Protein AF-A0A8H7VXC0-F1 (afdb_monomer_lite)

Secondary structure (DSSP, 8-state):
--SSHHHHHHHHHHHHHHHHHHHHHHHHHHHHHHHHHHHHHHHHHHHHHHHHHHHHHHHHHHHHHHHHHHHHHHHHHHHHHHHHHHHHHHHHHHHHHHHHHHHHHHHHHHHHHHHHHHHHHHHHHHHHHHHHHHHHHHHHHHHHHHHHHHHHHHHHHHHHHHHHHHHHHHHHHHHHHHHHHHHHHHHHHHHHHTTT---TT---HHHHHHHHHHHHHHHHHHHHHHHHHHHHHHHHHHHHTT------TTTHHHHHHHHHHHHHHHHHHHHHHHHHHHHHHHHHHHHHHHHHHHHHHHHHHHHHHHHHHHHHHHHHHHHHHIIIIIS-----HHHHHHHHPPPPP-S-HHHHHHHHHHHHHT--HHHHHHHHHHHHHHHHHHHHHHHHHHHHHHHHHHHHHHHHHTSBP-SS--TT-EEEEEE-SSSTT--EEE--SS---EEE---HHHHHHHHH-S-EEEEEEEEEEEE-BTTB-TT-PPTT-EEEEEEEEETTS--------------------------PPP----------------------

InterPro domains:
  IPR019460 Autophagy-related protein 11, C-terminal [PF10377] (374-493)
  IPR040040 Autophagy-related protein 11 [PTHR13222] (12-498)

Structure (mmCIF, N/CA/C/O backbone):
data_AF-A0A8H7VXC0-F1
#
_entry.id   AF-A0A8H7VXC0-F1
#
loop_
_atom_site.group_PDB
_atom_site.id
_atom_site.type_symbol
_atom_site.label_atom_id
_atom_site.label_alt_id
_atom_site.label_comp_id
_atom_site.label_asym_id
_atom_site.label_entity_id
_atom_site.label_seq_id
_atom_site.pdbx_PDB_ins_code
_atom_site.Cartn_x
_atom_site.Cartn_y
_atom_site.Cartn_z
_atom_site.occupancy
_atom_site.B_iso_or_equiv
_atom_site.auth_seq_id
_atom_site.auth_comp_id
_atom_site.auth_asym_id
_atom_site.auth_atom_id
_atom_site.pdbx_PDB_model_num
ATOM 1 N N . MET A 1 1 ? -82.827 -11.758 175.799 1.00 49.81 1 MET A N 1
ATOM 2 C CA . MET A 1 1 ? -81.881 -12.566 174.995 1.00 49.81 1 MET A CA 1
ATOM 3 C C . MET A 1 1 ? -82.597 -12.930 173.697 1.00 49.81 1 MET A C 1
ATOM 5 O O . MET A 1 1 ? -83.687 -13.461 173.861 1.00 49.81 1 MET A O 1
ATOM 9 N N . PRO A 1 2 ? -82.115 -12.700 172.457 1.00 51.91 2 PRO A N 1
ATOM 10 C CA . PRO A 1 2 ? -80.971 -11.933 171.941 1.00 51.91 2 PRO A CA 1
ATOM 11 C C . PRO A 1 2 ? -81.369 -10.960 170.784 1.00 51.91 2 PRO A C 1
ATOM 13 O O . PRO A 1 2 ? -81.887 -11.392 169.762 1.00 51.91 2 PRO A O 1
ATOM 16 N N . THR A 1 3 ? -81.083 -9.655 170.873 1.00 49.78 3 THR A N 1
ATOM 17 C CA . THR A 1 3 ? -81.326 -8.720 169.732 1.00 49.78 3 THR A CA 1
ATOM 18 C C . THR A 1 3 ? -80.211 -7.695 169.518 1.00 49.78 3 THR A C 1
ATOM 20 O O . THR A 1 3 ? -80.216 -6.964 168.534 1.00 49.78 3 THR A O 1
ATOM 23 N N . PHE A 1 4 ? -79.203 -7.677 170.395 1.00 51.16 4 PHE A N 1
ATOM 24 C CA . PHE A 1 4 ? -78.107 -6.705 170.352 1.00 51.16 4 PHE A CA 1
ATOM 25 C C . PHE A 1 4 ? -76.947 -7.116 169.422 1.00 51.16 4 PHE A C 1
ATOM 27 O O . PHE A 1 4 ? -76.091 -6.300 169.108 1.00 51.16 4 PHE A O 1
ATOM 34 N N . CYS A 1 5 ? -76.922 -8.363 168.934 1.00 52.69 5 CYS A N 1
ATOM 35 C CA . CYS A 1 5 ? -75.804 -8.893 168.139 1.00 52.69 5 CYS A CA 1
ATOM 36 C C . CYS A 1 5 ? -75.944 -8.651 166.618 1.00 52.69 5 CYS A C 1
ATOM 38 O O . CYS A 1 5 ? -74.958 -8.687 165.892 1.00 52.69 5 CYS A O 1
ATOM 40 N N . ILE A 1 6 ? -77.151 -8.356 166.119 1.00 57.25 6 ILE A N 1
ATOM 41 C CA . ILE A 1 6 ? -77.409 -8.238 164.669 1.00 57.25 6 ILE A CA 1
ATOM 42 C C . ILE A 1 6 ? -77.057 -6.838 164.135 1.00 57.25 6 ILE A C 1
ATOM 44 O O . ILE A 1 6 ? -76.549 -6.702 163.025 1.00 57.25 6 ILE A O 1
ATOM 48 N N . ILE A 1 7 ? -77.256 -5.785 164.934 1.00 59.34 7 ILE A N 1
ATOM 49 C CA . ILE A 1 7 ? -77.038 -4.396 164.487 1.00 59.34 7 ILE A CA 1
ATOM 50 C C . ILE A 1 7 ? -75.540 -4.079 164.328 1.00 59.34 7 ILE A C 1
ATOM 52 O O . ILE A 1 7 ? -75.155 -3.349 163.415 1.00 59.34 7 ILE A O 1
ATOM 56 N N . GLN A 1 8 ? -74.678 -4.674 165.156 1.00 56.53 8 GLN A N 1
ATOM 57 C CA . GLN A 1 8 ? -73.232 -4.444 165.095 1.00 56.53 8 GLN A CA 1
ATOM 58 C C . GLN A 1 8 ? -72.586 -5.137 163.880 1.00 56.53 8 GLN A C 1
ATOM 60 O O . GLN A 1 8 ? -71.694 -4.569 163.256 1.00 56.53 8 GLN A O 1
ATOM 65 N N . PHE A 1 9 ? -73.119 -6.292 163.464 1.00 58.81 9 PHE A N 1
ATOM 66 C CA . PHE A 1 9 ? -72.662 -7.019 162.276 1.00 58.81 9 PHE A CA 1
ATOM 67 C C . PHE A 1 9 ? -73.065 -6.327 160.960 1.00 58.81 9 PHE A C 1
ATOM 69 O O . PHE A 1 9 ? -72.283 -6.270 160.012 1.00 58.81 9 PHE A O 1
ATOM 76 N N . ILE A 1 10 ? -74.261 -5.724 160.908 1.00 60.84 10 ILE A N 1
ATOM 77 C CA . ILE A 1 10 ? -74.742 -5.001 159.715 1.00 60.84 10 ILE A CA 1
ATOM 78 C C . ILE A 1 10 ? -73.911 -3.736 159.443 1.00 60.84 10 ILE A C 1
ATOM 80 O O . ILE A 1 10 ? -73.645 -3.413 158.284 1.00 60.84 10 ILE A O 1
ATOM 84 N N . ASN A 1 11 ? -73.464 -3.028 160.485 1.00 59.56 11 ASN A N 1
ATOM 85 C CA . ASN A 1 11 ? -72.628 -1.836 160.306 1.00 59.56 11 ASN A CA 1
ATOM 86 C C . ASN A 1 11 ? -71.198 -2.176 159.849 1.00 59.56 11 ASN A C 1
ATOM 88 O O . ASN A 1 11 ? -70.608 -1.428 159.070 1.00 59.56 11 ASN A O 1
ATOM 92 N N . GLU A 1 12 ? -70.655 -3.319 160.274 1.00 59.22 12 GLU A N 1
ATOM 93 C CA . GLU A 1 12 ? -69.343 -3.794 159.823 1.00 59.22 12 GLU A CA 1
ATOM 94 C C . GLU A 1 12 ? -69.356 -4.251 158.357 1.00 59.22 12 GLU A C 1
ATOM 96 O O . GLU A 1 12 ? -68.429 -3.935 157.609 1.00 59.22 12 GLU A O 1
ATOM 101 N N . LEU A 1 13 ? -70.426 -4.926 157.922 1.00 59.78 13 LEU A N 1
ATOM 102 C CA . LEU A 1 13 ? -70.610 -5.312 156.520 1.00 59.78 13 LEU A CA 1
ATOM 103 C C . LEU A 1 13 ? -70.764 -4.090 155.610 1.00 59.78 13 LEU A C 1
ATOM 105 O O . LEU A 1 13 ? -70.090 -4.020 154.590 1.00 59.78 13 LEU A O 1
ATOM 109 N N . LYS A 1 14 ? -71.546 -3.078 156.012 1.00 60.19 14 LYS A N 1
ATOM 110 C CA . LYS A 1 14 ? -71.701 -1.840 155.225 1.00 60.19 14 LYS A CA 1
ATOM 111 C C . LYS A 1 14 ? -70.411 -1.032 155.084 1.00 60.19 14 LYS A C 1
ATOM 113 O O . LYS A 1 14 ? -70.221 -0.378 154.062 1.00 60.19 14 LYS A O 1
ATOM 118 N N . ASN A 1 15 ? -69.538 -1.038 156.091 1.00 59.12 15 ASN A N 1
ATOM 119 C CA . ASN A 1 15 ? -68.259 -0.333 156.000 1.00 59.12 15 ASN A CA 1
ATOM 120 C C . ASN A 1 15 ? -67.227 -1.105 155.168 1.00 59.12 15 ASN A C 1
ATOM 122 O O . ASN A 1 15 ? -66.452 -0.470 154.453 1.00 59.12 15 ASN A O 1
ATOM 126 N N . LYS A 1 16 ? -67.242 -2.446 155.214 1.00 59.59 16 LYS A N 1
ATOM 127 C CA . LYS A 1 16 ? -66.401 -3.298 154.357 1.00 59.59 16 LYS A CA 1
ATOM 128 C C . LYS A 1 16 ? -66.834 -3.258 152.888 1.00 59.59 16 LYS A C 1
ATOM 130 O O . LYS A 1 16 ? -65.959 -3.182 152.033 1.00 59.59 16 LYS A O 1
ATOM 135 N N . ASP A 1 17 ? -68.136 -3.195 152.609 1.00 59.19 17 ASP A N 1
ATOM 136 C CA . ASP A 1 17 ? -68.673 -2.989 151.252 1.00 59.19 17 ASP A CA 1
ATOM 137 C C . ASP A 1 17 ? -68.176 -1.667 150.662 1.00 59.19 17 ASP A C 1
ATOM 139 O O . ASP A 1 17 ? -67.549 -1.637 149.611 1.00 59.19 17 ASP A O 1
ATOM 143 N N . LYS A 1 18 ? -68.313 -0.565 151.412 1.00 60.75 18 LYS A N 1
ATOM 144 C CA . LYS A 1 18 ? -67.868 0.758 150.948 1.00 60.75 18 LYS A CA 1
ATOM 145 C C . LYS A 1 18 ? -66.356 0.859 150.720 1.00 60.75 18 LYS A C 1
ATOM 147 O O . LYS A 1 18 ? -65.919 1.661 149.900 1.00 60.75 18 LYS A O 1
ATOM 152 N N . THR A 1 19 ? -65.543 0.083 151.444 1.00 60.03 19 THR A N 1
ATOM 153 C CA . THR A 1 19 ? -64.084 0.045 151.223 1.00 60.03 19 THR A CA 1
ATOM 154 C C . THR A 1 19 ? -63.680 -0.895 150.091 1.00 60.03 19 THR A C 1
ATOM 156 O O . THR A 1 19 ? -62.669 -0.632 149.440 1.00 60.03 19 THR A O 1
ATOM 159 N N . ALA A 1 20 ? -64.441 -1.963 149.839 1.00 61.56 20 ALA A N 1
ATOM 160 C CA . ALA A 1 20 ? -64.262 -2.812 148.666 1.00 61.56 20 ALA A CA 1
ATOM 161 C C . ALA A 1 20 ? -64.631 -2.049 147.386 1.00 61.56 20 ALA A C 1
ATOM 163 O O . ALA A 1 20 ? -63.817 -2.004 146.469 1.00 61.56 20 ALA A O 1
ATOM 164 N N . ASP A 1 21 ? -65.762 -1.342 147.384 1.00 62.28 21 ASP A N 1
ATOM 165 C CA . ASP A 1 21 ? -66.213 -0.520 146.257 1.00 62.28 21 ASP A CA 1
ATOM 166 C C . ASP A 1 21 ? -65.224 0.606 145.928 1.00 62.28 21 ASP A C 1
ATOM 168 O O . ASP A 1 21 ? -64.929 0.844 144.762 1.00 62.28 21 ASP A O 1
ATOM 172 N N . PHE A 1 22 ? -64.630 1.258 146.936 1.00 61.81 22 PHE A N 1
ATOM 173 C CA . PHE A 1 22 ? -63.607 2.287 146.703 1.00 61.81 22 PHE A CA 1
ATOM 174 C C . PHE A 1 22 ? -62.301 1.713 146.126 1.00 61.81 22 PHE A C 1
ATOM 176 O O . PHE A 1 22 ? -61.662 2.343 145.287 1.00 61.81 22 PHE A O 1
ATOM 183 N N . ARG A 1 23 ? -61.892 0.507 146.547 1.00 65.56 23 ARG A N 1
ATOM 184 C CA . ARG A 1 23 ? -60.698 -0.167 146.001 1.00 65.56 23 ARG A CA 1
ATOM 185 C C . ARG A 1 23 ? -60.924 -0.686 144.586 1.00 65.56 23 ARG A C 1
ATOM 187 O O . ARG A 1 23 ? -59.997 -0.640 143.787 1.00 65.56 23 ARG A O 1
ATOM 194 N N . ILE A 1 24 ? -62.130 -1.166 144.293 1.00 66.31 24 ILE A N 1
ATOM 195 C CA . ILE A 1 24 ? -62.530 -1.601 142.954 1.00 66.31 24 ILE A CA 1
ATOM 196 C C . ILE A 1 24 ? -62.605 -0.386 142.030 1.00 66.31 24 ILE A C 1
ATOM 198 O O . ILE A 1 24 ? -61.963 -0.412 140.993 1.00 66.31 24 ILE A O 1
ATOM 202 N N . ALA A 1 25 ? -63.248 0.708 142.448 1.00 69.94 25 ALA A N 1
ATOM 203 C CA . ALA A 1 25 ? -63.306 1.944 141.668 1.00 69.94 25 ALA A CA 1
ATOM 204 C C . ALA A 1 25 ? -61.915 2.550 141.411 1.00 69.94 25 ALA A C 1
ATOM 206 O O . ALA A 1 25 ? -61.633 2.969 140.297 1.00 69.94 25 ALA A O 1
ATOM 207 N N . SER A 1 26 ? -61.017 2.542 142.404 1.00 69.69 26 SER A N 1
ATOM 208 C CA . SER A 1 26 ? -59.633 3.005 142.217 1.00 69.69 26 SER A CA 1
ATOM 209 C C . SER A 1 26 ? -58.838 2.104 141.268 1.00 69.69 26 SER A C 1
ATOM 211 O O . SER A 1 26 ? -58.070 2.610 140.459 1.00 69.69 26 SER A O 1
ATOM 213 N N . ALA A 1 27 ? -59.009 0.780 141.349 1.00 71.62 27 ALA A N 1
ATOM 214 C CA . ALA A 1 27 ? -58.364 -0.146 140.422 1.00 71.62 27 ALA A CA 1
ATOM 215 C C . ALA A 1 27 ? -58.942 -0.018 139.006 1.00 71.62 27 ALA A C 1
ATOM 217 O O . ALA A 1 27 ? -58.216 -0.154 138.028 1.00 71.62 27 ALA A O 1
ATOM 218 N N . GLU A 1 28 ? -60.240 0.248 138.891 1.00 75.69 28 GLU A N 1
ATOM 219 C CA . GLU A 1 28 ? -60.934 0.437 137.624 1.00 75.69 28 GLU A CA 1
ATOM 220 C C . GLU A 1 28 ? -60.525 1.754 136.958 1.00 75.69 28 GLU A C 1
ATOM 222 O O . GLU A 1 28 ? -60.218 1.736 135.771 1.00 75.69 28 GLU A O 1
ATOM 227 N N . ASP A 1 29 ? -60.368 2.844 137.713 1.00 77.44 29 ASP A N 1
ATOM 228 C CA . ASP A 1 29 ? -59.762 4.089 137.219 1.00 77.44 29 ASP A CA 1
ATOM 229 C C . ASP A 1 29 ? -58.299 3.887 136.792 1.00 77.44 29 ASP A C 1
ATOM 231 O O . ASP A 1 29 ? -57.900 4.363 135.728 1.00 77.44 29 ASP A O 1
ATOM 235 N N . ASP A 1 30 ? -57.503 3.122 137.547 1.00 78.75 30 ASP A N 1
ATOM 236 C CA . ASP A 1 30 ? -56.121 2.794 137.167 1.00 78.75 30 ASP A CA 1
ATOM 237 C C . ASP A 1 30 ? -56.065 1.949 135.881 1.00 78.75 30 ASP A C 1
ATOM 239 O O . ASP A 1 30 ? -55.212 2.173 135.015 1.00 78.75 30 ASP A O 1
ATOM 243 N N . PHE A 1 31 ? -56.979 0.986 135.711 1.00 80.88 31 PHE A N 1
ATOM 244 C CA . PHE A 1 31 ? -57.080 0.193 134.484 1.00 80.88 31 PHE A CA 1
ATOM 245 C C . PHE A 1 31 ? -57.588 1.020 133.307 1.00 80.88 31 PHE A C 1
ATOM 247 O O . PHE A 1 31 ? -57.060 0.864 132.209 1.00 80.88 31 PHE A O 1
ATOM 254 N N . GLN A 1 32 ? -58.557 1.911 133.512 1.00 81.88 32 GLN A N 1
ATOM 255 C CA . GLN A 1 32 ? -59.045 2.821 132.476 1.00 81.88 32 GLN A CA 1
ATOM 256 C C . GLN A 1 32 ? -57.958 3.809 132.049 1.00 81.88 32 GLN A C 1
ATOM 258 O O . GLN A 1 32 ? -57.757 4.010 130.853 1.00 81.88 32 GLN A O 1
ATOM 263 N N . SER A 1 33 ? -57.188 4.341 133.000 1.00 80.25 33 SER A N 1
ATOM 264 C CA . SER A 1 33 ? -56.014 5.173 132.729 1.00 80.25 33 SER A CA 1
ATOM 265 C C . SER A 1 33 ? -54.984 4.407 131.895 1.00 80.25 33 SER A C 1
ATOM 267 O O . SER A 1 33 ? -54.575 4.857 130.828 1.00 80.25 33 SER A O 1
ATOM 269 N N . LYS A 1 34 ? -54.669 3.165 132.279 1.00 83.31 34 LYS A N 1
ATOM 270 C CA . LYS A 1 34 ? -53.715 2.321 131.546 1.00 83.31 34 LYS A CA 1
ATOM 271 C C . LYS A 1 34 ? -54.218 1.885 130.167 1.00 83.31 34 LYS A C 1
ATOM 273 O O . LYS A 1 34 ? -53.421 1.743 129.244 1.00 83.31 34 LYS A O 1
ATOM 278 N N . ILE A 1 35 ? -55.524 1.666 130.009 1.00 82.88 35 ILE A N 1
ATOM 279 C CA . ILE A 1 35 ? -56.160 1.396 128.712 1.00 82.88 35 ILE A CA 1
ATOM 280 C C . ILE A 1 35 ? -56.087 2.640 127.828 1.00 82.88 35 ILE A C 1
ATOM 282 O O . ILE A 1 35 ? -55.741 2.513 126.657 1.00 82.88 35 ILE A O 1
ATOM 286 N N . SER A 1 36 ? -56.356 3.823 128.379 1.00 83.19 36 SER A N 1
ATOM 287 C CA . SER A 1 36 ? -56.225 5.097 127.672 1.00 83.19 36 SER A CA 1
ATOM 288 C C . SER A 1 36 ? -54.778 5.347 127.237 1.00 83.19 36 SER A C 1
ATOM 290 O O . SER A 1 36 ? -54.540 5.692 126.081 1.00 83.19 36 SER A O 1
ATOM 292 N N . ASP A 1 37 ? -53.802 5.086 128.108 1.00 83.88 37 ASP A N 1
ATOM 293 C CA . ASP A 1 37 ? -52.374 5.206 127.794 1.00 83.88 37 ASP A CA 1
ATOM 294 C C . ASP A 1 37 ? -51.941 4.216 126.702 1.00 83.88 37 ASP A C 1
ATOM 296 O O . ASP A 1 37 ? -51.217 4.579 125.775 1.00 83.88 37 ASP A O 1
ATOM 300 N N . LEU A 1 38 ? -52.417 2.966 126.757 1.00 84.62 38 LEU A N 1
ATOM 301 C CA . LEU A 1 38 ? -52.150 1.962 125.721 1.00 84.62 38 LEU A CA 1
ATOM 302 C C . LEU A 1 38 ? -52.834 2.297 124.391 1.00 84.62 38 LEU A C 1
ATOM 304 O O . LEU A 1 38 ? -52.253 2.067 123.332 1.00 84.62 38 LEU A O 1
ATOM 308 N N . GLN A 1 39 ? -54.050 2.843 124.424 1.00 85.88 39 GLN A N 1
ATOM 309 C CA . GLN A 1 39 ? -54.743 3.325 123.230 1.00 85.88 39 GLN A CA 1
ATOM 310 C C . GLN A 1 39 ? -54.001 4.507 122.610 1.00 85.88 39 GLN A C 1
ATOM 312 O O . GLN A 1 39 ? -53.821 4.532 121.396 1.00 85.88 39 GLN A O 1
ATOM 317 N N . TYR A 1 40 ? -53.513 5.436 123.431 1.00 88.62 40 TYR A N 1
ATOM 318 C CA . TYR A 1 40 ? -52.697 6.555 122.977 1.00 88.62 40 TYR A CA 1
ATOM 319 C C . TYR A 1 40 ? -51.384 6.075 122.341 1.00 88.62 40 TYR A C 1
ATOM 321 O O . TYR A 1 40 ? -51.079 6.467 121.216 1.00 88.62 40 TYR A O 1
ATOM 329 N N . ALA A 1 41 ? -50.662 5.155 122.990 1.00 85.31 41 ALA A N 1
ATOM 330 C CA . ALA A 1 41 ? -49.426 4.579 122.457 1.00 85.31 41 ALA A CA 1
ATOM 331 C C . ALA A 1 41 ? -49.648 3.795 121.149 1.00 85.31 41 ALA A C 1
ATOM 333 O O . ALA A 1 41 ? -48.838 3.877 120.228 1.00 85.31 41 ALA A O 1
ATOM 334 N N . LEU A 1 42 ? -50.762 3.063 121.030 1.00 88.31 42 LEU A N 1
ATOM 335 C CA . LEU A 1 42 ? -51.131 2.353 119.802 1.00 88.31 42 LEU A CA 1
ATOM 336 C C . LEU A 1 42 ? -51.476 3.322 118.660 1.00 88.31 42 LEU A C 1
ATOM 338 O O . LEU A 1 42 ? -51.122 3.083 117.505 1.00 88.31 42 LEU A O 1
ATOM 342 N N . GLU A 1 43 ? -52.185 4.408 118.960 1.00 86.62 43 GLU A N 1
ATOM 343 C CA . GLU A 1 43 ? -52.516 5.444 117.980 1.00 86.62 43 GLU A CA 1
ATOM 344 C C . GLU A 1 43 ? -51.252 6.192 117.521 1.00 86.62 43 GLU A C 1
ATOM 346 O O . GLU A 1 43 ? -51.108 6.523 116.342 1.00 86.62 43 GLU A O 1
ATOM 351 N N . GLU A 1 44 ? -50.305 6.408 118.435 1.00 87.81 44 GLU A N 1
ATOM 352 C CA . GLU A 1 44 ? -48.994 6.988 118.155 1.00 87.81 44 GLU A CA 1
ATOM 353 C C . GLU A 1 44 ? -48.131 6.064 117.281 1.00 87.81 44 GLU A C 1
ATOM 355 O O . GLU A 1 44 ? -47.583 6.518 116.276 1.00 87.81 44 GLU A O 1
ATOM 360 N N . GLU A 1 45 ? -48.096 4.758 117.558 1.00 86.31 45 GLU A N 1
ATOM 361 C CA . GLU A 1 45 ? -47.387 3.773 116.728 1.00 86.31 45 GLU A CA 1
ATOM 362 C C . GLU A 1 45 ? -47.994 3.669 115.319 1.00 86.31 45 GLU A C 1
ATOM 364 O O . GLU A 1 45 ? -47.271 3.666 114.323 1.00 86.31 45 GLU A O 1
ATOM 369 N N . LYS A 1 46 ? -49.328 3.691 115.194 1.00 88.00 46 LYS A N 1
ATOM 370 C CA . LYS A 1 46 ? -50.006 3.747 113.885 1.00 88.00 46 LYS A CA 1
ATOM 371 C C . LYS A 1 46 ? -49.672 5.018 113.113 1.00 88.00 46 LYS A C 1
ATOM 373 O O . LYS A 1 46 ? -49.507 4.960 111.893 1.00 88.00 46 LYS A O 1
ATOM 378 N N . ARG A 1 47 ? -49.578 6.164 113.794 1.00 87.12 47 ARG A N 1
ATOM 379 C CA . ARG A 1 47 ? -49.141 7.425 113.177 1.00 87.12 47 ARG A CA 1
ATOM 380 C C . ARG A 1 47 ? -47.693 7.334 112.713 1.00 87.12 47 ARG A C 1
ATOM 382 O O . ARG A 1 47 ? -47.421 7.709 111.578 1.00 87.12 47 ARG A O 1
ATOM 389 N N . MET A 1 48 ? -46.796 6.786 113.533 1.00 86.38 48 MET A N 1
ATOM 390 C CA . MET A 1 48 ? -45.402 6.556 113.144 1.00 86.38 48 MET A CA 1
ATOM 391 C C . MET A 1 48 ? -45.304 5.619 111.942 1.00 86.38 48 MET A C 1
ATOM 393 O O . MET A 1 48 ? -44.632 5.950 110.972 1.00 86.38 48 MET A O 1
ATOM 397 N N . LYS A 1 49 ? -46.034 4.500 111.945 1.00 89.44 49 LYS A N 1
ATOM 398 C CA . LYS A 1 49 ? -46.078 3.566 110.817 1.00 89.44 49 LYS A CA 1
ATOM 399 C C . LYS A 1 49 ? -46.575 4.239 109.540 1.00 89.44 49 LYS A C 1
ATOM 401 O O . LYS A 1 49 ? -45.960 4.074 108.495 1.00 89.44 49 LYS A O 1
ATOM 406 N N . LYS A 1 50 ? -47.651 5.025 109.624 1.00 89.50 50 LYS A N 1
ATOM 407 C CA . LYS A 1 50 ? -48.187 5.764 108.475 1.00 89.50 50 LYS A CA 1
ATOM 408 C C . LYS A 1 50 ? -47.190 6.802 107.952 1.00 89.50 50 LYS A C 1
ATOM 410 O O . LYS A 1 50 ? -47.057 6.944 106.743 1.00 89.50 50 LYS A O 1
ATOM 415 N N . ASN A 1 51 ? -46.485 7.504 108.838 1.00 89.56 51 ASN A N 1
ATOM 416 C CA . ASN A 1 51 ? -45.450 8.460 108.445 1.00 89.56 51 ASN A CA 1
ATOM 417 C C . ASN A 1 51 ? -44.265 7.759 107.769 1.00 89.56 51 ASN A C 1
ATOM 419 O O . ASN A 1 51 ? -43.845 8.193 106.704 1.00 89.56 51 ASN A O 1
ATOM 423 N N . LEU A 1 52 ? -43.798 6.638 108.324 1.00 89.06 52 LEU A N 1
ATOM 424 C CA . LEU A 1 52 ? -42.740 5.818 107.725 1.00 89.06 52 LEU A CA 1
ATOM 425 C C . LEU A 1 52 ? -43.153 5.245 106.364 1.00 89.06 52 LEU A C 1
ATOM 427 O O . LEU A 1 52 ? -42.337 5.161 105.456 1.00 89.06 52 LEU A O 1
ATOM 431 N N . GLU A 1 53 ? -44.418 4.864 106.196 1.00 90.31 53 GLU A N 1
ATOM 432 C CA . GLU A 1 53 ? -44.951 4.364 104.926 1.00 90.31 53 GLU A CA 1
ATOM 433 C C . GLU A 1 53 ? -45.044 5.477 103.870 1.00 90.31 53 GLU A C 1
ATOM 435 O O . GLU A 1 53 ? -44.770 5.242 102.695 1.00 90.31 53 GLU A O 1
ATOM 440 N N . ILE A 1 54 ? -45.361 6.708 104.283 1.00 90.25 54 ILE A N 1
ATOM 441 C CA . ILE A 1 54 ? -45.301 7.888 103.411 1.00 90.25 54 ILE A CA 1
ATOM 442 C C . ILE A 1 54 ? -43.850 8.183 103.014 1.00 90.25 54 ILE A C 1
ATOM 444 O O . ILE A 1 54 ? -43.591 8.330 101.824 1.00 90.25 54 ILE A O 1
ATOM 448 N N . GLU A 1 55 ? -42.915 8.210 103.969 1.00 90.50 55 GLU A N 1
ATOM 449 C CA . GLU A 1 55 ? -41.487 8.433 103.696 1.00 90.50 55 GLU A CA 1
ATOM 450 C C . GLU A 1 55 ? -40.912 7.361 102.758 1.00 90.50 55 GLU A C 1
ATOM 452 O O . GLU A 1 55 ? -40.223 7.679 101.787 1.00 90.50 55 GLU A O 1
ATOM 457 N N . LEU A 1 56 ? -41.254 6.091 102.984 1.00 90.00 56 LEU A N 1
ATOM 458 C CA . LEU A 1 56 ? -40.837 4.986 102.125 1.00 90.00 56 LEU A CA 1
ATOM 459 C C . LEU A 1 56 ? -41.388 5.131 100.700 1.00 90.00 56 LEU A C 1
ATOM 461 O O . LEU A 1 56 ? -40.661 4.910 99.734 1.00 90.00 56 LEU A O 1
ATOM 465 N N . ASN A 1 57 ? -42.653 5.531 100.557 1.00 90.00 57 ASN A N 1
ATOM 466 C CA . ASN A 1 57 ? -43.259 5.756 99.247 1.00 90.00 57 ASN A CA 1
ATOM 467 C C . ASN A 1 57 ? -42.652 6.965 98.526 1.00 90.00 57 ASN A C 1
ATOM 469 O O . ASN A 1 57 ? -42.467 6.899 97.314 1.00 90.00 57 ASN A O 1
ATOM 473 N N . THR A 1 58 ? -42.302 8.038 99.244 1.00 91.25 58 THR A N 1
ATOM 474 C CA . THR A 1 58 ? -41.599 9.182 98.644 1.00 91.25 58 THR A CA 1
ATOM 475 C C . THR A 1 58 ? -40.207 8.795 98.160 1.00 91.25 58 THR A C 1
ATOM 477 O O . THR A 1 58 ? -39.871 9.068 97.015 1.00 91.25 58 THR A O 1
ATOM 480 N N . VAL A 1 59 ? -39.442 8.053 98.968 1.00 92.00 59 VAL A N 1
ATOM 481 C CA . VAL A 1 59 ? -38.098 7.592 98.590 1.00 92.00 59 VAL A CA 1
ATOM 482 C C . VAL A 1 59 ? -38.153 6.622 97.406 1.00 92.00 59 VAL A C 1
ATOM 484 O O . VAL A 1 59 ? -37.322 6.700 96.506 1.00 92.00 59 VAL A O 1
ATOM 487 N N . ASN A 1 60 ? -39.141 5.723 97.359 1.00 90.25 60 ASN A N 1
ATOM 488 C CA . ASN A 1 60 ? -39.322 4.830 96.213 1.00 90.25 60 ASN A CA 1
ATOM 489 C C . ASN A 1 60 ? -39.686 5.590 94.932 1.00 90.25 60 ASN A C 1
ATOM 491 O O . ASN A 1 60 ? -39.168 5.248 93.873 1.00 90.25 60 ASN A O 1
ATOM 495 N N . ALA A 1 61 ? -40.535 6.618 95.022 1.00 90.81 61 ALA A N 1
ATOM 496 C CA . ALA A 1 61 ? -40.878 7.455 93.876 1.00 90.81 61 ALA A CA 1
ATOM 497 C C . ALA A 1 61 ? -39.663 8.246 93.361 1.00 90.81 61 ALA A C 1
ATOM 499 O O . ALA A 1 61 ? -39.455 8.322 92.151 1.00 90.81 61 ALA A O 1
ATOM 500 N N . ASP A 1 62 ? -38.835 8.774 94.267 1.00 91.69 62 ASP A N 1
ATOM 501 C CA . ASP A 1 62 ? -37.597 9.474 93.914 1.00 91.69 62 ASP A CA 1
ATOM 502 C C . ASP A 1 62 ? -36.592 8.524 93.239 1.00 91.69 62 ASP A C 1
ATOM 504 O O . ASP A 1 62 ? -36.04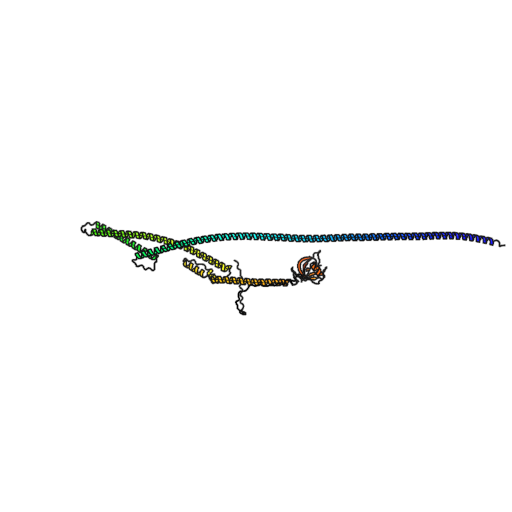2 8.849 92.186 1.00 91.69 62 ASP A O 1
ATOM 508 N N . HIS A 1 63 ? -36.411 7.308 93.771 1.00 91.06 63 HIS A N 1
ATOM 509 C CA . HIS A 1 63 ? -35.566 6.290 93.139 1.00 91.06 63 HIS A CA 1
ATOM 510 C C . HIS A 1 63 ? -36.104 5.836 91.775 1.00 91.06 63 HIS A C 1
ATOM 512 O O . HIS A 1 63 ? -35.321 5.622 90.852 1.00 91.06 63 HIS A O 1
ATOM 518 N N . GLU A 1 64 ? -37.422 5.670 91.614 1.00 92.31 64 GLU A N 1
ATOM 519 C CA . GLU A 1 64 ? -38.019 5.339 90.314 1.00 92.31 64 GLU A CA 1
ATOM 520 C C . GLU A 1 64 ? -37.787 6.453 89.288 1.00 92.31 64 GLU A C 1
ATOM 522 O O . GLU A 1 64 ? -37.448 6.157 88.140 1.00 92.31 64 GLU A O 1
ATOM 527 N N . ALA A 1 65 ? -37.897 7.719 89.698 1.00 92.31 65 ALA A N 1
ATOM 528 C CA . ALA A 1 65 ? -37.598 8.860 88.840 1.00 92.31 65 ALA A CA 1
ATOM 529 C C . ALA A 1 65 ? -36.117 8.892 88.422 1.00 92.31 65 ALA A C 1
ATOM 531 O O . ALA A 1 65 ? -35.823 9.051 87.236 1.00 92.31 65 ALA A O 1
ATOM 532 N N . GLU A 1 66 ? -35.192 8.664 89.359 1.00 93.50 66 GLU A N 1
ATOM 533 C CA . GLU A 1 66 ? -33.751 8.611 89.077 1.00 93.50 66 GLU A CA 1
ATOM 534 C C . GLU A 1 66 ? -33.394 7.434 88.148 1.00 93.50 66 GLU A C 1
ATOM 536 O O . GLU A 1 66 ? -32.596 7.575 87.219 1.00 93.50 66 GLU A O 1
ATOM 541 N N . ILE A 1 67 ? -34.036 6.274 88.327 1.00 92.00 67 ILE A N 1
ATOM 542 C CA . ILE A 1 67 ? -33.870 5.115 87.439 1.00 92.00 67 ILE A CA 1
ATOM 543 C C . ILE A 1 67 ? -34.345 5.432 86.017 1.00 92.00 67 ILE A C 1
ATOM 545 O O . ILE A 1 67 ? -33.682 5.037 85.054 1.00 92.00 67 ILE A O 1
ATOM 549 N N . GLU A 1 68 ? -35.482 6.110 85.857 1.00 92.88 68 GLU A N 1
ATOM 550 C CA . GLU A 1 68 ? -35.975 6.493 84.531 1.00 92.88 68 GLU A CA 1
ATOM 551 C C . GLU A 1 68 ? -35.092 7.555 83.867 1.00 92.88 68 GLU A C 1
ATOM 553 O O . GLU A 1 68 ? -34.798 7.439 82.675 1.00 92.88 68 GLU A O 1
ATOM 558 N N . GLU A 1 69 ? -34.570 8.521 84.625 1.00 95.06 69 GLU A N 1
ATOM 559 C CA . GLU A 1 69 ? -33.599 9.491 84.107 1.00 95.06 69 GLU A CA 1
ATOM 560 C C . GLU A 1 69 ? -32.315 8.798 83.621 1.00 95.06 69 GLU A C 1
ATOM 562 O O . GLU A 1 69 ? -31.855 9.033 82.498 1.00 95.06 69 GLU A O 1
ATOM 567 N N . LEU A 1 70 ? -31.773 7.862 84.407 1.00 93.75 70 LEU A N 1
ATOM 568 C CA . LEU A 1 70 ? -30.594 7.080 84.026 1.00 93.75 70 LEU A CA 1
ATOM 569 C C . LEU A 1 70 ? -30.845 6.192 82.799 1.00 93.75 70 LEU A C 1
ATOM 571 O O . LEU A 1 70 ? -29.962 6.049 81.947 1.00 93.75 70 LEU A O 1
ATOM 575 N N . LYS A 1 71 ? -32.037 5.599 82.671 1.00 94.12 71 LYS A N 1
ATOM 576 C CA . LYS A 1 71 ? -32.418 4.823 81.479 1.00 94.12 71 LYS A CA 1
ATOM 577 C C . LYS A 1 71 ? -32.488 5.701 80.236 1.00 94.12 71 LYS A C 1
ATOM 579 O O . LYS A 1 71 ? -32.042 5.267 79.171 1.00 94.12 71 LYS A O 1
ATOM 584 N N . GLU A 1 72 ? -33.025 6.909 80.359 1.00 94.31 72 GLU A N 1
ATOM 585 C CA . GLU A 1 72 ? -33.113 7.847 79.245 1.00 94.31 72 GLU A CA 1
ATOM 586 C C . GLU A 1 72 ? -31.720 8.332 78.821 1.00 94.31 72 GLU A C 1
ATOM 588 O O . GLU A 1 72 ? -31.400 8.308 77.632 1.00 94.31 72 GLU A O 1
ATOM 593 N N . LEU A 1 73 ? -30.835 8.645 79.772 1.00 95.31 73 LEU A N 1
ATOM 594 C CA . LEU A 1 73 ? -29.433 8.964 79.478 1.00 95.31 73 LEU A CA 1
ATOM 595 C C . LEU A 1 73 ? -28.718 7.802 78.775 1.00 95.31 73 LEU A C 1
ATOM 597 O O . LEU A 1 73 ? -28.082 8.001 77.738 1.00 95.31 73 LEU A O 1
ATOM 601 N N . LEU A 1 74 ? -28.887 6.571 79.268 1.00 93.69 74 LEU A N 1
ATOM 602 C CA . LEU A 1 74 ? -28.322 5.375 78.639 1.00 93.69 74 LEU A CA 1
ATOM 603 C C . LEU A 1 74 ? -28.839 5.187 77.205 1.00 93.69 74 LEU A C 1
ATOM 605 O O . LEU A 1 74 ? -28.088 4.793 76.308 1.00 93.69 74 LEU A O 1
ATOM 609 N N . ARG A 1 75 ? -30.127 5.458 76.972 1.00 93.31 75 ARG A N 1
ATOM 610 C CA . ARG A 1 75 ? -30.755 5.379 75.649 1.00 93.31 75 ARG A CA 1
ATOM 611 C C . ARG A 1 75 ? -30.191 6.445 74.708 1.00 93.31 75 ARG A C 1
ATOM 613 O O . ARG A 1 75 ? -29.867 6.119 73.567 1.00 93.31 75 ARG A O 1
ATOM 620 N N . GLN A 1 76 ? -30.012 7.676 75.183 1.00 94.19 76 GLN A N 1
ATOM 621 C CA . GLN A 1 76 ? -29.390 8.756 74.415 1.00 94.19 76 GLN A CA 1
ATOM 622 C C . GLN A 1 76 ? -27.933 8.444 74.066 1.00 94.19 76 GLN A C 1
ATOM 624 O O . GLN A 1 76 ? -27.505 8.684 72.939 1.00 94.19 76 GLN A O 1
ATOM 629 N N . GLU A 1 77 ? -27.170 7.871 74.991 1.00 91.38 77 GLU A N 1
ATOM 630 C CA . GLU A 1 77 ? -25.769 7.519 74.756 1.00 91.38 77 GLU A CA 1
ATOM 631 C C . GLU A 1 77 ? -25.622 6.331 73.792 1.00 91.38 77 GLU A C 1
ATOM 633 O O . GLU A 1 77 ? -24.786 6.356 72.883 1.00 91.38 77 GLU A O 1
ATOM 638 N N . LYS A 1 78 ? -26.516 5.336 73.880 1.00 92.50 78 LYS A N 1
ATOM 639 C CA . LYS A 1 78 ? -26.645 4.288 72.853 1.00 92.50 78 LYS A CA 1
ATOM 640 C C . LYS A 1 78 ? -26.979 4.857 71.477 1.00 92.50 78 LYS A C 1
ATOM 642 O O . LYS A 1 78 ? -26.410 4.411 70.487 1.00 92.50 78 LYS A O 1
ATOM 647 N N . GLN A 1 79 ? -27.876 5.836 71.406 1.00 93.75 79 GLN A N 1
ATOM 648 C CA . GLN A 1 79 ? -28.221 6.459 70.132 1.00 93.75 79 GLN A CA 1
ATOM 649 C C . GLN A 1 79 ? -27.023 7.220 69.550 1.00 93.75 79 GLN A C 1
ATOM 651 O O . GLN A 1 79 ? -26.654 6.976 68.407 1.00 93.75 79 GLN A O 1
ATOM 656 N N . LYS A 1 80 ? -26.341 8.047 70.353 1.00 94.38 80 LYS A N 1
ATOM 657 C CA . LYS A 1 80 ? -25.138 8.780 69.921 1.00 94.38 80 LYS A CA 1
ATOM 658 C C . LYS A 1 80 ? -24.028 7.851 69.428 1.00 94.38 80 LYS A C 1
ATOM 660 O O . LYS A 1 80 ? -23.392 8.136 68.419 1.00 94.38 80 LYS A O 1
ATOM 665 N N . THR A 1 81 ? -23.787 6.742 70.128 1.00 90.94 81 THR A N 1
ATOM 666 C CA . THR A 1 81 ? -22.775 5.755 69.713 1.00 90.94 81 THR A CA 1
ATOM 667 C C . THR A 1 81 ? -23.165 5.039 68.423 1.00 90.94 81 THR A C 1
ATOM 669 O O . THR A 1 81 ? -22.302 4.811 67.577 1.00 90.94 81 THR A O 1
ATOM 672 N N . GLN A 1 82 ? -24.452 4.738 68.231 1.00 91.75 82 GLN A N 1
ATOM 673 C CA . GLN A 1 82 ? -24.953 4.167 66.983 1.00 91.75 82 GLN A CA 1
ATOM 674 C C . GLN A 1 82 ? -24.845 5.154 65.813 1.00 91.75 82 GLN A C 1
ATOM 676 O O . GLN A 1 82 ? -24.426 4.762 64.726 1.00 91.75 82 GLN A O 1
ATOM 681 N N . ASP A 1 83 ? -25.171 6.427 66.034 1.00 92.94 83 ASP A N 1
ATOM 682 C CA . ASP A 1 83 ? -25.071 7.472 65.013 1.00 92.94 83 ASP A CA 1
ATOM 683 C C . ASP A 1 83 ? -23.606 7.700 64.604 1.00 92.94 83 ASP A C 1
ATOM 685 O O . ASP A 1 83 ? -23.297 7.708 63.413 1.00 92.94 83 ASP A O 1
ATOM 689 N N . ALA A 1 84 ? -22.679 7.753 65.569 1.00 92.56 84 ALA A N 1
ATOM 690 C CA . ALA A 1 84 ? -21.242 7.845 65.297 1.00 92.56 84 ALA A CA 1
ATOM 691 C C . ALA A 1 84 ? -20.697 6.614 64.544 1.00 92.56 84 ALA A C 1
ATOM 693 O O . ALA A 1 84 ? -19.806 6.729 63.698 1.00 92.56 84 ALA A O 1
ATOM 694 N N . LEU A 1 85 ? -21.227 5.417 64.828 1.00 93.44 85 LEU A N 1
ATOM 695 C CA . LEU A 1 85 ? -20.867 4.200 64.099 1.00 93.44 85 LEU A CA 1
ATOM 696 C C . LEU A 1 85 ? -21.359 4.249 62.645 1.00 93.44 85 LEU A C 1
ATOM 698 O O . LEU A 1 85 ? -20.618 3.858 61.741 1.00 93.44 85 LEU A O 1
ATOM 702 N N . ASN A 1 86 ? -22.578 4.744 62.425 1.00 92.25 86 ASN A N 1
ATOM 703 C CA . ASN A 1 86 ? -23.147 4.914 61.090 1.00 92.25 86 ASN A CA 1
ATOM 704 C C . ASN A 1 86 ? -22.353 5.950 60.280 1.00 92.25 86 ASN A C 1
ATOM 706 O O . ASN A 1 86 ? -21.986 5.668 59.142 1.00 92.25 86 ASN A O 1
ATOM 710 N N . GLU A 1 87 ? -22.006 7.095 60.875 1.00 94.25 87 GLU A N 1
ATOM 711 C CA . GLU A 1 87 ? -21.183 8.131 60.234 1.00 94.25 87 GLU A CA 1
ATOM 712 C C . GLU A 1 87 ? -19.818 7.572 59.806 1.00 94.25 87 GLU A C 1
ATOM 714 O O . GLU A 1 87 ? -19.413 7.701 58.649 1.00 94.25 87 GLU A O 1
ATOM 719 N N . LYS A 1 88 ? -19.152 6.822 60.692 1.00 94.06 88 LYS A N 1
ATOM 720 C CA . LYS A 1 88 ? -17.886 6.150 60.369 1.00 94.06 88 LYS A CA 1
ATOM 721 C C . LYS A 1 88 ? -18.032 5.124 59.240 1.00 94.06 88 LYS A C 1
ATOM 723 O O . LYS A 1 88 ? -17.119 4.955 58.425 1.00 94.06 88 LYS A O 1
ATOM 728 N N . TRP A 1 89 ? -19.157 4.412 59.183 1.00 92.38 89 TRP A N 1
ATOM 729 C CA . TRP A 1 89 ? -19.436 3.458 58.110 1.00 92.38 89 TRP A CA 1
ATOM 730 C C . TRP A 1 89 ? -19.664 4.162 56.765 1.00 92.38 89 TRP A C 1
ATOM 732 O O . TRP A 1 89 ? -19.155 3.704 55.737 1.00 92.38 89 TRP A O 1
ATOM 742 N N . GLU A 1 90 ? -20.349 5.307 56.763 1.00 92.50 90 GLU A N 1
ATOM 743 C CA . GLU A 1 90 ? -20.514 6.149 55.575 1.00 92.50 90 GLU A CA 1
ATOM 744 C C . GLU A 1 90 ? -19.179 6.718 55.083 1.00 92.50 90 GLU A C 1
ATOM 746 O O . GLU A 1 90 ? -18.892 6.662 53.885 1.00 92.50 90 GLU A O 1
ATOM 751 N N . GLU A 1 91 ? -18.331 7.215 55.987 1.00 91.38 91 GLU A N 1
ATOM 752 C CA . GLU A 1 91 ? -16.984 7.690 55.651 1.00 91.38 91 GLU A CA 1
ATOM 753 C C . GLU A 1 91 ? -16.124 6.578 55.050 1.00 91.38 91 GLU A C 1
ATOM 755 O O . GLU A 1 91 ? -15.487 6.771 54.012 1.00 91.38 91 GLU A O 1
ATOM 760 N N . THR A 1 92 ? -16.158 5.387 55.652 1.00 92.44 92 THR A N 1
ATOM 761 C CA . THR A 1 92 ? -15.431 4.216 55.144 1.00 92.44 92 THR A CA 1
ATOM 762 C C . THR A 1 92 ? -15.938 3.816 53.757 1.00 92.44 92 THR A C 1
ATOM 764 O O . THR A 1 92 ? -15.147 3.531 52.858 1.00 92.44 92 THR A O 1
ATOM 767 N N . SER A 1 93 ? -17.254 3.859 53.540 1.00 91.31 93 SER A N 1
ATOM 768 C CA . SER A 1 93 ? -17.862 3.565 52.239 1.00 91.31 93 SER A CA 1
ATOM 769 C C . SER A 1 93 ? -17.467 4.593 51.175 1.00 91.31 93 SER A C 1
ATOM 771 O O . SER A 1 93 ? -17.109 4.215 50.058 1.00 91.31 93 SER A O 1
ATOM 773 N N . ARG A 1 94 ? -17.442 5.890 51.521 1.00 94.62 94 ARG A N 1
ATOM 774 C CA . ARG A 1 94 ? -16.943 6.952 50.630 1.00 94.62 94 ARG A CA 1
ATOM 775 C C . ARG A 1 94 ? -15.462 6.765 50.298 1.00 94.62 94 ARG A C 1
ATOM 777 O O . ARG A 1 94 ? -15.086 6.918 49.138 1.00 94.62 94 ARG A O 1
ATOM 784 N N . ALA A 1 95 ? -14.630 6.409 51.278 1.00 91.56 95 ALA A N 1
ATOM 785 C CA . ALA A 1 95 ? -13.203 6.163 51.069 1.00 91.56 95 ALA A CA 1
ATOM 786 C C . ALA A 1 95 ? -12.949 4.962 50.141 1.00 91.56 95 ALA A C 1
ATOM 788 O O . ALA A 1 95 ? -12.095 5.034 49.253 1.00 91.56 95 ALA A O 1
ATOM 789 N N . ASN A 1 96 ? -13.726 3.886 50.290 1.00 92.88 96 ASN A N 1
ATOM 790 C CA . ASN A 1 96 ? -13.648 2.721 49.409 1.00 92.88 96 ASN A CA 1
ATOM 791 C C . ASN A 1 96 ? -14.040 3.078 47.969 1.00 92.88 96 ASN A C 1
ATOM 793 O O . ASN A 1 96 ? -13.291 2.766 47.045 1.00 92.88 96 ASN A O 1
ATOM 797 N N . LEU A 1 97 ? -15.138 3.820 47.783 1.00 94.44 97 LEU A N 1
ATOM 798 C CA . LEU A 1 97 ? -15.564 4.292 46.462 1.00 94.44 97 LEU A CA 1
ATOM 799 C C . LEU A 1 97 ? -14.501 5.192 45.809 1.00 94.44 97 LEU A C 1
ATOM 801 O O . LEU A 1 97 ? -14.190 5.057 44.625 1.00 94.44 97 LEU A O 1
ATOM 805 N N . LEU A 1 98 ? -13.888 6.092 46.583 1.00 94.25 98 LEU A N 1
ATOM 806 C CA . LEU A 1 98 ? -12.807 6.939 46.082 1.00 94.25 98 LEU A CA 1
ATOM 807 C C . LEU A 1 98 ? -11.587 6.098 45.668 1.00 94.25 98 LEU A C 1
ATOM 809 O O . LEU A 1 98 ? -10.977 6.351 44.634 1.00 94.25 98 LEU A O 1
ATOM 813 N N . THR A 1 99 ? -11.259 5.056 46.428 1.00 93.75 99 THR A N 1
ATOM 814 C CA . THR A 1 99 ? -10.146 4.149 46.111 1.00 93.75 99 THR A CA 1
ATOM 815 C C . THR A 1 99 ? -10.412 3.353 44.829 1.00 93.75 99 THR A C 1
ATOM 817 O O . THR A 1 99 ? -9.515 3.183 43.998 1.00 93.75 99 THR A O 1
ATOM 820 N N . GLU A 1 100 ? -11.653 2.918 44.619 1.00 93.62 100 GLU A N 1
ATOM 821 C CA . GLU A 1 100 ? -12.084 2.215 43.408 1.00 93.62 100 GLU A CA 1
ATOM 822 C C . GLU A 1 100 ? -12.047 3.126 42.167 1.00 93.62 100 GLU A C 1
ATOM 824 O O . GLU A 1 100 ? -11.513 2.760 41.118 1.00 93.62 100 GLU A O 1
ATOM 829 N N . THR A 1 101 ? -12.501 4.376 42.294 1.00 95.06 101 THR A N 1
ATOM 830 C CA . THR A 1 101 ? -12.399 5.352 41.192 1.00 95.06 101 THR A CA 1
ATOM 831 C C . THR A 1 101 ? -10.944 5.700 40.866 1.00 95.06 101 THR A C 1
ATOM 833 O O . THR A 1 101 ? -10.573 5.754 39.694 1.00 95.06 101 THR A O 1
ATOM 836 N N . VAL A 1 102 ? -10.080 5.862 41.875 1.00 94.50 102 VAL A N 1
ATOM 837 C CA . VAL A 1 102 ? -8.641 6.112 41.679 1.00 94.50 102 VAL A CA 1
ATOM 838 C C . VAL A 1 102 ? -7.949 4.926 41.004 1.00 94.50 102 VAL A C 1
ATOM 840 O O . VAL A 1 102 ? -7.111 5.126 40.124 1.00 94.50 102 VAL A O 1
ATOM 843 N N . THR A 1 103 ? -8.293 3.690 41.369 1.00 93.31 103 THR A N 1
ATOM 844 C CA . THR A 1 103 ? -7.731 2.492 40.721 1.00 93.31 103 THR A CA 1
ATOM 845 C C . THR A 1 103 ? -8.205 2.348 39.276 1.00 93.31 103 THR A C 1
ATOM 847 O O . THR A 1 103 ? -7.376 2.067 38.406 1.00 93.31 103 THR A O 1
ATOM 850 N N . SER A 1 104 ? -9.475 2.645 38.986 1.00 93.06 104 SER A N 1
ATOM 851 C CA . SER A 1 104 ? -9.992 2.713 37.612 1.00 93.06 104 SER A CA 1
ATOM 852 C C . SER A 1 104 ? -9.273 3.783 36.778 1.00 93.06 104 SER A C 1
ATOM 854 O O . SER A 1 104 ? -8.759 3.488 35.699 1.00 93.06 104 SER A O 1
ATOM 856 N N . LEU A 1 105 ? -9.120 5.002 37.308 1.00 93.94 105 LEU A N 1
ATOM 857 C CA . LEU A 1 105 ? -8.387 6.081 36.634 1.00 93.94 105 LEU A CA 1
ATOM 858 C C . LEU A 1 105 ? -6.919 5.719 36.384 1.00 93.94 105 LEU A C 1
ATOM 860 O O . LEU A 1 105 ? -6.380 6.021 35.321 1.00 93.94 105 LEU A O 1
ATOM 864 N N . LYS A 1 106 ? -6.271 5.034 37.332 1.00 95.31 106 LYS A N 1
ATOM 865 C CA . LYS A 1 106 ? -4.894 4.553 37.169 1.00 95.31 106 LYS A CA 1
ATOM 866 C C . LYS A 1 106 ? -4.783 3.505 36.059 1.00 95.31 106 LYS A C 1
ATOM 868 O O . LYS A 1 106 ? -3.809 3.534 35.309 1.00 95.31 106 LYS A O 1
ATOM 873 N N . SER A 1 107 ? -5.763 2.608 35.944 1.00 93.38 107 SER A N 1
ATOM 874 C CA . SER A 1 107 ? -5.834 1.629 34.853 1.00 93.38 107 SER A CA 1
ATOM 875 C C . SER A 1 107 ? -6.020 2.320 33.497 1.00 93.38 107 SER A C 1
ATOM 877 O O . SER A 1 107 ? -5.238 2.080 32.579 1.00 93.38 107 SER A O 1
ATOM 879 N N . ASN A 1 108 ? -6.953 3.273 33.403 1.00 93.81 108 ASN A N 1
ATOM 880 C CA . ASN A 1 108 ? -7.188 4.049 32.182 1.00 93.81 108 ASN A CA 1
ATOM 881 C C . ASN A 1 108 ? -5.946 4.839 31.749 1.00 93.81 108 ASN A C 1
ATOM 883 O O . ASN A 1 108 ? -5.568 4.804 30.581 1.00 93.81 108 ASN A O 1
ATOM 887 N N . LEU A 1 109 ? -5.257 5.486 32.694 1.00 93.56 109 LEU A N 1
ATOM 888 C CA . LEU A 1 109 ? -4.009 6.198 32.415 1.00 93.56 109 LEU A CA 1
ATOM 889 C C . LEU A 1 109 ? -2.921 5.261 31.868 1.00 93.56 109 LEU A C 1
ATOM 891 O O . LEU A 1 109 ? -2.117 5.667 31.031 1.00 93.56 109 LEU A O 1
ATOM 895 N N . GLN A 1 110 ? -2.873 4.013 32.336 1.00 92.56 110 GLN A N 1
ATOM 896 C CA . GLN A 1 110 ? -1.922 3.030 31.827 1.00 92.56 110 GLN A CA 1
ATOM 897 C C . GLN A 1 110 ? -2.245 2.631 30.382 1.00 92.56 110 GLN A C 1
ATOM 899 O O . GLN A 1 110 ? -1.329 2.553 29.568 1.00 92.56 110 GLN A O 1
ATOM 904 N N . ILE A 1 111 ? -3.526 2.444 30.056 1.00 92.81 111 ILE A N 1
ATOM 905 C CA . ILE A 1 111 ? -3.985 2.148 28.690 1.00 92.81 111 ILE A CA 1
ATOM 906 C C . ILE A 1 111 ? -3.672 3.318 27.744 1.00 92.81 111 ILE A C 1
ATOM 908 O O . ILE A 1 111 ? -3.196 3.113 26.627 1.00 92.81 111 ILE A O 1
ATOM 912 N N . GLU A 1 112 ? -3.883 4.561 28.183 1.00 90.56 112 GLU A N 1
ATOM 913 C CA . GLU A 1 112 ? -3.526 5.731 27.374 1.00 90.56 112 GLU A CA 1
ATOM 914 C C . GLU A 1 112 ? -2.016 5.832 27.131 1.00 90.56 112 GLU A C 1
ATOM 916 O O . GLU A 1 112 ? -1.599 6.181 26.025 1.00 90.56 112 GLU A O 1
ATOM 921 N N . LYS A 1 113 ? -1.182 5.490 28.123 1.00 92.44 113 LYS A N 1
ATOM 922 C CA . LYS A 1 113 ? 0.278 5.446 27.949 1.00 92.44 113 LYS A CA 1
ATOM 923 C C . LYS A 1 113 ? 0.698 4.411 26.912 1.00 92.44 113 LYS A C 1
ATOM 925 O O . LYS A 1 113 ? 1.476 4.753 26.025 1.00 92.44 113 LYS A O 1
ATOM 930 N N . THR A 1 114 ? 0.153 3.195 26.968 1.00 91.81 114 THR A N 1
ATOM 931 C CA . THR A 1 114 ? 0.472 2.156 25.975 1.00 91.81 114 THR A CA 1
ATOM 932 C C . THR A 1 114 ? 0.014 2.567 24.577 1.00 91.81 114 THR A C 1
ATOM 934 O O . THR A 1 114 ? 0.785 2.467 23.627 1.00 91.81 114 THR A O 1
ATOM 937 N N . HIS A 1 115 ? -1.185 3.144 24.445 1.00 90.62 115 HIS A N 1
ATOM 938 C CA . HIS A 1 115 ? -1.669 3.657 23.160 1.00 90.62 115 HIS A CA 1
ATOM 939 C C . HIS A 1 115 ? -0.795 4.812 22.632 1.00 90.62 115 HIS A C 1
ATOM 941 O O . HIS A 1 115 ? -0.564 4.941 21.426 1.00 90.62 115 HIS A O 1
ATOM 947 N N . HIS A 1 116 ? -0.283 5.669 23.521 1.00 90.06 116 HIS A N 1
ATOM 948 C CA . HIS A 1 116 ? 0.639 6.738 23.143 1.00 90.06 116 HIS A CA 1
ATOM 949 C C . HIS A 1 116 ? 1.979 6.190 22.634 1.00 90.06 116 HIS A C 1
ATOM 951 O O . HIS A 1 116 ? 2.471 6.663 21.610 1.00 90.06 116 HIS A O 1
ATOM 957 N N . GLU A 1 117 ? 2.543 5.183 23.302 1.00 92.62 117 GLU A N 1
ATOM 958 C CA . GLU A 1 117 ? 3.775 4.500 22.884 1.00 92.62 117 GLU A CA 1
ATOM 959 C C . GLU A 1 117 ? 3.608 3.801 21.525 1.00 92.62 117 GLU A C 1
ATOM 961 O O . GLU A 1 117 ? 4.447 3.970 20.636 1.00 92.62 117 GLU A O 1
ATOM 966 N N . GLU A 1 118 ? 2.490 3.104 21.308 1.00 92.19 118 GLU A N 1
ATOM 967 C CA . GLU A 1 118 ? 2.141 2.497 20.016 1.00 92.19 118 GLU A CA 1
ATOM 968 C C . GLU A 1 118 ? 2.039 3.555 18.909 1.00 92.19 118 GLU A C 1
ATOM 970 O O . GLU A 1 118 ? 2.674 3.433 17.859 1.00 92.19 118 GLU A O 1
ATOM 975 N N . THR A 1 119 ? 1.328 4.657 19.172 1.00 89.19 119 THR A N 1
ATOM 976 C CA . THR A 1 119 ? 1.192 5.771 18.220 1.00 89.19 119 THR A CA 1
ATOM 977 C C . THR A 1 119 ? 2.550 6.405 17.891 1.00 89.19 119 THR A C 1
ATOM 979 O O . THR A 1 119 ? 2.799 6.799 16.748 1.00 89.19 119 THR A O 1
ATOM 982 N N . GLN A 1 120 ? 3.450 6.533 18.872 1.00 90.00 120 GLN A N 1
ATOM 983 C CA . GLN A 1 120 ? 4.806 7.040 18.643 1.00 90.00 120 GLN A CA 1
ATOM 984 C C . GLN A 1 120 ? 5.639 6.080 17.785 1.00 90.00 120 GLN A C 1
ATOM 986 O O . GLN A 1 120 ? 6.331 6.535 16.870 1.00 90.00 120 GLN A O 1
ATOM 991 N N . SER A 1 121 ? 5.537 4.772 18.033 1.00 89.50 121 SER A N 1
ATOM 992 C CA . SER A 1 121 ? 6.199 3.739 17.230 1.00 89.50 121 SER A CA 1
ATOM 993 C C . SER A 1 121 ? 5.721 3.766 15.773 1.00 89.50 121 SER A C 1
ATOM 995 O O . SER A 1 121 ? 6.533 3.824 14.845 1.00 89.50 121 SER A O 1
ATOM 997 N N . GLU A 1 122 ? 4.406 3.854 15.548 1.00 90.19 122 GLU A N 1
ATOM 998 C CA . GLU A 1 122 ? 3.845 3.996 14.201 1.00 90.19 122 GLU A CA 1
ATOM 999 C C . GLU A 1 122 ? 4.344 5.265 13.502 1.00 90.19 122 GLU A C 1
ATOM 1001 O O . GLU A 1 122 ? 4.768 5.216 12.345 1.00 90.19 122 GLU A O 1
ATOM 1006 N N . ARG A 1 123 ? 4.363 6.410 14.199 1.00 90.44 123 ARG A N 1
ATOM 1007 C CA . ARG A 1 123 ? 4.904 7.666 13.651 1.00 90.44 123 ARG A CA 1
ATOM 1008 C C . ARG A 1 123 ? 6.373 7.536 13.250 1.00 90.44 123 ARG A C 1
ATOM 1010 O O . ARG A 1 123 ? 6.753 8.079 12.213 1.00 90.44 123 ARG A O 1
ATOM 1017 N N . ALA A 1 124 ? 7.186 6.818 14.025 1.00 92.62 124 ALA A N 1
ATOM 1018 C CA . ALA A 1 124 ? 8.583 6.562 13.684 1.00 92.62 124 ALA A CA 1
ATOM 1019 C C . ALA A 1 124 ? 8.713 5.715 12.404 1.00 92.62 124 ALA A C 1
ATOM 1021 O O . ALA A 1 124 ? 9.505 6.058 11.525 1.00 92.62 124 ALA A O 1
ATOM 1022 N N . LEU A 1 125 ? 7.883 4.678 12.245 1.00 93.88 125 LEU A N 1
ATOM 1023 C CA . LEU A 1 125 ? 7.839 3.858 11.028 1.00 93.88 125 LEU A CA 1
ATOM 1024 C C . LEU A 1 125 ? 7.395 4.660 9.797 1.00 93.88 125 LEU A C 1
ATOM 1026 O O . LEU A 1 125 ? 7.987 4.532 8.723 1.00 93.88 125 LEU A O 1
ATOM 1030 N N . TYR A 1 126 ? 6.373 5.511 9.934 1.00 89.31 126 TYR A N 1
ATOM 1031 C CA . TYR A 1 126 ? 5.939 6.387 8.842 1.00 89.31 126 TYR A CA 1
ATOM 1032 C C . TYR A 1 126 ? 7.016 7.400 8.455 1.00 89.31 126 TYR A C 1
ATOM 1034 O O . TYR A 1 126 ? 7.193 7.668 7.265 1.00 89.31 126 TYR A O 1
ATOM 1042 N N . LYS A 1 127 ? 7.760 7.924 9.435 1.00 94.56 127 LYS A N 1
ATOM 1043 C CA . LYS A 1 127 ? 8.889 8.822 9.192 1.00 94.56 127 LYS A CA 1
ATOM 1044 C C . LYS A 1 127 ? 10.010 8.119 8.420 1.00 94.56 127 LYS A C 1
ATOM 1046 O O . LYS A 1 127 ? 10.379 8.601 7.357 1.00 94.56 127 LYS A O 1
ATOM 1051 N N . ASP A 1 128 ? 10.450 6.940 8.862 1.00 94.56 128 ASP A N 1
ATOM 1052 C CA . ASP A 1 128 ? 11.458 6.135 8.148 1.00 94.56 128 ASP A CA 1
ATOM 1053 C C . ASP A 1 128 ? 11.011 5.786 6.716 1.00 94.56 128 ASP A C 1
ATOM 1055 O O . ASP A 1 128 ? 11.777 5.896 5.755 1.00 94.56 128 ASP A O 1
ATOM 1059 N N . ARG A 1 129 ? 9.733 5.434 6.529 1.00 95.25 129 ARG A N 1
ATOM 1060 C CA . ARG A 1 129 ? 9.173 5.193 5.193 1.00 95.25 129 ARG A CA 1
ATOM 1061 C C . ARG A 1 129 ? 9.190 6.450 4.322 1.00 95.25 129 ARG A C 1
ATOM 1063 O O . ARG A 1 129 ? 9.462 6.339 3.126 1.00 95.25 129 ARG A O 1
ATOM 1070 N N . SER A 1 130 ? 8.881 7.613 4.892 1.00 91.31 130 SER A N 1
ATOM 1071 C CA . SER A 1 130 ? 8.942 8.900 4.195 1.00 91.31 130 SER A CA 1
ATOM 1072 C C . SER A 1 130 ? 10.371 9.222 3.762 1.00 91.31 130 SER A C 1
ATOM 1074 O O . SER A 1 130 ? 10.593 9.536 2.594 1.00 91.31 130 SER A O 1
ATOM 1076 N N . ASP A 1 131 ? 11.345 9.052 4.656 1.00 93.88 131 ASP A N 1
ATOM 1077 C CA . ASP A 1 131 ? 12.760 9.309 4.374 1.00 93.88 131 ASP A CA 1
ATOM 1078 C C . ASP A 1 131 ? 13.276 8.381 3.259 1.00 93.88 131 ASP A C 1
ATOM 1080 O O . ASP A 1 131 ? 13.899 8.834 2.297 1.00 93.88 131 ASP A O 1
ATOM 1084 N N . LYS A 1 132 ? 12.903 7.093 3.287 1.00 94.38 132 LYS A N 1
ATOM 1085 C CA . LYS A 1 132 ? 13.206 6.132 2.207 1.00 94.38 132 LYS A CA 1
ATOM 1086 C C . LYS A 1 132 ? 12.598 6.525 0.859 1.00 94.38 132 LYS A C 1
ATOM 1088 O O . LYS A 1 132 ? 13.205 6.280 -0.184 1.00 94.38 132 LYS A O 1
ATOM 1093 N N . LEU A 1 133 ? 11.388 7.085 0.847 1.00 93.25 133 LEU A N 1
ATOM 1094 C CA . LEU A 1 133 ? 10.765 7.574 -0.388 1.00 93.25 133 LEU A CA 1
ATOM 1095 C C . LEU A 1 133 ? 11.474 8.818 -0.924 1.00 93.25 133 LEU A C 1
ATOM 1097 O O . LEU A 1 133 ? 11.593 8.957 -2.140 1.00 93.25 133 LEU A O 1
ATOM 1101 N N . LEU A 1 134 ? 11.969 9.679 -0.035 1.00 94.50 134 LEU A N 1
ATOM 1102 C CA . LEU A 1 134 ? 12.722 10.879 -0.389 1.00 94.50 134 LEU A CA 1
ATOM 1103 C C . LEU A 1 134 ? 14.053 10.514 -1.062 1.00 94.50 134 LEU A C 1
ATOM 1105 O O . LEU A 1 134 ? 14.336 11.016 -2.146 1.00 94.50 134 LEU A O 1
ATOM 1109 N N . VAL A 1 135 ? 14.790 9.542 -0.511 1.00 95.44 135 VAL A N 1
ATOM 1110 C CA . VAL A 1 135 ? 16.019 9.010 -1.134 1.00 95.44 135 VAL A CA 1
ATOM 1111 C C . VAL A 1 135 ? 15.732 8.430 -2.523 1.00 95.44 135 VAL A C 1
ATOM 1113 O O . VAL A 1 135 ? 16.408 8.774 -3.489 1.00 95.44 135 VAL A O 1
ATOM 1116 N N . LYS A 1 136 ? 14.675 7.618 -2.669 1.00 95.25 136 LYS A N 1
ATOM 1117 C CA . LYS A 1 136 ? 14.279 7.065 -3.979 1.00 95.25 136 LYS A CA 1
ATOM 1118 C C . LYS A 1 136 ? 13.870 8.139 -4.987 1.00 95.25 136 LYS A C 1
ATOM 1120 O O . LYS A 1 136 ? 14.039 7.947 -6.190 1.00 95.25 136 LYS A O 1
ATOM 1125 N N . LEU A 1 137 ? 13.267 9.235 -4.529 1.00 93.38 137 LEU A N 1
ATOM 1126 C CA . LEU A 1 137 ? 12.956 10.376 -5.387 1.00 93.38 137 LEU A CA 1
ATOM 1127 C C . LEU A 1 137 ? 14.237 11.074 -5.838 1.00 93.38 137 LEU A C 1
ATOM 1129 O O . LEU A 1 137 ? 14.359 11.370 -7.023 1.00 93.38 137 LEU A O 1
ATOM 1133 N N . GLU A 1 138 ? 15.201 11.261 -4.939 1.00 93.94 138 GLU A N 1
ATOM 1134 C CA . GLU A 1 138 ? 16.487 11.872 -5.267 1.00 93.94 138 GLU A CA 1
ATOM 1135 C C . GLU A 1 138 ? 17.285 11.026 -6.280 1.00 93.94 138 GLU A C 1
ATOM 1137 O O . GLU A 1 138 ? 17.791 11.548 -7.276 1.00 93.94 138 GLU A O 1
ATOM 1142 N N . GLU A 1 139 ? 17.321 9.703 -6.103 1.00 94.00 139 GLU A N 1
ATOM 1143 C CA . GLU A 1 139 ? 17.912 8.764 -7.069 1.00 94.00 139 GLU A CA 1
ATOM 1144 C C . GLU A 1 139 ? 17.239 8.859 -8.443 1.00 94.00 139 GLU A C 1
ATOM 1146 O O . GLU A 1 139 ? 17.914 8.936 -9.470 1.00 94.00 139 GLU A O 1
ATOM 1151 N N . LYS A 1 140 ? 15.901 8.922 -8.478 1.00 93.06 140 LYS A N 1
ATOM 1152 C CA . LYS A 1 140 ? 15.162 9.109 -9.733 1.00 93.06 140 LYS A CA 1
ATOM 1153 C C . LYS A 1 140 ? 15.478 10.446 -10.393 1.00 93.06 140 LYS A C 1
ATOM 1155 O O . LYS A 1 140 ? 15.590 10.485 -11.614 1.00 93.06 140 LYS A O 1
ATOM 1160 N N . THR A 1 141 ? 15.625 11.527 -9.627 1.00 93.06 141 THR A N 1
ATOM 1161 C CA . THR A 1 141 ? 16.006 12.828 -10.196 1.00 93.06 141 THR A CA 1
ATOM 1162 C C . THR A 1 141 ? 17.410 12.798 -10.794 1.00 93.06 141 THR A C 1
ATOM 1164 O O . THR A 1 141 ? 17.581 13.266 -11.916 1.00 93.06 141 THR A O 1
ATOM 1167 N N . LYS A 1 142 ? 18.372 12.142 -10.130 1.00 94.94 142 LYS A N 1
ATOM 1168 C CA . LYS A 1 142 ? 19.729 11.942 -10.665 1.00 94.94 142 LYS A CA 1
ATOM 1169 C C . LYS A 1 142 ? 19.705 11.148 -11.973 1.00 94.94 142 LYS A C 1
ATOM 1171 O O . LYS A 1 142 ? 20.267 11.602 -12.962 1.00 94.94 142 LYS A O 1
ATOM 1176 N N . ALA A 1 143 ? 18.960 10.043 -12.022 1.00 92.25 143 ALA A N 1
ATOM 1177 C CA . ALA A 1 143 ? 18.805 9.251 -13.245 1.00 92.25 143 ALA A CA 1
ATOM 1178 C C . ALA A 1 143 ? 18.154 10.047 -14.393 1.00 92.25 143 ALA A C 1
ATOM 1180 O O . ALA A 1 143 ? 18.546 9.910 -15.550 1.00 92.25 143 ALA A O 1
ATOM 1181 N N . ILE A 1 144 ? 17.169 10.904 -14.097 1.00 91.81 144 ILE A N 1
ATOM 1182 C CA . ILE A 1 144 ? 16.560 11.788 -15.103 1.00 91.81 144 ILE A CA 1
ATOM 1183 C C . ILE A 1 144 ? 17.597 12.765 -15.666 1.00 91.81 144 ILE A C 1
ATOM 1185 O O . ILE A 1 144 ? 17.625 12.984 -16.877 1.00 91.81 144 ILE A O 1
ATOM 1189 N N . ASP A 1 145 ? 18.438 13.351 -14.818 1.00 93.06 145 ASP A N 1
ATOM 1190 C CA . ASP A 1 145 ? 19.456 14.298 -15.268 1.00 93.06 145 ASP A CA 1
ATOM 1191 C C . ASP A 1 145 ? 20.578 13.605 -16.058 1.00 93.06 145 ASP A C 1
ATOM 1193 O O . ASP A 1 145 ? 20.995 14.125 -17.093 1.00 93.06 145 ASP A O 1
ATOM 1197 N N . GLU A 1 146 ? 20.975 12.387 -15.680 1.00 94.81 146 GLU A N 1
ATOM 1198 C CA . GLU A 1 146 ? 21.879 11.544 -16.477 1.00 94.81 146 GLU A CA 1
ATOM 1199 C C . GLU A 1 146 ? 21.298 11.229 -17.863 1.00 94.81 146 GLU A C 1
ATOM 1201 O O . GLU A 1 146 ? 21.984 11.380 -18.877 1.00 94.81 146 GLU A O 1
ATOM 1206 N N . ILE A 1 147 ? 20.012 10.864 -17.934 1.00 92.44 147 ILE A N 1
ATOM 1207 C CA . ILE A 1 147 ? 19.322 10.617 -19.207 1.00 92.44 147 ILE A CA 1
ATOM 1208 C C . ILE A 1 147 ? 19.291 11.886 -20.062 1.00 92.44 147 ILE A C 1
ATOM 1210 O O . ILE A 1 147 ? 19.528 11.803 -21.266 1.00 92.44 147 ILE A O 1
ATOM 1214 N N . LYS A 1 148 ? 19.035 13.065 -19.478 1.00 95.12 148 LYS A N 1
ATOM 1215 C CA . LYS A 1 148 ? 19.071 14.334 -20.226 1.00 95.12 148 LYS A CA 1
ATOM 1216 C C . LYS A 1 148 ? 20.459 14.609 -20.796 1.00 95.12 148 LYS A C 1
ATOM 1218 O O . LYS A 1 148 ? 20.565 14.952 -21.970 1.00 95.12 148 LYS A O 1
ATOM 1223 N N . VAL A 1 149 ? 21.517 14.429 -20.001 1.00 95.19 149 VAL A N 1
ATOM 1224 C CA . VAL A 1 149 ? 22.901 14.602 -20.472 1.00 95.19 149 VAL A CA 1
ATOM 1225 C C . VAL A 1 149 ? 23.207 13.625 -21.608 1.00 95.19 149 VAL A C 1
ATOM 1227 O O . VAL A 1 149 ? 23.749 14.029 -22.637 1.00 95.19 149 VAL A O 1
ATOM 1230 N N . PHE A 1 150 ? 22.801 12.361 -21.474 1.00 92.50 150 PHE A N 1
ATOM 1231 C CA . PHE A 1 150 ? 22.972 11.355 -22.522 1.00 92.50 150 PHE A CA 1
ATOM 1232 C C . PHE A 1 150 ? 22.189 11.696 -23.800 1.00 92.50 150 PHE A C 1
ATOM 1234 O O . PHE A 1 150 ? 22.702 11.535 -24.909 1.00 92.50 150 PHE A O 1
ATOM 1241 N N . GLN A 1 151 ? 20.963 12.210 -23.668 1.00 91.81 151 GLN A N 1
ATOM 1242 C CA . GLN A 1 151 ? 20.155 12.671 -24.797 1.00 91.81 151 GLN A CA 1
ATOM 1243 C C . GLN A 1 151 ? 20.811 13.851 -25.517 1.00 91.81 151 GLN A C 1
ATOM 1245 O O . GLN A 1 151 ? 20.887 13.833 -26.744 1.00 91.81 151 GLN A O 1
ATOM 1250 N N . GLU A 1 152 ? 21.320 14.848 -24.791 1.00 92.94 152 GLU A N 1
ATOM 1251 C CA . GLU A 1 152 ? 22.042 15.979 -25.389 1.00 92.94 152 GLU A CA 1
ATOM 1252 C C . GLU A 1 152 ? 23.335 15.528 -26.079 1.00 92.94 152 GLU A C 1
ATOM 1254 O O . GLU A 1 152 ? 23.608 15.927 -27.213 1.00 92.94 152 GLU A O 1
ATOM 1259 N N . HIS A 1 153 ? 24.089 14.614 -25.463 1.00 94.12 153 HIS A N 1
ATOM 1260 C CA . HIS A 1 153 ? 25.265 14.021 -26.096 1.00 94.12 153 HIS A CA 1
ATOM 1261 C C . HIS A 1 153 ? 24.907 13.271 -27.389 1.00 94.12 153 HIS A C 1
ATOM 1263 O O . HIS A 1 153 ? 25.563 13.446 -28.416 1.00 94.12 153 HIS A O 1
ATOM 1269 N N . THR A 1 154 ? 23.826 12.490 -27.368 1.00 92.19 154 THR A N 1
ATOM 1270 C CA . THR A 1 154 ? 23.337 11.758 -28.543 1.00 92.19 154 THR A CA 1
ATOM 1271 C C . THR A 1 154 ? 22.903 12.718 -29.649 1.00 92.19 154 THR A C 1
ATOM 1273 O O . THR A 1 154 ? 23.264 12.512 -30.805 1.00 92.19 154 THR A O 1
ATOM 1276 N N . LYS A 1 155 ? 22.190 13.804 -29.318 1.00 94.06 155 LYS A N 1
ATOM 1277 C CA . LYS A 1 155 ? 21.822 14.847 -30.290 1.00 94.06 155 LYS A CA 1
ATOM 1278 C C . LYS A 1 155 ? 23.055 15.475 -30.933 1.00 94.06 155 LYS A C 1
ATOM 1280 O O . LYS A 1 155 ? 23.078 15.637 -32.150 1.00 94.06 155 LYS A O 1
ATOM 1285 N N . LEU A 1 156 ? 24.085 15.789 -30.144 1.00 94.38 156 LEU A N 1
ATOM 1286 C CA . LEU A 1 156 ? 25.348 16.330 -30.654 1.00 94.38 156 LEU A CA 1
ATOM 1287 C C . LEU A 1 156 ? 26.074 15.335 -31.565 1.00 94.38 156 LEU A C 1
ATOM 1289 O O . LEU A 1 156 ? 26.548 15.727 -32.631 1.00 94.38 156 LEU A O 1
ATOM 1293 N N . MET A 1 157 ? 26.132 14.054 -31.188 1.00 91.38 157 MET A N 1
ATOM 1294 C CA . MET A 1 157 ? 26.697 13.008 -32.044 1.00 91.38 157 MET A CA 1
ATOM 1295 C C . MET A 1 157 ? 25.935 12.892 -33.364 1.00 91.38 157 MET A C 1
ATOM 1297 O O . MET A 1 157 ? 26.563 12.908 -34.418 1.00 91.38 157 MET A O 1
ATOM 1301 N N . VAL A 1 158 ? 24.600 12.835 -33.323 1.00 91.31 158 VAL A N 1
ATOM 1302 C CA . VAL A 1 158 ? 23.763 12.765 -34.529 1.00 91.31 158 VAL A CA 1
ATOM 1303 C C . VAL A 1 158 ? 23.998 13.988 -35.411 1.00 91.31 158 VAL A C 1
ATOM 1305 O O . VAL A 1 158 ? 24.267 13.829 -36.599 1.00 91.31 158 VAL A O 1
ATOM 1308 N N . ALA A 1 159 ? 23.997 15.193 -34.836 1.00 92.56 159 ALA A N 1
ATOM 1309 C CA . ALA A 1 159 ? 24.275 16.421 -35.573 1.00 92.56 159 ALA A CA 1
ATOM 1310 C C . ALA A 1 159 ? 25.660 16.386 -36.238 1.00 92.56 159 ALA A C 1
ATOM 1312 O O . ALA A 1 159 ? 25.781 16.737 -37.410 1.00 92.56 159 ALA A O 1
ATOM 1313 N N . ARG A 1 160 ? 26.694 15.901 -35.536 1.00 91.69 160 ARG A N 1
ATOM 1314 C CA . ARG A 1 160 ? 28.041 15.742 -36.100 1.00 91.69 160 ARG A CA 1
ATOM 1315 C C . ARG A 1 160 ? 28.062 14.734 -37.245 1.00 91.69 160 ARG A C 1
ATOM 1317 O O . ARG A 1 160 ? 28.540 15.065 -38.321 1.00 91.69 160 ARG A O 1
ATOM 1324 N N . THR A 1 161 ? 27.468 13.555 -37.058 1.00 88.94 161 THR A N 1
ATOM 1325 C CA . THR A 1 161 ? 27.388 12.539 -38.121 1.00 88.94 161 THR A CA 1
ATOM 1326 C C . THR A 1 161 ? 26.586 13.020 -39.326 1.00 88.94 161 THR A C 1
ATOM 1328 O O . THR A 1 161 ? 26.920 12.684 -40.456 1.00 88.94 161 THR A O 1
ATOM 1331 N N . GLN A 1 162 ? 25.557 13.843 -39.111 1.00 91.75 162 GLN A N 1
ATOM 1332 C CA . GLN A 1 162 ? 24.779 14.440 -40.186 1.00 91.75 162 GLN A CA 1
ATOM 1333 C C . GLN A 1 162 ? 25.613 15.459 -40.968 1.00 91.75 162 GLN A C 1
ATOM 1335 O O . GLN A 1 162 ? 25.564 15.456 -42.193 1.00 91.75 162 GLN A O 1
ATOM 1340 N N . GLN A 1 163 ? 26.402 16.296 -40.287 1.00 93.00 163 GLN A N 1
ATOM 1341 C CA . GLN A 1 163 ? 27.341 17.208 -40.950 1.00 93.00 163 GLN A CA 1
ATOM 1342 C C . GLN A 1 163 ? 28.407 16.440 -41.738 1.00 93.00 163 GLN A C 1
ATOM 1344 O O . GLN A 1 163 ? 28.647 16.758 -42.902 1.00 93.00 163 GLN A O 1
ATOM 1349 N N . ASP A 1 164 ? 28.981 15.389 -41.149 1.00 92.75 164 ASP A N 1
ATOM 1350 C CA . ASP A 1 164 ? 29.962 14.530 -41.817 1.00 92.75 164 ASP A CA 1
ATOM 1351 C C . ASP A 1 164 ? 29.349 13.840 -43.048 1.00 92.75 164 ASP A C 1
ATOM 1353 O O . ASP A 1 164 ? 29.979 13.785 -44.103 1.00 92.75 164 ASP A O 1
ATOM 1357 N N . TRP A 1 165 ? 28.097 13.378 -42.956 1.00 88.88 165 TRP A N 1
ATOM 1358 C CA . TRP A 1 165 ? 27.368 12.799 -44.086 1.00 88.88 165 TRP A CA 1
ATOM 1359 C C . TRP A 1 165 ? 27.117 13.825 -45.193 1.00 88.88 165 TRP A C 1
ATOM 1361 O O . TRP A 1 165 ? 27.385 13.530 -46.353 1.00 88.88 165 TRP A O 1
ATOM 1371 N N . ILE A 1 166 ? 26.669 15.039 -44.855 1.00 92.56 166 ILE A N 1
ATOM 1372 C CA . ILE A 1 166 ? 26.465 16.122 -45.834 1.00 92.56 166 ILE A CA 1
ATOM 1373 C C . ILE A 1 166 ? 27.786 16.459 -46.538 1.00 92.56 166 ILE A C 1
ATOM 1375 O O . ILE A 1 166 ? 27.816 16.641 -47.756 1.00 92.56 166 ILE A O 1
ATOM 1379 N N . PHE A 1 167 ? 28.886 16.525 -45.786 1.00 92.81 167 PHE A N 1
ATOM 1380 C CA . PHE A 1 167 ? 30.211 16.769 -46.345 1.00 92.81 167 PHE A CA 1
ATOM 1381 C C . PHE A 1 167 ? 30.642 15.636 -47.286 1.00 92.81 167 PHE A C 1
ATOM 1383 O O . PHE A 1 167 ? 31.057 15.899 -48.412 1.00 92.81 167 PHE A O 1
ATOM 1390 N N . LYS A 1 168 ? 30.487 14.375 -46.868 1.00 89.00 168 LYS A N 1
ATOM 1391 C CA . LYS A 1 168 ? 30.822 13.208 -47.695 1.00 89.00 168 LYS A CA 1
ATOM 1392 C C . LYS A 1 168 ? 29.926 13.075 -48.927 1.00 89.00 168 LYS A C 1
ATOM 1394 O O . LYS A 1 168 ? 30.436 12.703 -49.974 1.00 89.00 168 LYS A O 1
ATOM 1399 N N . ASP A 1 169 ? 28.641 13.419 -48.848 1.00 89.19 169 ASP A N 1
ATOM 1400 C CA . ASP A 1 169 ? 27.739 13.468 -50.010 1.00 89.19 169 ASP A CA 1
ATOM 1401 C C . ASP A 1 169 ? 28.188 14.535 -51.018 1.00 89.19 169 ASP A C 1
ATOM 1403 O O . ASP A 1 169 ? 28.187 14.296 -52.227 1.00 89.19 169 ASP A O 1
ATOM 1407 N N . LYS A 1 170 ? 28.645 15.695 -50.530 1.00 92.31 170 LYS A N 1
ATOM 1408 C CA . LYS A 1 170 ? 29.221 16.739 -51.383 1.00 92.31 170 LYS A CA 1
ATOM 1409 C C . LYS A 1 170 ? 30.500 16.264 -52.079 1.00 92.31 170 LYS A C 1
ATOM 1411 O O . LYS A 1 170 ? 30.630 16.455 -53.285 1.00 92.31 170 LYS A O 1
ATOM 1416 N N . GLU A 1 171 ? 31.408 15.619 -51.348 1.00 90.00 171 GLU A N 1
ATOM 1417 C CA . GLU A 1 171 ? 32.628 15.037 -51.925 1.00 90.00 171 GLU A CA 1
ATOM 1418 C C . GLU A 1 171 ? 32.304 13.914 -52.920 1.00 90.00 171 GLU A C 1
ATOM 1420 O O . GLU A 1 171 ? 32.899 13.848 -53.988 1.00 90.00 171 GLU A O 1
ATOM 1425 N N . LEU A 1 172 ? 31.309 13.069 -52.630 1.00 86.19 172 LEU A N 1
ATOM 1426 C CA . LEU A 1 172 ? 30.872 12.010 -53.539 1.00 86.19 172 LEU A CA 1
ATOM 1427 C C . LEU A 1 172 ? 30.298 12.580 -54.839 1.00 86.19 172 LEU A C 1
ATOM 1429 O O . LEU A 1 172 ? 30.562 12.033 -55.907 1.00 86.19 172 LEU A O 1
ATOM 1433 N N . LYS A 1 173 ? 29.521 13.667 -54.767 1.00 89.56 173 LYS A N 1
ATOM 1434 C CA . LYS A 1 173 ? 29.029 14.371 -55.960 1.00 89.56 173 LYS A CA 1
ATOM 1435 C C . LYS A 1 173 ? 30.183 14.893 -56.803 1.00 89.56 173 LYS A C 1
ATOM 1437 O O . LYS A 1 173 ? 30.198 14.628 -57.998 1.00 89.56 173 LYS A O 1
ATOM 1442 N N . LYS A 1 174 ? 31.181 15.514 -56.173 1.00 90.69 174 LYS A N 1
ATOM 1443 C CA . LYS A 1 174 ? 32.391 15.964 -56.865 1.00 90.69 174 LYS A CA 1
ATOM 1444 C C . LYS A 1 174 ? 33.148 14.797 -57.515 1.00 90.69 174 LYS A C 1
ATOM 1446 O O . LYS A 1 174 ? 33.453 14.861 -58.695 1.00 90.69 174 LYS A O 1
ATOM 1451 N N . CYS A 1 175 ? 33.359 13.689 -56.802 1.00 82.94 175 CYS A N 1
ATOM 1452 C CA . CYS A 1 175 ? 33.992 12.498 -57.377 1.00 82.94 175 CYS A CA 1
ATOM 1453 C C . CYS A 1 175 ? 33.187 11.895 -58.537 1.00 82.94 175 CYS A C 1
ATOM 1455 O O . CYS A 1 175 ? 33.780 11.350 -59.462 1.00 82.94 175 CYS A O 1
ATOM 1457 N N . LYS A 1 176 ? 31.850 11.965 -58.505 1.00 84.75 176 LYS A N 1
ATOM 1458 C CA . LYS A 1 176 ? 31.005 11.531 -59.629 1.00 84.75 176 LYS A CA 1
ATOM 1459 C C . LYS A 1 176 ? 31.150 12.451 -60.837 1.00 84.75 176 LYS A C 1
ATOM 1461 O O . LYS A 1 176 ? 31.242 11.940 -61.946 1.00 84.75 176 LYS A O 1
ATOM 1466 N N . GLU A 1 177 ? 31.197 13.764 -60.624 1.00 89.25 177 GLU A N 1
ATOM 1467 C CA . GLU A 1 177 ? 31.475 14.747 -61.680 1.00 89.25 177 GLU A CA 1
ATOM 1468 C C . GLU A 1 177 ? 32.858 14.490 -62.304 1.00 89.25 177 GLU A C 1
ATOM 1470 O O . GLU A 1 177 ? 32.976 14.401 -63.526 1.00 89.25 177 GLU A O 1
ATOM 1475 N N . ASP A 1 178 ? 33.881 14.258 -61.475 1.00 84.19 178 ASP A N 1
ATOM 1476 C CA . ASP A 1 178 ? 35.232 13.910 -61.926 1.00 84.19 178 ASP A CA 1
ATOM 1477 C C . ASP A 1 178 ? 35.247 12.561 -62.676 1.00 84.19 178 ASP A C 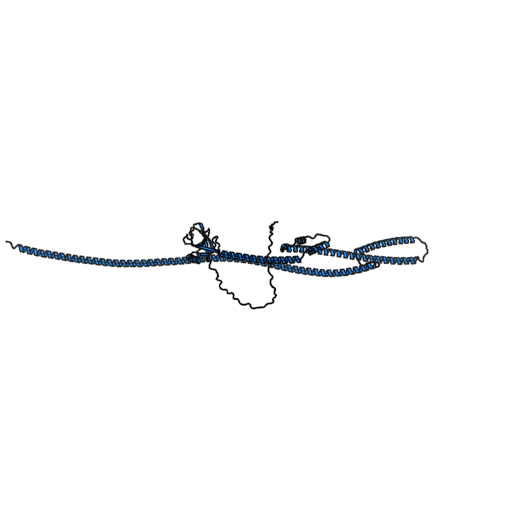1
ATOM 1479 O O . ASP A 1 178 ? 35.867 12.436 -63.732 1.00 84.19 178 ASP A O 1
ATOM 1483 N N . GLN A 1 179 ? 34.518 11.548 -62.191 1.00 79.06 179 GLN A N 1
ATOM 1484 C CA . GLN A 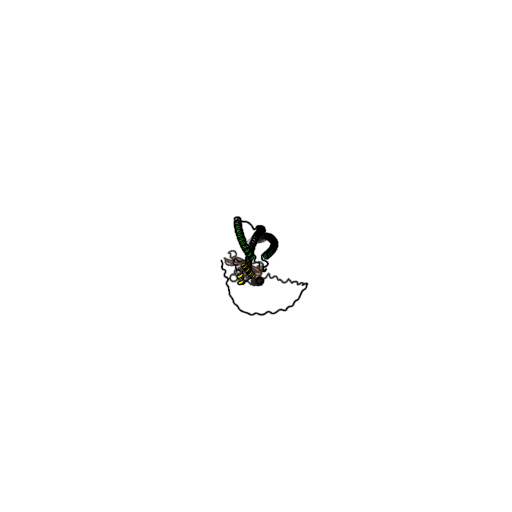1 179 ? 34.381 10.250 -62.863 1.00 79.06 179 GLN A CA 1
ATOM 1485 C C . GLN A 1 179 ? 33.685 10.381 -64.225 1.00 79.06 179 GLN A C 1
ATOM 1487 O O . GLN A 1 179 ? 34.071 9.712 -65.183 1.00 79.06 179 GLN A O 1
ATOM 1492 N N . GLU A 1 180 ? 32.656 11.219 -64.332 1.00 82.19 180 GLU A N 1
ATOM 1493 C CA . GLU A 1 180 ? 31.954 11.478 -65.588 1.00 82.19 180 GLU A CA 1
ATOM 1494 C C . GLU A 1 180 ? 32.850 12.229 -66.585 1.00 82.19 180 GLU A C 1
ATOM 1496 O O . GLU A 1 180 ? 32.883 11.879 -67.771 1.00 82.19 180 GLU A O 1
ATOM 1501 N N . ALA A 1 181 ? 33.662 13.174 -66.101 1.00 81.00 181 ALA A N 1
ATOM 1502 C CA . ALA A 1 181 ? 34.685 13.842 -66.900 1.00 81.00 181 ALA A CA 1
ATOM 1503 C C . ALA A 1 181 ? 35.743 12.850 -67.422 1.00 81.00 181 ALA A C 1
ATOM 1505 O O . ALA A 1 181 ? 36.030 12.835 -68.620 1.00 81.00 181 ALA A O 1
ATOM 1506 N N . VAL A 1 182 ? 36.259 11.962 -66.563 1.00 75.19 182 VAL A N 1
ATOM 1507 C CA . VAL A 1 182 ? 37.222 10.913 -66.950 1.00 75.19 182 VAL A CA 1
ATOM 1508 C C . VAL A 1 182 ? 36.604 9.921 -67.934 1.00 75.19 182 VAL A C 1
ATOM 1510 O O . VAL A 1 182 ? 37.217 9.606 -68.949 1.00 75.19 182 VAL A O 1
ATOM 1513 N N . ASN A 1 183 ? 35.371 9.465 -67.705 1.00 74.81 183 ASN A N 1
ATOM 1514 C CA . ASN A 1 183 ? 34.670 8.584 -68.643 1.00 74.81 183 ASN A CA 1
ATOM 1515 C C . ASN A 1 183 ? 34.486 9.245 -70.015 1.00 74.81 183 ASN A C 1
ATOM 1517 O O . ASN A 1 183 ? 34.595 8.575 -71.040 1.00 74.81 183 ASN A O 1
ATOM 1521 N N . THR A 1 184 ? 34.226 10.553 -70.047 1.00 79.38 184 THR A N 1
ATOM 1522 C CA . THR A 1 184 ? 34.130 11.318 -71.297 1.00 79.38 184 THR A CA 1
ATOM 1523 C C . THR A 1 184 ? 35.485 11.387 -72.005 1.00 79.38 184 THR A C 1
ATOM 1525 O O . THR A 1 184 ? 35.555 11.115 -73.203 1.00 79.38 184 THR A O 1
ATOM 1528 N N . ALA A 1 185 ? 36.571 11.641 -71.268 1.00 76.88 185 ALA A N 1
ATOM 1529 C CA . ALA A 1 185 ? 37.930 11.645 -71.812 1.00 76.88 185 ALA A CA 1
ATOM 1530 C C . ALA A 1 185 ? 38.362 10.262 -72.339 1.00 76.88 185 ALA A C 1
ATOM 1532 O O . ALA A 1 185 ? 38.917 10.162 -73.433 1.00 76.88 185 ALA A O 1
ATOM 1533 N N . ILE A 1 186 ? 38.047 9.179 -71.618 1.00 72.38 186 ILE A N 1
ATOM 1534 C CA . ILE A 1 186 ? 38.317 7.798 -72.052 1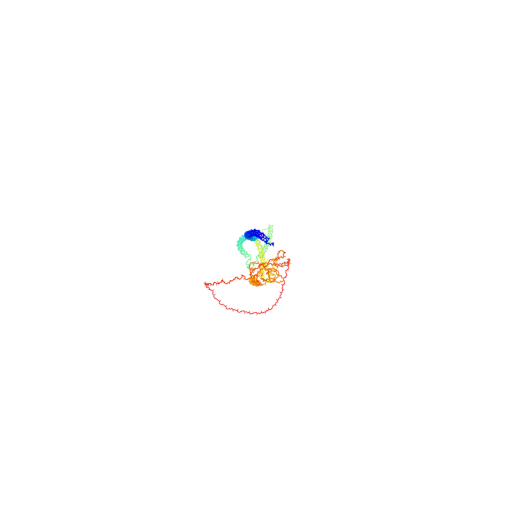.00 72.38 186 ILE A CA 1
ATOM 1535 C C . ILE A 1 186 ? 37.528 7.467 -73.321 1.00 72.38 186 ILE A C 1
ATOM 1537 O O . ILE A 1 186 ? 38.089 6.895 -74.254 1.00 72.38 186 ILE A O 1
ATOM 1541 N N . LYS A 1 187 ? 36.246 7.851 -73.399 1.00 69.06 187 LYS A N 1
ATOM 1542 C CA . LYS A 1 187 ? 35.444 7.685 -74.623 1.00 69.06 187 LYS A CA 1
ATOM 1543 C C . LYS A 1 187 ? 36.063 8.428 -75.806 1.00 69.06 187 LYS A C 1
ATOM 1545 O O . LYS A 1 187 ? 36.122 7.878 -76.904 1.00 69.06 187 LYS A O 1
ATOM 1550 N N . GLU A 1 188 ? 36.564 9.642 -75.590 1.00 74.25 188 GLU A N 1
ATOM 1551 C CA . GLU A 1 188 ? 37.247 10.408 -76.633 1.00 74.25 188 GLU A CA 1
ATOM 1552 C C . GLU A 1 188 ? 38.557 9.733 -77.079 1.00 74.25 188 GLU A C 1
ATOM 1554 O O . GLU A 1 188 ? 38.801 9.598 -78.279 1.00 74.25 188 GLU A O 1
ATOM 1559 N N . LEU A 1 189 ? 39.370 9.233 -76.143 1.00 70.00 189 LEU A N 1
ATOM 1560 C CA . LEU A 1 189 ? 40.611 8.505 -76.440 1.00 70.00 189 LEU A CA 1
ATOM 1561 C C . LEU A 1 189 ? 40.355 7.186 -77.183 1.00 70.00 189 LEU A C 1
ATOM 1563 O O . LEU A 1 189 ? 40.999 6.916 -78.198 1.00 70.00 189 LEU A O 1
ATOM 1567 N N . LEU A 1 190 ? 39.377 6.392 -76.742 1.00 63.56 190 LEU A N 1
ATOM 1568 C CA . LEU A 1 190 ? 38.975 5.154 -77.417 1.00 63.56 190 LEU A CA 1
ATOM 1569 C C . LEU A 1 190 ? 38.427 5.430 -78.823 1.00 63.56 190 LEU A C 1
ATOM 1571 O O . LEU A 1 190 ? 38.742 4.696 -79.763 1.00 63.56 190 LEU A O 1
ATOM 1575 N N . SER A 1 191 ? 37.674 6.519 -79.011 1.00 67.00 191 SER A N 1
ATOM 1576 C CA . SER A 1 191 ? 37.216 6.944 -80.339 1.00 67.00 191 SER A CA 1
ATOM 1577 C C . SER A 1 191 ? 38.374 7.354 -81.257 1.00 67.00 191 SER A C 1
ATOM 1579 O O . SER A 1 191 ? 38.292 7.123 -82.464 1.00 67.00 191 SER A O 1
ATOM 1581 N N . ARG A 1 192 ? 39.450 7.945 -80.716 1.00 66.44 192 ARG A N 1
ATOM 1582 C CA . ARG A 1 192 ? 40.658 8.301 -81.484 1.00 66.44 192 ARG A CA 1
ATOM 1583 C C . ARG A 1 192 ? 41.469 7.070 -81.898 1.00 66.44 192 ARG A C 1
ATOM 1585 O O . ARG A 1 192 ? 41.979 7.041 -83.012 1.00 66.44 192 ARG A O 1
ATOM 1592 N N . PHE A 1 193 ? 41.558 6.049 -81.044 1.00 54.28 193 PHE A N 1
ATOM 1593 C CA . PHE A 1 193 ? 42.315 4.822 -81.334 1.00 54.28 193 PHE A CA 1
ATOM 1594 C C . PHE A 1 193 ? 41.579 3.825 -82.243 1.00 54.28 193 PHE A C 1
ATOM 1596 O O . PHE A 1 193 ? 42.216 3.059 -82.962 1.00 54.28 193 PHE A O 1
ATOM 1603 N N . SER A 1 194 ? 40.245 3.819 -82.244 1.00 56.03 194 SER A N 1
ATOM 1604 C CA . SER A 1 194 ? 39.447 2.804 -82.948 1.00 56.03 194 SER A CA 1
ATOM 1605 C C . SER A 1 194 ? 39.076 3.133 -84.401 1.00 56.03 194 SER A C 1
ATOM 1607 O O . SER A 1 194 ? 38.249 2.433 -84.989 1.00 56.03 194 SER A O 1
ATOM 1609 N N . ASN A 1 195 ? 39.656 4.175 -85.013 1.00 51.75 195 ASN A N 1
ATOM 1610 C CA . ASN A 1 195 ? 39.313 4.620 -86.376 1.00 51.75 195 ASN A CA 1
ATOM 1611 C C . ASN A 1 195 ? 37.786 4.722 -86.618 1.00 51.75 195 ASN A C 1
ATOM 1613 O O . ASN A 1 195 ? 37.291 4.390 -87.696 1.00 51.75 195 ASN A O 1
ATOM 1617 N N . GLY A 1 196 ? 37.026 5.154 -85.604 1.00 52.19 196 GLY A N 1
ATOM 1618 C CA . GLY A 1 196 ? 35.581 5.374 -85.716 1.00 52.19 196 GLY A CA 1
ATOM 1619 C C . GLY A 1 196 ? 34.704 4.115 -85.763 1.00 52.19 196 GLY A C 1
ATOM 1620 O O . GLY A 1 196 ? 33.567 4.206 -86.221 1.00 52.19 196 GLY A O 1
ATOM 1621 N N . LYS A 1 197 ? 35.178 2.948 -85.303 1.00 49.91 197 LYS A N 1
ATOM 1622 C CA . LYS A 1 197 ? 34.338 1.745 -85.130 1.00 49.91 197 LYS A CA 1
ATOM 1623 C C . LYS A 1 197 ? 34.257 1.319 -83.663 1.00 49.91 197 LYS A C 1
ATOM 1625 O O . LYS A 1 197 ? 34.768 0.265 -83.300 1.00 49.91 197 LYS A O 1
ATOM 1630 N N . TYR A 1 198 ? 33.613 2.128 -82.829 1.00 47.97 198 TYR A N 1
ATOM 1631 C CA . TYR A 1 198 ? 33.195 1.705 -81.491 1.00 47.97 198 TYR A CA 1
ATOM 1632 C C . TYR A 1 198 ? 31.688 1.909 -81.360 1.00 47.97 198 TYR A C 1
ATOM 1634 O O . TYR A 1 198 ? 31.193 3.022 -81.532 1.00 47.97 198 TYR A O 1
ATOM 1642 N N . ASP A 1 199 ? 30.973 0.813 -81.117 1.00 52.03 199 ASP A N 1
ATOM 1643 C CA . ASP A 1 199 ? 29.533 0.814 -80.876 1.00 52.03 199 ASP A CA 1
ATOM 1644 C C . ASP A 1 199 ? 29.286 1.162 -79.400 1.00 52.03 199 ASP A C 1
ATOM 1646 O O . ASP A 1 199 ? 29.939 0.624 -78.504 1.00 52.03 199 ASP A O 1
ATOM 1650 N N . ASN A 1 200 ? 28.399 2.122 -79.153 1.00 52.31 200 ASN A N 1
ATOM 1651 C CA . ASN A 1 200 ? 28.362 2.927 -77.923 1.00 52.31 200 ASN A CA 1
ATOM 1652 C C . ASN A 1 200 ? 27.675 2.256 -76.714 1.00 52.31 200 ASN A C 1
ATOM 1654 O O . ASN A 1 200 ? 27.615 2.859 -75.641 1.00 52.31 200 ASN A O 1
ATOM 1658 N N . ASP A 1 201 ? 27.165 1.031 -76.854 1.00 53.12 201 ASP A N 1
ATOM 1659 C CA . ASP A 1 201 ? 26.087 0.555 -75.974 1.00 53.12 201 ASP A CA 1
ATOM 1660 C C . ASP A 1 201 ? 26.500 -0.433 -74.870 1.00 53.12 201 ASP A C 1
ATOM 1662 O O . ASP A 1 201 ? 25.661 -0.826 -74.058 1.00 53.12 201 ASP A O 1
ATOM 1666 N N . GLN A 1 202 ? 27.777 -0.814 -74.748 1.00 50.75 202 GLN A N 1
ATOM 1667 C CA . GLN A 1 202 ? 28.191 -1.719 -73.665 1.00 50.75 202 GLN A CA 1
ATOM 1668 C C . GLN A 1 202 ? 29.634 -1.490 -73.196 1.00 50.75 202 GLN A C 1
ATOM 1670 O O . GLN A 1 202 ? 30.546 -2.249 -73.509 1.00 50.75 202 GLN A O 1
ATOM 1675 N N . PHE A 1 203 ? 29.830 -0.419 -72.424 1.00 51.38 203 PHE A N 1
ATOM 1676 C CA . PHE A 1 203 ? 31.101 -0.077 -71.781 1.00 51.38 203 PHE A CA 1
ATOM 1677 C C . PHE A 1 203 ? 31.398 -1.047 -70.622 1.00 51.38 203 PHE A C 1
ATOM 1679 O O . PHE A 1 203 ? 30.812 -0.927 -69.544 1.00 51.38 203 PHE A O 1
ATOM 1686 N N . ASP A 1 204 ? 32.301 -2.008 -70.833 1.00 59.06 204 ASP A N 1
ATOM 1687 C CA . ASP A 1 204 ? 32.834 -2.882 -69.780 1.00 59.06 204 ASP A CA 1
ATOM 1688 C C . ASP A 1 204 ? 34.321 -2.575 -69.586 1.00 59.06 204 ASP A C 1
ATOM 1690 O O . ASP A 1 204 ? 35.203 -3.168 -70.216 1.00 59.06 204 ASP A O 1
ATOM 1694 N N . LEU A 1 205 ? 34.585 -1.639 -68.667 1.00 57.59 205 LEU A N 1
ATOM 1695 C CA . LEU A 1 205 ? 35.911 -1.105 -68.349 1.00 57.59 205 LEU A CA 1
ATOM 1696 C C . LEU A 1 205 ? 36.953 -2.214 -68.125 1.00 57.59 205 LEU A C 1
ATOM 1698 O O . LEU A 1 205 ? 38.121 -2.054 -68.464 1.00 57.59 205 LEU A O 1
ATOM 1702 N N . LYS A 1 206 ? 36.549 -3.372 -67.590 1.00 57.88 206 LYS A N 1
ATOM 1703 C CA . LYS A 1 206 ? 37.470 -4.473 -67.284 1.00 57.88 206 LYS A CA 1
ATOM 1704 C C . LYS A 1 206 ? 37.858 -5.278 -68.525 1.00 57.88 206 LYS A C 1
ATOM 1706 O O . LYS A 1 206 ? 38.964 -5.822 -68.583 1.00 57.88 206 LYS A O 1
ATOM 1711 N N . LYS A 1 207 ? 36.954 -5.377 -69.500 1.00 62.66 207 LYS A N 1
ATOM 1712 C CA . LYS A 1 207 ? 37.182 -6.064 -70.775 1.00 62.66 207 LYS A CA 1
ATOM 1713 C C . LYS A 1 207 ? 37.969 -5.174 -71.733 1.00 62.66 207 LYS A C 1
ATOM 1715 O O . LYS A 1 207 ? 38.928 -5.651 -72.335 1.00 62.66 207 LYS A O 1
ATOM 1720 N N . ASP A 1 208 ? 37.638 -3.887 -71.776 1.00 62.81 208 ASP A N 1
ATOM 1721 C CA . ASP A 1 208 ? 38.323 -2.907 -72.619 1.00 62.81 208 ASP A CA 1
ATOM 1722 C C . ASP A 1 208 ? 39.756 -2.636 -72.132 1.00 62.81 208 ASP A C 1
ATOM 1724 O O . ASP A 1 208 ? 40.682 -2.652 -72.938 1.00 62.81 208 ASP A O 1
ATOM 1728 N N . VAL A 1 209 ? 39.997 -2.528 -70.814 1.00 61.62 209 VAL A N 1
ATOM 1729 C CA . VAL A 1 209 ? 41.365 -2.425 -70.258 1.00 61.62 209 VAL A CA 1
ATOM 1730 C C . VAL A 1 209 ? 42.192 -3.687 -70.538 1.00 61.62 209 VAL A C 1
ATOM 1732 O O . VAL A 1 209 ? 43.400 -3.601 -70.755 1.00 61.62 209 VAL A O 1
ATOM 1735 N N . ARG A 1 210 ? 41.566 -4.873 -70.574 1.00 64.00 210 ARG A N 1
ATOM 1736 C CA . ARG A 1 210 ? 42.262 -6.125 -70.913 1.00 64.00 210 ARG A CA 1
ATOM 1737 C C . ARG A 1 210 ? 42.644 -6.171 -72.390 1.00 64.00 210 ARG A C 1
ATOM 1739 O O . ARG A 1 210 ? 43.790 -6.488 -72.687 1.00 64.00 210 ARG A O 1
ATOM 1746 N N . TYR A 1 211 ? 41.715 -5.820 -73.280 1.00 64.44 211 TYR A N 1
ATOM 1747 C CA . TYR A 1 211 ? 41.984 -5.713 -74.715 1.00 64.44 211 TYR A CA 1
ATOM 1748 C C . TYR A 1 211 ? 43.096 -4.697 -74.986 1.00 64.44 211 TYR A C 1
ATOM 1750 O O . TYR A 1 211 ? 44.024 -4.961 -75.745 1.00 64.44 211 TYR A O 1
ATOM 1758 N N . PHE A 1 212 ? 43.052 -3.562 -74.290 1.00 60.28 212 PHE A N 1
ATOM 1759 C CA . PHE A 1 212 ? 44.071 -2.533 -74.388 1.00 60.28 212 PHE A CA 1
ATOM 1760 C C . PHE A 1 212 ? 45.449 -3.031 -73.919 1.00 60.28 212 PHE A C 1
ATOM 1762 O O . PHE A 1 212 ? 46.437 -2.835 -74.622 1.00 60.28 212 PHE A O 1
ATOM 1769 N N . LYS A 1 213 ? 45.519 -3.758 -72.793 1.00 67.75 213 LYS A N 1
ATOM 1770 C CA . LYS A 1 213 ? 46.763 -4.364 -72.284 1.00 67.75 213 LYS A CA 1
ATOM 1771 C C . LYS A 1 213 ? 47.355 -5.399 -73.249 1.00 67.75 213 LYS A C 1
ATOM 1773 O O . LYS A 1 213 ? 48.554 -5.371 -73.508 1.00 67.75 213 LYS A O 1
ATOM 1778 N N . GLU A 1 214 ? 46.517 -6.263 -73.814 1.00 69.69 214 GLU A N 1
ATOM 1779 C CA . GLU A 1 214 ? 46.919 -7.284 -74.792 1.00 69.69 214 GLU A CA 1
ATOM 1780 C C . GLU A 1 214 ? 47.393 -6.648 -76.111 1.00 69.69 214 GLU A C 1
ATOM 1782 O O . GLU A 1 214 ? 48.367 -7.084 -76.725 1.00 69.69 214 GLU A O 1
ATOM 1787 N N . SER A 1 215 ? 46.762 -5.545 -76.520 1.00 64.44 215 SER A N 1
ATOM 1788 C CA . SER A 1 215 ? 47.188 -4.770 -77.685 1.00 64.44 215 SER A CA 1
ATOM 1789 C C . SER A 1 215 ? 48.525 -4.045 -77.457 1.00 64.44 215 SER A C 1
ATOM 1791 O O . SER A 1 215 ? 49.293 -3.883 -78.406 1.00 64.44 215 SER A O 1
ATOM 1793 N N . LEU A 1 216 ? 48.830 -3.653 -76.213 1.00 65.31 216 LEU A N 1
ATOM 1794 C CA . LEU A 1 216 ? 50.096 -3.030 -75.807 1.00 65.31 216 LEU A CA 1
ATOM 1795 C C . LEU A 1 216 ? 51.254 -4.038 -75.791 1.00 65.31 216 LEU A C 1
ATOM 1797 O O . LEU A 1 216 ? 52.325 -3.751 -76.323 1.00 65.31 216 LEU A O 1
ATOM 1801 N N . GLU A 1 217 ? 51.018 -5.245 -75.268 1.00 69.94 217 GLU A N 1
ATOM 1802 C CA . GLU A 1 217 ? 51.975 -6.361 -75.335 1.00 69.94 217 GLU A CA 1
ATOM 1803 C C . GLU A 1 217 ? 52.287 -6.741 -76.788 1.00 69.94 217 GLU A C 1
ATOM 1805 O O . GLU A 1 217 ? 53.454 -6.849 -77.165 1.00 69.94 217 GLU A O 1
ATOM 1810 N N . ASN A 1 218 ? 51.269 -6.837 -77.648 1.00 68.06 218 ASN A N 1
ATOM 1811 C CA . ASN A 1 218 ? 51.472 -7.113 -79.073 1.00 68.06 218 ASN A CA 1
ATOM 1812 C C . ASN A 1 218 ? 52.286 -6.015 -79.781 1.00 68.06 218 ASN A C 1
ATOM 1814 O O . ASN A 1 218 ? 53.082 -6.308 -80.677 1.00 68.06 218 ASN A O 1
ATOM 1818 N N . HIS A 1 219 ? 52.123 -4.750 -79.382 1.00 59.25 219 HIS A N 1
ATOM 1819 C CA . HIS A 1 219 ? 52.927 -3.654 -79.920 1.00 59.25 219 HIS A CA 1
ATOM 1820 C C . HIS A 1 219 ? 54.379 -3.690 -79.427 1.00 59.25 219 HIS A C 1
ATOM 1822 O O . HIS A 1 219 ? 55.279 -3.430 -80.227 1.00 59.25 219 HIS A O 1
ATOM 1828 N N . SER A 1 220 ? 54.620 -4.071 -78.167 1.00 63.62 220 SER A N 1
ATOM 1829 C CA . SER A 1 220 ? 55.974 -4.234 -77.614 1.00 63.62 220 SER A CA 1
ATOM 1830 C C . SER A 1 220 ? 56.750 -5.357 -78.316 1.00 63.62 220 SER A C 1
ATOM 1832 O O . SER A 1 220 ? 57.955 -5.239 -78.555 1.00 63.62 220 SER A O 1
ATOM 1834 N N . VAL A 1 221 ? 56.063 -6.438 -78.696 1.00 68.81 221 VAL A N 1
ATOM 1835 C CA . VAL A 1 221 ? 56.651 -7.522 -79.498 1.00 68.81 221 VAL A CA 1
ATOM 1836 C C . VAL A 1 221 ? 57.060 -7.000 -80.876 1.00 68.81 221 VAL A C 1
ATOM 1838 O O . VAL A 1 221 ? 58.166 -7.263 -81.343 1.00 68.81 221 VAL A O 1
ATOM 1841 N N . ARG A 1 222 ? 56.219 -6.171 -81.502 1.00 63.00 222 ARG A N 1
ATOM 1842 C CA . ARG A 1 222 ? 56.492 -5.613 -82.832 1.00 63.00 222 ARG A CA 1
ATOM 1843 C C . ARG A 1 222 ? 57.641 -4.605 -82.840 1.00 63.00 222 ARG A C 1
ATOM 1845 O O . ARG A 1 222 ? 58.388 -4.542 -83.814 1.00 63.00 222 ARG A O 1
ATOM 1852 N N . THR A 1 223 ? 57.817 -3.838 -81.763 1.00 60.88 223 THR A N 1
ATOM 1853 C CA . THR A 1 223 ? 58.988 -2.960 -81.599 1.00 60.88 223 THR A CA 1
ATOM 1854 C C . THR A 1 223 ? 60.277 -3.760 -81.416 1.00 60.88 223 THR A C 1
ATOM 1856 O O . THR A 1 223 ? 61.294 -3.387 -81.995 1.00 60.88 223 THR A O 1
ATOM 1859 N N . TYR A 1 224 ? 60.228 -4.896 -80.709 1.00 68.00 224 TYR A N 1
ATOM 1860 C CA . TYR A 1 224 ? 61.373 -5.802 -80.568 1.00 68.00 224 TYR A CA 1
ATOM 1861 C C . TYR A 1 224 ? 61.782 -6.435 -81.912 1.00 68.00 224 TYR A C 1
ATOM 1863 O O . TYR A 1 224 ? 62.963 -6.475 -82.253 1.00 68.00 224 TYR A O 1
ATOM 1871 N N . GLU A 1 225 ? 60.812 -6.855 -82.733 1.00 66.31 225 GLU A N 1
ATOM 1872 C CA . GLU A 1 225 ? 61.064 -7.361 -84.095 1.00 66.31 225 GLU A CA 1
ATOM 1873 C C . GLU A 1 225 ? 61.696 -6.298 -85.015 1.00 66.31 225 GLU A C 1
ATOM 1875 O O . GLU A 1 225 ? 62.565 -6.602 -85.839 1.00 66.31 225 GLU A O 1
ATOM 1880 N N . LEU A 1 226 ? 61.297 -5.032 -84.854 1.00 60.06 226 LEU A N 1
ATOM 1881 C CA . LEU A 1 226 ? 61.867 -3.896 -85.580 1.00 60.06 226 LEU A CA 1
ATOM 1882 C C . LEU A 1 226 ? 63.296 -3.568 -85.128 1.00 60.06 226 LEU A C 1
ATOM 1884 O O . LEU A 1 226 ? 64.150 -3.320 -85.980 1.00 60.06 226 LEU A O 1
ATOM 1888 N N . GLU A 1 227 ? 63.594 -3.614 -83.826 1.00 63.06 227 GLU A N 1
ATOM 1889 C CA . GLU A 1 227 ? 64.966 -3.470 -83.313 1.00 63.06 227 GLU A CA 1
ATOM 1890 C C . GLU A 1 227 ? 65.894 -4.576 -83.826 1.00 63.06 227 GLU A C 1
ATOM 1892 O O . GLU A 1 227 ? 67.047 -4.305 -84.180 1.00 63.06 227 GLU A O 1
ATOM 1897 N N . GLN A 1 228 ? 65.385 -5.805 -83.942 1.00 63.91 228 GLN A N 1
ATOM 1898 C CA . GLN A 1 228 ? 66.121 -6.920 -84.533 1.00 63.91 228 GLN A CA 1
ATOM 1899 C C . GLN A 1 228 ? 66.444 -6.650 -86.014 1.00 63.91 228 GLN A C 1
ATOM 1901 O O . GLN A 1 228 ? 67.602 -6.756 -86.418 1.00 63.91 228 GLN A O 1
ATOM 1906 N N . CYS A 1 229 ? 65.468 -6.176 -86.800 1.00 58.28 229 CYS A N 1
ATOM 1907 C CA . CYS A 1 229 ? 65.696 -5.763 -88.191 1.00 58.28 229 CYS A CA 1
ATOM 1908 C C . CYS A 1 229 ? 66.708 -4.609 -88.307 1.00 58.28 229 CYS A C 1
ATOM 1910 O O . CYS A 1 229 ? 67.530 -4.592 -89.224 1.00 58.28 229 CYS A O 1
ATOM 1912 N N . PHE A 1 230 ? 66.693 -3.646 -87.379 1.00 59.06 230 PHE A N 1
ATOM 1913 C CA . PHE A 1 230 ? 67.687 -2.567 -87.340 1.00 59.06 230 PHE A CA 1
ATOM 1914 C C . PHE A 1 230 ? 69.106 -3.091 -87.102 1.00 59.06 230 PHE A C 1
ATOM 1916 O O . PHE A 1 230 ? 70.063 -2.551 -87.665 1.00 59.06 230 PHE A O 1
ATOM 1923 N N . LYS A 1 231 ? 69.254 -4.143 -86.292 1.00 65.62 231 LYS A N 1
ATOM 1924 C CA . LYS A 1 231 ? 70.537 -4.805 -86.043 1.00 65.62 231 LYS A CA 1
ATOM 1925 C C . LYS A 1 231 ? 71.046 -5.515 -87.299 1.00 65.62 231 LYS A C 1
ATOM 1927 O O . LYS A 1 231 ? 72.188 -5.282 -87.691 1.00 65.62 231 LYS A O 1
ATOM 1932 N N . ASP A 1 232 ? 70.169 -6.236 -87.992 1.00 63.75 232 ASP A N 1
ATOM 1933 C CA . ASP A 1 232 ? 70.493 -6.935 -89.240 1.00 63.75 232 ASP A CA 1
ATOM 1934 C C . ASP A 1 232 ? 70.894 -5.958 -90.359 1.00 63.75 232 ASP A C 1
ATOM 1936 O O . ASP A 1 232 ? 71.891 -6.165 -91.052 1.00 63.75 232 ASP A O 1
ATOM 1940 N N . VAL A 1 233 ? 70.182 -4.833 -90.497 1.00 63.03 233 VAL A N 1
ATOM 1941 C CA . VAL A 1 233 ? 70.522 -3.772 -91.463 1.00 63.03 233 VAL A CA 1
ATOM 1942 C C . VAL A 1 233 ? 71.847 -3.088 -91.104 1.00 63.03 233 VAL A C 1
ATOM 1944 O O . VAL A 1 233 ? 72.633 -2.755 -91.995 1.00 63.03 233 VAL A O 1
ATOM 1947 N N . LYS A 1 234 ? 72.141 -2.898 -89.812 1.00 66.69 234 LYS A N 1
ATOM 1948 C CA . LYS A 1 234 ? 73.417 -2.331 -89.342 1.00 66.69 234 LYS A CA 1
ATOM 1949 C C . LYS A 1 234 ? 74.596 -3.269 -89.619 1.00 66.69 234 LYS A C 1
ATOM 1951 O O . LYS A 1 234 ? 75.669 -2.792 -89.996 1.00 66.69 234 LYS A O 1
ATOM 1956 N N . ASP A 1 235 ? 74.394 -4.577 -89.503 1.00 64.50 235 ASP A N 1
ATOM 1957 C CA . ASP A 1 235 ? 75.395 -5.591 -89.843 1.00 64.50 235 ASP A CA 1
ATOM 1958 C C . ASP A 1 235 ? 75.618 -5.684 -91.363 1.00 64.50 235 ASP A C 1
ATOM 1960 O O . ASP A 1 235 ? 76.766 -5.734 -91.820 1.00 64.50 235 ASP A O 1
ATOM 1964 N N . LEU A 1 236 ? 74.552 -5.552 -92.161 1.00 64.94 236 LEU A N 1
ATOM 1965 C CA . LEU A 1 236 ? 74.627 -5.423 -93.621 1.00 64.94 236 LEU A CA 1
ATOM 1966 C C . LEU A 1 236 ? 75.398 -4.161 -94.046 1.00 64.94 236 LEU A C 1
ATOM 1968 O O . LEU A 1 236 ? 76.290 -4.233 -94.893 1.00 64.94 236 LEU A O 1
ATOM 1972 N N . LEU A 1 237 ? 75.150 -3.019 -93.401 1.00 59.38 237 LEU A N 1
ATOM 1973 C CA . LEU A 1 237 ? 75.866 -1.766 -93.662 1.00 59.38 237 LEU A CA 1
ATOM 1974 C C . LEU A 1 237 ? 77.362 -1.850 -93.289 1.00 59.38 237 LEU A C 1
ATOM 1976 O O . LEU A 1 237 ? 78.209 -1.259 -93.961 1.00 59.38 237 LEU A O 1
ATOM 1980 N N . ASN A 1 238 ? 77.708 -2.614 -92.248 1.00 58.78 238 ASN A N 1
ATOM 1981 C CA . ASN A 1 238 ? 79.098 -2.877 -91.858 1.00 58.78 238 ASN A CA 1
ATOM 1982 C C . ASN A 1 238 ? 79.813 -3.870 -92.792 1.00 58.78 238 ASN A C 1
ATOM 1984 O O . ASN A 1 238 ? 81.043 -3.834 -92.890 1.00 58.78 238 ASN A O 1
ATOM 1988 N N . SER A 1 239 ? 79.075 -4.745 -93.482 1.00 60.19 239 SER A N 1
ATOM 1989 C CA . SER A 1 239 ? 79.628 -5.602 -94.539 1.00 60.19 239 SER A CA 1
ATOM 1990 C C . SER A 1 239 ? 79.947 -4.803 -95.809 1.00 60.19 239 SER A C 1
ATOM 1992 O O . SER A 1 239 ? 81.023 -4.964 -96.378 1.00 60.19 239 SER A O 1
ATOM 1994 N N . TYR A 1 240 ? 79.099 -3.830 -96.160 1.00 54.56 240 TYR A N 1
ATOM 1995 C CA . TYR A 1 240 ? 79.272 -2.981 -97.344 1.00 54.56 240 TYR A CA 1
ATOM 1996 C C . TYR A 1 240 ? 80.437 -1.981 -97.218 1.00 54.56 240 TYR A C 1
ATOM 1998 O O . TYR A 1 240 ? 81.055 -1.611 -98.208 1.00 54.56 240 TYR A O 1
ATOM 2006 N N . LYS A 1 241 ? 80.806 -1.579 -95.991 1.00 56.78 241 LYS A N 1
ATOM 2007 C CA . LYS A 1 241 ? 82.006 -0.755 -95.728 1.00 56.78 241 LYS A CA 1
ATOM 2008 C C . LYS A 1 241 ? 83.342 -1.475 -95.981 1.00 56.78 241 LYS A C 1
ATOM 2010 O O . LYS A 1 241 ? 84.381 -0.831 -95.867 1.00 56.78 241 LYS A O 1
ATOM 2015 N N . ARG A 1 242 ? 83.342 -2.785 -96.268 1.00 53.25 242 ARG A N 1
ATOM 2016 C CA . ARG A 1 242 ? 84.561 -3.576 -96.523 1.00 53.25 242 ARG A CA 1
ATOM 2017 C C . ARG A 1 242 ? 84.861 -3.834 -98.002 1.00 53.25 242 ARG A C 1
ATOM 2019 O O . ARG A 1 242 ? 85.946 -4.328 -98.288 1.00 53.25 242 ARG A O 1
ATOM 2026 N N . GLU A 1 243 ? 83.980 -3.458 -98.926 1.00 48.59 243 GLU A N 1
ATOM 2027 C CA . GLU A 1 243 ? 84.226 -3.590 -100.367 1.00 48.59 243 GLU A CA 1
ATOM 2028 C C . GLU A 1 243 ? 84.345 -2.213 -101.034 1.00 48.59 243 GLU A C 1
ATOM 2030 O O . GLU A 1 243 ? 83.361 -1.544 -101.343 1.00 48.59 243 GLU A O 1
ATOM 2035 N N . ASP A 1 244 ? 85.589 -1.791 -101.263 1.00 47.03 244 ASP A N 1
ATOM 2036 C CA . ASP A 1 244 ? 85.939 -0.666 -102.128 1.00 47.03 244 ASP A CA 1
ATOM 2037 C C . ASP A 1 244 ? 85.699 -1.040 -103.602 1.00 47.03 244 ASP A C 1
ATOM 2039 O O . ASP A 1 244 ? 86.430 -1.858 -104.162 1.00 47.03 244 ASP A O 1
ATOM 2043 N N . SER A 1 245 ? 84.738 -0.398 -104.277 1.00 39.50 245 SER A N 1
ATOM 2044 C CA . SER A 1 245 ? 84.869 -0.089 -105.713 1.00 39.50 245 SER A CA 1
ATOM 2045 C C . SER A 1 245 ? 83.910 1.027 -106.182 1.00 39.50 245 SER A C 1
ATOM 2047 O O . SER A 1 245 ? 82.847 1.220 -105.590 1.00 39.50 245 SER A O 1
ATOM 2049 N N . PRO A 1 246 ? 84.277 1.817 -107.218 1.00 50.81 246 PRO A N 1
ATOM 2050 C CA . PRO A 1 246 ? 83.747 3.167 -107.398 1.00 50.81 246 PRO A CA 1
ATOM 2051 C C . PRO A 1 246 ? 82.708 3.311 -108.531 1.00 50.81 246 PRO A C 1
ATOM 2053 O O . PRO A 1 246 ? 82.741 2.587 -109.523 1.00 50.81 246 PRO A O 1
ATOM 2056 N N . LYS A 1 247 ? 81.913 4.394 -108.425 1.00 44.84 247 LYS A N 1
ATOM 2057 C CA . LYS A 1 247 ? 81.055 5.071 -109.436 1.00 44.84 247 LYS A CA 1
ATOM 2058 C C . LYS A 1 247 ? 79.552 4.723 -109.468 1.00 44.84 247 LYS A C 1
ATOM 2060 O O . LYS A 1 247 ? 79.085 4.004 -110.347 1.00 44.84 247 LYS A O 1
ATOM 2065 N N . LYS A 1 248 ? 78.770 5.431 -108.633 1.00 47.19 248 LYS A N 1
ATOM 2066 C CA . LYS A 1 248 ? 77.428 5.969 -108.980 1.00 47.19 248 LYS A CA 1
ATOM 2067 C C . LYS A 1 248 ? 77.035 7.127 -108.038 1.00 47.19 248 LYS A C 1
ATOM 2069 O O . LYS A 1 248 ? 76.141 7.026 -107.206 1.00 47.19 248 LYS A O 1
ATOM 2074 N N . ASP A 1 249 ? 77.741 8.247 -108.171 1.00 49.88 249 ASP A N 1
ATOM 2075 C CA . ASP A 1 249 ? 77.795 9.343 -107.185 1.00 49.88 249 ASP A CA 1
ATOM 2076 C C . ASP A 1 249 ? 76.626 10.355 -107.184 1.00 49.88 249 ASP A C 1
ATOM 2078 O O . ASP A 1 249 ? 76.749 11.426 -106.597 1.00 49.88 249 ASP A O 1
ATOM 2082 N N . ILE A 1 250 ? 75.479 10.071 -107.818 1.00 51.84 250 ILE A N 1
ATOM 2083 C CA . ILE A 1 250 ? 74.401 11.085 -107.944 1.00 51.84 250 ILE A CA 1
ATOM 2084 C C . ILE A 1 250 ? 73.056 10.664 -107.318 1.00 51.84 250 ILE A C 1
ATOM 2086 O O . ILE A 1 250 ? 72.256 11.534 -106.996 1.00 51.84 250 ILE A O 1
ATOM 2090 N N . ASN A 1 251 ? 72.834 9.383 -106.998 1.00 55.12 251 ASN A N 1
ATOM 2091 C CA . ASN A 1 251 ? 71.651 8.974 -106.212 1.00 55.12 251 ASN A CA 1
ATOM 2092 C C . ASN A 1 251 ? 71.967 8.664 -104.748 1.00 55.12 251 ASN A C 1
ATOM 2094 O O . ASN A 1 251 ? 71.151 8.933 -103.878 1.00 55.12 251 ASN A O 1
ATOM 2098 N N . LEU A 1 252 ? 73.184 8.210 -104.439 1.00 56.91 252 LEU A N 1
ATOM 2099 C CA . LEU A 1 252 ? 73.497 7.717 -103.099 1.00 56.91 252 LEU A CA 1
ATOM 2100 C C . LEU A 1 252 ? 73.442 8.815 -102.027 1.00 56.91 252 LEU A C 1
ATOM 2102 O O . LEU A 1 252 ? 73.006 8.565 -100.914 1.00 56.91 252 LEU A O 1
ATOM 2106 N N . LYS A 1 253 ? 73.845 10.050 -102.342 1.00 60.53 253 LYS A N 1
ATOM 2107 C CA . LYS A 1 253 ? 73.844 11.154 -101.366 1.00 60.53 253 LYS A CA 1
ATOM 2108 C C . LYS A 1 253 ? 72.430 11.666 -101.070 1.00 60.53 253 LYS A C 1
ATOM 2110 O O . LYS A 1 253 ? 72.145 12.048 -99.937 1.00 60.53 253 LYS A O 1
ATOM 2115 N N . THR A 1 254 ? 71.560 11.647 -102.076 1.00 62.50 254 THR A N 1
ATOM 2116 C CA . THR A 1 254 ? 70.141 12.009 -101.974 1.00 62.50 254 THR A CA 1
ATOM 2117 C C . THR A 1 254 ? 69.367 10.919 -101.240 1.00 62.50 254 THR A C 1
ATOM 2119 O O . THR A 1 254 ? 68.620 11.234 -100.321 1.00 62.50 254 THR A O 1
ATOM 2122 N N . ASP A 1 255 ? 69.647 9.652 -101.547 1.00 59.59 255 ASP A N 1
ATOM 2123 C CA . ASP A 1 255 ? 69.060 8.489 -100.879 1.00 59.59 255 ASP A CA 1
ATOM 2124 C C . ASP A 1 255 ? 69.545 8.368 -99.426 1.00 59.59 255 ASP A C 1
ATOM 2126 O O . ASP A 1 255 ? 68.747 8.100 -98.537 1.00 59.59 255 ASP A O 1
ATOM 2130 N N . ILE A 1 256 ? 70.821 8.660 -99.137 1.00 65.88 256 ILE A N 1
ATOM 2131 C CA . ILE A 1 256 ? 71.347 8.729 -97.761 1.00 65.88 256 ILE A CA 1
ATOM 2132 C C . ILE A 1 256 ? 70.711 9.889 -96.991 1.00 65.88 256 ILE A C 1
ATOM 2134 O O . ILE A 1 256 ? 70.427 9.742 -95.803 1.00 65.88 256 ILE A O 1
ATOM 2138 N N . LYS A 1 257 ? 70.470 11.041 -97.632 1.00 68.12 257 LYS A N 1
ATOM 2139 C CA . LYS A 1 257 ? 69.790 12.170 -96.984 1.00 68.12 257 LYS A CA 1
ATOM 2140 C C . LYS A 1 257 ? 68.317 11.849 -96.713 1.00 68.12 257 LYS A C 1
ATOM 2142 O O . LYS A 1 257 ? 67.872 12.072 -95.595 1.00 68.12 257 LYS A O 1
ATOM 2147 N N . ALA A 1 258 ? 67.607 11.271 -97.681 1.00 66.25 258 ALA A N 1
ATOM 2148 C CA . ALA A 1 258 ? 66.225 10.825 -97.522 1.00 66.25 258 ALA A CA 1
ATOM 2149 C C . ALA A 1 258 ? 66.109 9.721 -96.462 1.00 66.25 258 ALA A C 1
ATOM 2151 O O . ALA A 1 258 ? 65.212 9.758 -95.628 1.00 66.25 258 ALA A O 1
ATOM 2152 N N . PHE A 1 259 ? 67.057 8.781 -96.428 1.00 70.19 259 PHE A N 1
ATOM 2153 C CA . PHE A 1 259 ? 67.127 7.754 -95.395 1.00 70.19 259 PHE A CA 1
ATOM 2154 C C . PHE A 1 259 ? 67.397 8.364 -94.021 1.00 70.19 259 PHE A C 1
ATOM 2156 O O . PHE A 1 259 ? 66.743 7.983 -93.060 1.00 70.19 259 PHE A O 1
ATOM 2163 N N . LYS A 1 260 ? 68.303 9.345 -93.917 1.00 71.31 260 LYS A N 1
ATOM 2164 C CA . LYS A 1 260 ? 68.590 10.040 -92.658 1.00 71.31 260 LYS A CA 1
ATOM 2165 C C . LYS A 1 260 ? 67.398 10.866 -92.164 1.00 71.31 260 LYS A C 1
ATOM 2167 O O . LYS A 1 260 ? 67.097 10.798 -90.981 1.00 71.31 260 LYS A O 1
ATOM 2172 N N . GLU A 1 261 ? 66.699 11.577 -93.049 1.00 71.69 261 GLU A N 1
ATOM 2173 C CA . GLU A 1 261 ? 65.448 12.276 -92.715 1.00 71.69 261 GLU A CA 1
ATOM 2174 C C . GLU A 1 261 ? 64.366 11.279 -92.278 1.00 71.69 261 GLU A C 1
ATOM 2176 O O . GLU A 1 261 ? 63.713 11.497 -91.262 1.00 71.69 261 GLU A O 1
ATOM 2181 N N . CYS A 1 262 ? 64.244 10.138 -92.962 1.00 68.88 262 CYS A N 1
ATOM 2182 C CA . CYS A 1 262 ? 63.318 9.073 -92.577 1.00 68.88 262 CYS A CA 1
ATOM 2183 C C . CYS A 1 262 ? 63.665 8.498 -91.188 1.00 68.88 262 CYS A C 1
ATOM 2185 O O . CYS A 1 262 ? 62.787 8.307 -90.348 1.00 68.88 262 CYS A O 1
ATOM 2187 N N . LEU A 1 263 ? 64.955 8.310 -90.898 1.00 71.19 263 LEU A N 1
ATOM 2188 C CA . LEU A 1 263 ? 65.450 7.806 -89.615 1.00 71.19 263 LEU A CA 1
ATOM 2189 C C . LEU A 1 263 ? 65.256 8.828 -88.486 1.00 71.19 263 LEU A C 1
ATOM 2191 O O . LEU A 1 263 ? 64.874 8.450 -87.385 1.00 71.19 263 LEU A O 1
ATOM 2195 N N . GLU A 1 264 ? 65.436 10.122 -88.757 1.00 72.06 264 GLU A N 1
ATOM 2196 C CA . GLU A 1 264 ? 65.130 11.195 -87.804 1.00 72.06 264 GLU A CA 1
ATOM 2197 C C . GLU A 1 264 ? 63.621 11.300 -87.535 1.00 72.06 264 GLU A C 1
ATOM 2199 O O . GLU A 1 264 ? 63.219 11.414 -86.376 1.00 72.06 264 GLU A O 1
ATOM 2204 N N . THR A 1 265 ? 62.766 11.173 -88.560 1.00 70.81 265 THR A N 1
ATOM 2205 C CA . THR A 1 265 ? 61.307 11.119 -88.355 1.00 70.81 265 THR A CA 1
ATOM 2206 C C . THR A 1 265 ? 60.876 9.877 -87.581 1.00 70.81 265 THR A C 1
ATOM 2208 O O . THR A 1 265 ? 59.997 9.967 -86.726 1.00 70.81 265 THR A O 1
ATOM 2211 N N . PHE A 1 266 ? 61.529 8.736 -87.816 1.00 71.94 266 PHE A N 1
ATOM 2212 C CA . PHE A 1 266 ? 61.254 7.494 -87.104 1.00 71.94 266 PHE A CA 1
ATOM 2213 C C . PHE A 1 266 ? 61.690 7.570 -85.636 1.00 71.94 266 PHE A C 1
ATOM 2215 O O . PHE A 1 266 ? 60.924 7.201 -84.750 1.00 71.94 266 PHE A O 1
ATOM 2222 N N . LEU A 1 267 ? 62.879 8.110 -85.354 1.00 71.81 267 LEU A N 1
ATOM 2223 C CA . LEU A 1 267 ? 63.358 8.315 -83.983 1.00 71.81 267 LEU A CA 1
ATOM 2224 C C . LEU A 1 267 ? 62.476 9.299 -83.214 1.00 71.81 267 LEU A C 1
ATOM 2226 O O . LEU A 1 267 ? 62.194 9.072 -82.039 1.00 71.81 267 LEU A O 1
ATOM 2230 N N . LYS A 1 268 ? 61.998 10.359 -83.876 1.00 74.81 268 LYS A N 1
ATOM 2231 C CA . LYS A 1 268 ? 61.043 11.290 -83.272 1.00 74.81 268 LYS A CA 1
ATOM 2232 C C . LYS A 1 268 ? 59.715 10.601 -82.958 1.00 74.81 268 LYS A C 1
ATOM 2234 O O . LYS A 1 268 ? 59.229 10.719 -81.842 1.00 74.81 268 LYS A O 1
ATOM 2239 N N . HIS A 1 269 ? 59.187 9.811 -83.895 1.00 73.94 269 HIS A N 1
ATOM 2240 C CA . HIS A 1 269 ? 57.975 9.026 -83.666 1.00 73.94 269 HIS A CA 1
ATOM 2241 C C . HIS A 1 269 ? 58.139 8.028 -82.510 1.00 73.94 269 HIS A C 1
ATOM 2243 O O . HIS A 1 269 ? 57.234 7.889 -81.695 1.00 73.94 269 HIS A O 1
ATOM 2249 N N . HIS A 1 270 ? 59.300 7.379 -82.389 1.00 72.31 270 HIS A N 1
ATOM 2250 C CA . HIS A 1 270 ? 59.594 6.473 -81.279 1.00 72.31 270 HIS A CA 1
ATOM 2251 C C . HIS A 1 270 ? 59.677 7.206 -79.933 1.00 72.31 270 HIS A C 1
ATOM 2253 O O . HIS A 1 270 ? 59.192 6.695 -78.927 1.00 72.31 270 HIS A O 1
ATOM 2259 N N . TYR A 1 271 ? 60.267 8.403 -79.897 1.00 73.69 271 TYR A N 1
ATOM 2260 C CA . TYR A 1 271 ? 60.322 9.217 -78.682 1.00 73.69 271 TYR A CA 1
ATOM 2261 C C . TYR A 1 271 ? 58.929 9.694 -78.251 1.00 73.69 271 TYR A C 1
ATOM 2263 O O . TYR A 1 271 ? 58.566 9.541 -77.086 1.00 73.69 271 TYR A O 1
ATOM 2271 N N . ASP A 1 272 ? 58.124 10.183 -79.198 1.00 72.88 272 ASP A N 1
ATOM 2272 C CA . ASP A 1 272 ? 56.744 10.610 -78.942 1.00 72.88 272 ASP A CA 1
ATOM 2273 C C . ASP A 1 272 ? 55.884 9.428 -78.455 1.00 72.88 272 ASP A C 1
ATOM 2275 O O . ASP A 1 272 ? 55.103 9.558 -77.511 1.00 72.88 272 ASP A O 1
ATOM 2279 N N . LEU A 1 273 ? 56.076 8.243 -79.045 1.00 73.88 273 LEU A N 1
ATOM 2280 C CA . LEU A 1 273 ? 55.384 7.023 -78.639 1.00 73.88 273 LEU A CA 1
ATOM 2281 C C . LEU A 1 273 ? 55.835 6.540 -77.248 1.00 73.88 273 LEU A C 1
ATOM 2283 O O . LEU A 1 273 ? 54.997 6.164 -76.434 1.00 73.88 273 LEU A O 1
ATOM 2287 N N . SER A 1 274 ? 57.134 6.607 -76.938 1.00 72.94 274 SER A N 1
ATOM 2288 C CA . SER A 1 274 ? 57.678 6.272 -75.613 1.00 72.94 274 SER A CA 1
ATOM 2289 C C . SER A 1 274 ? 57.149 7.207 -74.526 1.00 72.94 274 SER A C 1
ATOM 2291 O O . SER A 1 274 ? 56.747 6.741 -73.463 1.00 72.94 274 SER A O 1
ATOM 2293 N N . SER A 1 275 ? 57.094 8.513 -74.801 1.00 75.38 275 SER A N 1
ATOM 2294 C CA . SER A 1 275 ? 56.537 9.498 -73.869 1.00 75.38 275 SER A CA 1
ATOM 2295 C C . SER A 1 275 ? 55.042 9.259 -73.634 1.00 75.38 275 SER A C 1
ATOM 2297 O O . SER A 1 275 ? 54.586 9.315 -72.495 1.00 75.38 275 SER A O 1
ATOM 2299 N N . SER A 1 276 ? 54.291 8.896 -74.681 1.00 75.31 276 SER A N 1
ATOM 2300 C CA . SER A 1 276 ? 52.878 8.528 -74.545 1.00 75.31 276 SER A CA 1
ATOM 2301 C C . SER A 1 276 ? 52.667 7.279 -73.681 1.00 75.31 276 SER A C 1
ATOM 2303 O O . SER A 1 276 ? 51.650 7.195 -72.993 1.00 75.31 276 SER A O 1
ATOM 2305 N N . TYR A 1 277 ? 53.590 6.312 -73.702 1.00 69.69 277 TYR A N 1
ATOM 2306 C CA . TYR A 1 277 ? 53.506 5.125 -72.848 1.00 69.69 277 TYR A CA 1
ATOM 2307 C C . TYR A 1 277 ? 53.817 5.430 -71.381 1.00 69.69 277 TYR A C 1
ATOM 2309 O O . TYR A 1 277 ? 53.139 4.896 -70.507 1.00 69.69 277 TYR A O 1
ATOM 2317 N N . GLU A 1 278 ? 54.781 6.309 -71.099 1.00 75.56 278 GLU A N 1
ATOM 2318 C CA . GLU A 1 278 ? 55.073 6.739 -69.724 1.00 75.56 278 GLU A CA 1
ATOM 2319 C C . GLU A 1 278 ? 53.858 7.427 -69.086 1.00 75.56 278 GLU A C 1
ATOM 2321 O O . GLU A 1 278 ? 53.422 7.019 -68.006 1.00 75.56 278 GLU A O 1
ATOM 2326 N N . THR A 1 279 ? 53.218 8.367 -69.791 1.00 75.44 279 THR A N 1
ATOM 2327 C CA . THR A 1 279 ? 51.988 9.023 -69.304 1.00 75.44 279 THR A CA 1
ATOM 2328 C C . THR A 1 279 ? 50.877 8.008 -69.012 1.00 75.44 279 THR A C 1
ATOM 2330 O O . THR A 1 279 ? 50.189 8.085 -67.998 1.00 75.44 279 THR A O 1
ATOM 2333 N N . MET A 1 280 ? 50.750 6.983 -69.850 1.00 64.12 280 MET A N 1
ATOM 2334 C CA . MET A 1 280 ? 49.744 5.936 -69.692 1.00 64.12 280 MET A CA 1
ATOM 2335 C C . MET A 1 280 ? 50.026 4.994 -68.512 1.00 64.12 280 MET A C 1
ATOM 2337 O O . MET A 1 280 ? 49.098 4.524 -67.850 1.00 64.12 280 MET A O 1
ATOM 2341 N N . THR A 1 281 ? 51.299 4.722 -68.211 1.00 74.38 281 THR A N 1
ATOM 2342 C CA . THR A 1 281 ? 51.667 3.963 -67.007 1.00 74.38 281 THR A CA 1
ATOM 2343 C C . THR A 1 281 ? 51.365 4.733 -65.723 1.00 74.38 281 THR A C 1
ATOM 2345 O O . THR A 1 281 ? 50.922 4.126 -64.745 1.00 74.38 281 THR A O 1
ATOM 2348 N N . GLU A 1 282 ? 51.525 6.058 -65.735 1.00 78.44 282 GLU A N 1
ATOM 2349 C CA . GLU A 1 282 ? 51.150 6.921 -64.611 1.00 78.44 282 GLU A CA 1
ATOM 2350 C C . GLU A 1 282 ? 49.627 6.956 -64.409 1.00 78.44 282 GLU A C 1
ATOM 2352 O O . GLU A 1 282 ? 49.152 6.792 -63.283 1.00 78.44 282 GLU A O 1
ATOM 2357 N N . GLU A 1 283 ? 48.845 7.066 -65.486 1.00 77.75 283 GLU A N 1
ATOM 2358 C CA . GLU A 1 283 ? 47.377 6.997 -65.426 1.00 77.75 283 GLU A CA 1
ATOM 2359 C C . GLU A 1 283 ? 46.880 5.644 -64.887 1.00 77.75 283 GLU A C 1
ATOM 2361 O O . GLU A 1 283 ? 45.962 5.587 -64.063 1.00 77.75 283 GLU A O 1
ATOM 2366 N N . PHE A 1 284 ? 47.516 4.535 -65.282 1.00 70.56 284 PHE A N 1
ATOM 2367 C CA . PHE A 1 284 ? 47.177 3.210 -64.757 1.00 70.56 284 PHE A CA 1
ATOM 2368 C C . PHE A 1 284 ? 47.484 3.082 -63.256 1.00 70.56 284 PHE A C 1
ATOM 2370 O O . PHE A 1 284 ? 46.706 2.475 -62.513 1.00 70.56 284 PHE A O 1
ATOM 2377 N N . ALA A 1 285 ? 48.587 3.673 -62.785 1.00 78.56 285 ALA A N 1
ATOM 2378 C CA . ALA A 1 285 ? 48.926 3.696 -61.364 1.00 78.56 285 ALA A CA 1
ATOM 2379 C C . ALA A 1 285 ? 47.872 4.466 -60.546 1.00 78.56 285 ALA A C 1
ATOM 2381 O O . ALA A 1 285 ? 47.409 3.965 -59.518 1.00 78.56 285 ALA A O 1
ATOM 2382 N N . GLN A 1 286 ? 47.418 5.619 -61.049 1.00 81.31 286 GLN A N 1
ATOM 2383 C CA . GLN A 1 286 ? 46.350 6.409 -60.424 1.00 81.31 286 GLN A CA 1
ATOM 2384 C C . GLN A 1 286 ? 45.012 5.649 -60.384 1.00 81.31 286 GLN A C 1
ATOM 2386 O O . GLN A 1 286 ? 44.326 5.634 -59.359 1.00 81.31 286 GLN A O 1
ATOM 2391 N N . LEU A 1 287 ? 44.653 4.947 -61.465 1.00 79.69 287 LEU A N 1
ATOM 2392 C CA . LEU A 1 287 ? 43.459 4.093 -61.506 1.00 79.69 287 LEU A CA 1
ATOM 2393 C C . LEU A 1 287 ? 43.535 2.931 -60.505 1.00 79.69 287 LEU A C 1
ATOM 2395 O O . LEU A 1 287 ? 42.538 2.613 -59.852 1.00 79.69 287 LEU A O 1
ATOM 2399 N N . SER A 1 288 ? 44.709 2.315 -60.342 1.00 77.62 288 SER A N 1
ATOM 2400 C CA . SER A 1 288 ? 44.912 1.242 -59.362 1.00 77.62 288 SER A CA 1
ATOM 2401 C C . SER A 1 288 ? 44.769 1.740 -57.920 1.00 77.62 288 SER A C 1
ATOM 2403 O O . SER A 1 288 ? 44.223 1.026 -57.076 1.00 77.62 288 SER A O 1
ATOM 2405 N N . GLU A 1 289 ? 45.241 2.951 -57.623 1.00 84.12 289 GLU A N 1
ATOM 2406 C CA . GLU A 1 289 ? 45.088 3.571 -56.304 1.00 84.12 289 GLU A CA 1
ATOM 2407 C C . GLU A 1 289 ? 43.622 3.924 -56.016 1.00 84.12 289 GLU A C 1
ATOM 2409 O O . GLU A 1 289 ? 43.098 3.600 -54.948 1.00 84.12 289 GLU A O 1
ATOM 2414 N N . SER A 1 290 ? 42.912 4.474 -57.005 1.00 77.31 290 SER A N 1
ATOM 2415 C CA . SER A 1 290 ? 41.472 4.739 -56.909 1.00 77.31 290 SER A CA 1
ATOM 2416 C C . SER A 1 290 ? 40.659 3.459 -56.666 1.00 77.31 290 SER A C 1
ATOM 2418 O O . SER A 1 290 ? 39.792 3.424 -55.790 1.00 77.31 290 SER A O 1
ATOM 2420 N N . HIS A 1 291 ? 40.989 2.359 -57.355 1.00 74.19 291 HIS A N 1
ATOM 2421 C CA . HIS A 1 291 ? 40.354 1.058 -57.125 1.00 74.19 291 HIS A CA 1
ATOM 2422 C C . HIS A 1 291 ? 40.585 0.541 -55.695 1.00 74.19 291 HIS A C 1
ATOM 2424 O O . HIS A 1 291 ? 39.674 -0.019 -55.077 1.00 74.19 291 HIS A O 1
ATOM 2430 N N . LYS A 1 292 ? 41.790 0.728 -55.141 1.00 81.88 292 LYS A N 1
ATOM 2431 C CA . LYS A 1 292 ? 42.091 0.349 -53.754 1.00 81.88 292 LYS A CA 1
ATOM 2432 C C . LYS A 1 292 ? 41.236 1.146 -52.766 1.00 81.88 292 LYS A C 1
ATOM 2434 O O . LYS A 1 292 ? 40.578 0.539 -51.926 1.00 81.88 292 LYS A O 1
ATOM 2439 N N . ASN A 1 293 ? 41.144 2.463 -52.948 1.00 86.75 293 ASN A N 1
ATOM 2440 C CA . ASN A 1 293 ? 40.290 3.324 -52.125 1.00 86.75 293 ASN A CA 1
ATOM 2441 C C . ASN A 1 293 ? 38.812 2.900 -52.193 1.00 86.75 293 ASN A C 1
ATOM 2443 O O . ASN A 1 293 ? 38.126 2.866 -51.174 1.00 86.75 293 ASN A O 1
ATOM 2447 N N . LEU A 1 294 ? 38.320 2.519 -53.378 1.00 80.12 294 LEU A N 1
ATOM 2448 C CA . LEU A 1 294 ? 36.954 2.009 -53.544 1.00 80.12 294 LEU A CA 1
ATOM 2449 C C . LEU A 1 294 ? 36.721 0.696 -52.778 1.00 80.12 294 LEU A C 1
ATOM 2451 O O . LEU A 1 294 ? 35.646 0.486 -52.217 1.00 80.12 294 LEU A O 1
ATOM 2455 N N . THR A 1 295 ? 37.736 -0.169 -52.733 1.00 80.31 295 THR A N 1
ATOM 2456 C CA . THR A 1 295 ? 37.689 -1.451 -52.013 1.00 80.31 295 THR A CA 1
ATOM 2457 C C . THR A 1 295 ? 37.649 -1.231 -50.497 1.00 80.31 295 THR A C 1
ATOM 2459 O O . THR A 1 295 ? 36.864 -1.876 -49.801 1.00 80.31 295 THR A O 1
ATOM 2462 N N . ASP A 1 296 ? 38.433 -0.277 -49.991 1.00 84.00 296 ASP A N 1
ATOM 2463 C CA . ASP A 1 296 ? 38.438 0.090 -48.570 1.00 84.00 296 ASP A CA 1
ATOM 2464 C C . ASP A 1 296 ? 37.078 0.672 -48.146 1.00 84.00 296 ASP A C 1
ATOM 2466 O O . ASP A 1 296 ? 36.504 0.257 -47.137 1.00 84.00 296 ASP A O 1
ATOM 2470 N N . ILE A 1 297 ? 36.490 1.543 -48.976 1.00 80.44 297 ILE A N 1
ATOM 2471 C CA . ILE A 1 297 ? 35.133 2.072 -48.761 1.00 80.44 297 ILE A CA 1
ATOM 2472 C C . ILE A 1 297 ? 34.101 0.933 -48.732 1.00 80.44 297 ILE A C 1
ATOM 2474 O O . ILE A 1 297 ? 33.218 0.914 -47.873 1.00 80.44 297 ILE A O 1
ATOM 2478 N N . GLN A 1 298 ? 34.199 -0.047 -49.635 1.00 77.06 298 GLN A N 1
ATOM 2479 C CA . GLN A 1 298 ? 33.292 -1.199 -49.652 1.00 77.06 298 GLN A CA 1
ATOM 2480 C C . GLN A 1 298 ? 33.369 -2.022 -48.351 1.00 77.06 298 GLN A C 1
ATOM 2482 O O . GLN A 1 298 ? 32.337 -2.482 -47.854 1.00 77.06 298 GLN A O 1
ATOM 2487 N N . LEU A 1 299 ? 34.559 -2.170 -47.760 1.00 79.44 299 LEU A N 1
ATOM 2488 C CA . LEU A 1 299 ? 34.750 -2.860 -46.480 1.00 79.44 299 LEU A CA 1
ATOM 2489 C C . LEU A 1 299 ? 34.110 -2.099 -45.303 1.00 79.44 299 LEU A C 1
ATOM 2491 O O . LEU A 1 299 ? 33.495 -2.710 -44.419 1.00 79.44 299 LEU A O 1
ATOM 2495 N N . GLU A 1 300 ? 34.199 -0.767 -45.303 1.00 83.50 300 GLU A N 1
ATOM 2496 C CA . GLU A 1 300 ? 33.527 0.078 -44.310 1.00 83.50 300 GLU A CA 1
ATOM 2497 C C . GLU A 1 300 ? 32.002 -0.073 -44.386 1.00 83.50 300 GLU A C 1
ATOM 2499 O O . GLU A 1 300 ? 31.350 -0.327 -43.366 1.00 83.50 300 GLU A O 1
ATOM 2504 N N . TRP A 1 301 ? 31.427 -0.006 -45.593 1.00 76.38 301 TRP A N 1
ATOM 2505 C CA . TRP A 1 301 ? 29.989 -0.210 -45.797 1.00 76.38 301 TRP A CA 1
ATOM 2506 C C . TRP A 1 301 ? 29.529 -1.595 -45.352 1.00 76.38 301 TRP A C 1
ATOM 2508 O O . TRP A 1 301 ? 28.484 -1.707 -44.711 1.00 76.38 301 TRP A O 1
ATOM 2518 N N . ARG A 1 302 ? 30.327 -2.637 -45.609 1.00 76.62 302 ARG A N 1
ATOM 2519 C CA . ARG A 1 302 ? 30.039 -4.000 -45.142 1.00 76.62 302 ARG A CA 1
ATOM 2520 C C . ARG A 1 302 ? 29.969 -4.075 -43.616 1.00 76.62 302 ARG A C 1
ATOM 2522 O O . ARG A 1 302 ? 29.062 -4.684 -43.060 1.00 76.62 302 ARG A O 1
ATOM 2529 N N . THR A 1 303 ? 30.872 -3.384 -42.927 1.00 78.44 303 THR A N 1
ATOM 2530 C CA . THR A 1 303 ? 30.884 -3.336 -41.457 1.00 78.44 303 THR A CA 1
ATOM 2531 C C . THR A 1 303 ? 29.647 -2.623 -40.899 1.00 78.44 303 THR A C 1
ATOM 2533 O O . THR A 1 303 ? 29.061 -3.062 -39.907 1.00 78.44 303 THR A O 1
ATOM 2536 N N . ILE A 1 304 ? 29.224 -1.525 -41.533 1.00 78.81 304 ILE A N 1
ATOM 2537 C CA . ILE A 1 304 ? 28.008 -0.790 -41.151 1.00 78.81 304 ILE A CA 1
ATOM 2538 C C . ILE A 1 304 ? 26.763 -1.655 -41.380 1.00 78.81 304 ILE A C 1
ATOM 2540 O O . ILE A 1 304 ? 25.902 -1.737 -40.503 1.00 78.81 304 ILE A O 1
ATOM 2544 N N . ALA A 1 305 ? 26.697 -2.328 -42.528 1.00 74.12 305 ALA A N 1
ATOM 2545 C CA . ALA A 1 305 ? 25.631 -3.250 -42.894 1.00 74.12 305 ALA A CA 1
ATOM 2546 C C . ALA A 1 305 ? 25.469 -4.373 -41.851 1.00 74.12 305 ALA A C 1
ATOM 2548 O O . ALA A 1 305 ? 24.369 -4.558 -41.327 1.00 74.12 305 ALA A O 1
ATOM 2549 N N . SER A 1 306 ? 26.557 -5.045 -41.461 1.00 75.31 306 SER A N 1
ATOM 2550 C CA . SER A 1 306 ? 26.516 -6.094 -40.431 1.00 75.31 306 SER A CA 1
ATOM 2551 C C . SER A 1 306 ? 26.024 -5.572 -39.078 1.00 75.31 306 SER A C 1
ATOM 2553 O O . SER A 1 306 ? 25.142 -6.173 -38.467 1.00 75.31 306 SER A O 1
ATOM 2555 N N . ARG A 1 307 ? 26.507 -4.402 -38.634 1.00 76.19 307 ARG A N 1
ATOM 2556 C CA . ARG A 1 307 ? 26.032 -3.773 -37.384 1.00 76.19 307 ARG A CA 1
ATOM 2557 C C . ARG A 1 307 ? 24.544 -3.427 -37.429 1.00 76.19 307 ARG A C 1
ATOM 2559 O O . ARG A 1 307 ? 23.858 -3.493 -36.411 1.00 76.19 307 ARG A O 1
ATOM 2566 N N . MET A 1 308 ? 24.038 -3.013 -38.589 1.00 74.38 308 MET A N 1
ATOM 2567 C CA . MET A 1 308 ? 22.618 -2.716 -38.763 1.00 74.38 308 MET A CA 1
ATOM 2568 C C . MET A 1 308 ? 21.770 -3.993 -38.725 1.00 74.38 308 MET A C 1
ATOM 2570 O O . MET A 1 308 ? 20.721 -3.992 -38.080 1.00 74.38 308 MET A O 1
ATOM 2574 N N . ALA A 1 309 ? 22.239 -5.081 -39.340 1.00 70.62 309 ALA A N 1
ATOM 2575 C CA . ALA A 1 309 ? 21.585 -6.386 -39.270 1.00 70.62 309 ALA A CA 1
ATOM 2576 C C . ALA A 1 309 ? 21.506 -6.914 -37.823 1.00 70.62 309 ALA A C 1
ATOM 2578 O O . ALA A 1 309 ? 20.440 -7.349 -37.390 1.00 70.62 309 ALA A O 1
ATOM 2579 N N . GLU A 1 310 ? 22.582 -6.785 -37.038 1.00 74.88 310 GLU A N 1
ATOM 2580 C CA . GLU A 1 310 ? 22.593 -7.151 -35.612 1.00 74.88 310 GLU A CA 1
ATOM 2581 C C . GLU A 1 310 ? 21.557 -6.364 -34.794 1.00 74.88 310 GLU A C 1
ATOM 2583 O O . GLU A 1 310 ? 20.795 -6.949 -34.023 1.00 74.88 310 GLU A O 1
ATOM 2588 N N . LYS A 1 311 ? 21.467 -5.042 -34.996 1.00 74.06 311 LYS A N 1
ATOM 2589 C CA . LYS A 1 311 ? 20.477 -4.200 -34.301 1.00 74.06 311 LYS A CA 1
ATOM 2590 C C . LYS A 1 311 ? 19.035 -4.538 -34.674 1.00 74.06 311 LYS A C 1
ATOM 2592 O O . LYS A 1 311 ? 18.153 -4.485 -33.818 1.00 74.06 311 LYS A O 1
ATOM 2597 N N . LEU A 1 312 ? 18.778 -4.863 -35.941 1.00 71.44 312 LEU A N 1
ATOM 2598 C CA . LEU A 1 312 ? 17.450 -5.288 -36.388 1.00 71.44 312 LEU A CA 1
ATOM 2599 C C . LEU A 1 312 ? 17.048 -6.622 -35.748 1.00 71.44 312 LEU A C 1
ATOM 2601 O O . LEU A 1 312 ? 15.899 -6.781 -35.337 1.00 71.44 312 LEU A O 1
ATOM 2605 N N . GLU A 1 313 ? 17.995 -7.546 -35.598 1.00 71.12 313 GLU A N 1
ATOM 2606 C CA . GLU A 1 313 ? 17.770 -8.824 -34.923 1.00 71.12 313 GLU A CA 1
ATOM 2607 C C . GLU A 1 313 ? 17.494 -8.650 -33.419 1.00 71.12 313 GLU A C 1
ATOM 2609 O O . GLU A 1 313 ? 16.600 -9.294 -32.864 1.00 71.12 313 GLU A O 1
ATOM 2614 N N . GLU A 1 314 ? 18.202 -7.737 -32.751 1.00 74.88 314 GLU A N 1
ATOM 2615 C CA . GLU A 1 314 ? 17.938 -7.380 -31.352 1.00 74.88 314 GLU A CA 1
ATOM 2616 C C . GLU A 1 314 ? 16.546 -6.753 -31.174 1.00 74.88 314 GLU A C 1
ATOM 2618 O O . GLU A 1 314 ? 15.780 -7.157 -30.292 1.00 74.88 314 GLU A O 1
ATOM 2623 N N . PHE A 1 315 ? 16.173 -5.822 -32.057 1.00 71.88 315 PHE A N 1
ATOM 2624 C CA . PHE A 1 315 ? 14.845 -5.207 -32.064 1.00 71.88 315 PHE A CA 1
ATOM 2625 C C . PHE A 1 315 ? 13.736 -6.249 -32.258 1.00 71.88 315 PHE A C 1
ATOM 2627 O O . PHE A 1 315 ? 12.739 -6.246 -31.533 1.00 71.88 315 PHE A O 1
ATOM 2634 N N . ARG A 1 316 ? 13.938 -7.198 -33.177 1.00 72.25 316 ARG A N 1
ATOM 2635 C CA . ARG A 1 316 ? 13.015 -8.311 -33.430 1.00 72.25 316 ARG A CA 1
ATOM 2636 C C . ARG A 1 316 ? 12.817 -9.187 -32.187 1.00 72.25 316 ARG A C 1
ATOM 2638 O O . ARG A 1 316 ? 11.677 -9.488 -31.830 1.00 72.25 316 ARG A O 1
ATOM 2645 N N . LYS A 1 317 ? 13.900 -9.543 -31.485 1.00 74.31 317 LYS A N 1
ATOM 2646 C CA . LYS A 1 317 ? 13.848 -10.310 -30.222 1.00 74.31 317 LYS A CA 1
ATOM 2647 C C . LYS A 1 317 ? 13.149 -9.543 -29.098 1.00 74.31 317 LYS A C 1
ATOM 2649 O O . LYS A 1 317 ? 12.368 -10.132 -28.352 1.00 74.31 317 LYS A O 1
ATOM 2654 N N . SER A 1 318 ? 13.395 -8.238 -28.991 1.00 72.12 318 SER A N 1
ATOM 2655 C CA . SER A 1 318 ? 12.744 -7.374 -28.000 1.00 72.12 318 SER A CA 1
ATOM 2656 C C . SER A 1 318 ? 11.232 -7.287 -28.225 1.00 72.12 318 SER A C 1
ATOM 2658 O O . SER A 1 318 ? 10.461 -7.477 -27.283 1.00 72.12 318 SER A O 1
ATOM 2660 N N . ILE A 1 319 ? 10.797 -7.099 -29.476 1.00 69.12 319 ILE A N 1
ATOM 2661 C CA . ILE A 1 319 ? 9.377 -7.125 -29.842 1.00 69.12 319 ILE A CA 1
ATOM 2662 C C . ILE A 1 319 ? 8.744 -8.462 -29.452 1.00 69.12 319 ILE A C 1
ATOM 2664 O O . ILE A 1 319 ? 7.690 -8.473 -28.819 1.00 69.12 319 ILE A O 1
ATOM 2668 N N . LEU A 1 320 ? 9.392 -9.587 -29.768 1.00 67.88 320 LEU A N 1
ATOM 2669 C CA . LEU A 1 320 ? 8.870 -10.905 -29.413 1.00 67.88 320 LEU A CA 1
ATOM 2670 C C . LEU A 1 320 ? 8.656 -11.043 -27.897 1.00 67.88 320 LEU A C 1
ATOM 2672 O O . LEU A 1 320 ? 7.600 -11.499 -27.461 1.00 67.88 320 LEU A O 1
ATOM 2676 N N . TYR A 1 321 ? 9.628 -10.607 -27.094 1.00 69.81 321 TYR A N 1
ATOM 2677 C CA . TYR A 1 321 ? 9.531 -10.642 -25.636 1.00 69.81 321 TYR A CA 1
ATOM 2678 C C . TYR A 1 321 ? 8.349 -9.809 -25.111 1.00 69.81 321 TYR A C 1
ATOM 2680 O O . TYR A 1 321 ? 7.550 -10.300 -24.311 1.00 69.81 321 TYR A O 1
ATOM 2688 N N . GLU A 1 322 ? 8.189 -8.570 -25.580 1.00 66.88 322 GLU A N 1
ATOM 2689 C CA . GLU A 1 322 ? 7.107 -7.687 -25.123 1.00 66.88 322 GLU A CA 1
ATOM 2690 C C . GLU A 1 322 ? 5.717 -8.202 -25.537 1.00 66.88 322 GLU A C 1
ATOM 2692 O O . GLU A 1 322 ? 4.779 -8.195 -24.734 1.00 66.88 322 GLU A O 1
ATOM 2697 N N . ILE A 1 323 ? 5.584 -8.709 -26.765 1.00 65.94 323 ILE A N 1
ATOM 2698 C CA . ILE A 1 323 ? 4.318 -9.223 -27.304 1.00 65.94 323 ILE A CA 1
ATOM 2699 C C . ILE A 1 323 ? 3.900 -10.522 -26.613 1.00 65.94 323 ILE A C 1
ATOM 2701 O O . ILE A 1 323 ? 2.755 -10.653 -26.173 1.00 65.94 323 ILE A O 1
ATOM 2705 N N . VAL A 1 324 ? 4.821 -11.484 -26.521 1.00 64.12 324 VAL A N 1
ATOM 2706 C CA . VAL A 1 324 ? 4.506 -12.849 -26.082 1.00 64.12 324 VAL A CA 1
ATOM 2707 C C . VAL A 1 324 ? 4.443 -12.938 -24.558 1.00 64.12 324 VAL A C 1
ATOM 2709 O O . VAL A 1 324 ? 3.511 -13.532 -24.020 1.00 64.12 324 VAL A O 1
ATOM 2712 N N . ILE A 1 325 ? 5.395 -12.332 -23.840 1.00 64.75 325 ILE A N 1
ATOM 2713 C CA . ILE A 1 325 ? 5.511 -12.520 -22.384 1.00 64.75 325 ILE A CA 1
ATOM 2714 C C . ILE A 1 325 ? 4.705 -11.478 -21.610 1.00 64.75 325 ILE A C 1
ATOM 2716 O O . ILE A 1 325 ? 4.018 -11.839 -20.653 1.00 64.75 325 ILE A O 1
ATOM 2720 N N . LYS A 1 326 ? 4.756 -10.196 -21.996 1.00 62.25 326 LYS A N 1
ATOM 2721 C CA . LYS A 1 326 ? 4.075 -9.147 -21.217 1.00 62.25 326 LYS A CA 1
ATOM 2722 C C . LYS A 1 326 ? 2.617 -8.951 -21.597 1.00 62.25 326 LYS A C 1
ATOM 2724 O O . LYS A 1 326 ? 1.795 -8.734 -20.711 1.00 62.25 326 LYS A O 1
ATOM 2729 N N . LEU A 1 327 ? 2.295 -9.010 -22.888 1.00 63.75 327 LEU A N 1
ATOM 2730 C CA . LEU A 1 327 ? 0.934 -8.752 -23.367 1.00 63.75 327 LEU A CA 1
ATOM 2731 C C . LEU A 1 327 ? 0.074 -10.018 -23.491 1.00 63.75 327 LEU A C 1
ATOM 2733 O O . LEU A 1 327 ? -1.138 -9.883 -23.658 1.00 63.75 327 LEU A O 1
ATOM 2737 N N . GLN A 1 328 ? 0.672 -11.216 -23.371 1.00 65.69 328 GLN A N 1
ATOM 2738 C CA . GLN A 1 328 ? -0.002 -12.523 -23.483 1.00 6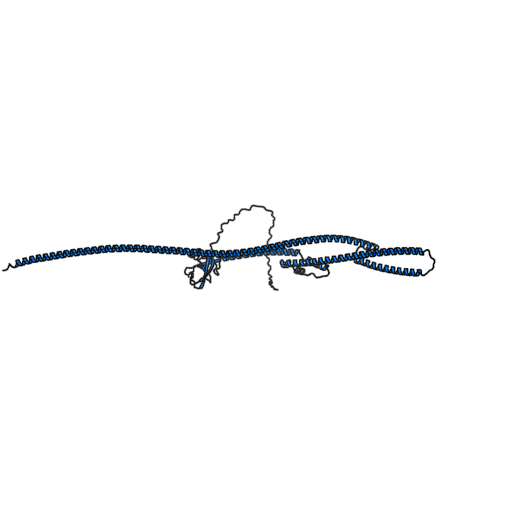5.69 328 GLN A CA 1
ATOM 2739 C C . GLN A 1 328 ? -0.935 -12.604 -24.700 1.00 65.69 328 GLN A C 1
ATOM 2741 O O . GLN A 1 328 ? -2.042 -13.140 -24.626 1.00 65.69 328 GLN A O 1
ATOM 2746 N N . LEU A 1 329 ? -0.519 -12.009 -25.818 1.00 65.19 329 LEU A N 1
ATOM 2747 C CA . LEU A 1 329 ? -1.351 -11.972 -27.011 1.00 65.19 329 LEU A CA 1
ATOM 2748 C C . LEU A 1 329 ? -1.388 -13.366 -27.651 1.00 65.19 329 LEU A C 1
ATOM 2750 O O . LEU A 1 329 ? -0.332 -13.985 -27.803 1.00 65.19 329 LEU A O 1
ATOM 2754 N N . PRO A 1 330 ? -2.571 -13.869 -28.044 1.00 59.72 330 PRO A N 1
ATOM 2755 C CA . PRO A 1 330 ? -2.661 -15.092 -28.825 1.00 59.72 330 PRO A CA 1
ATOM 2756 C C . PRO A 1 330 ? -2.042 -14.825 -30.201 1.00 59.72 330 PRO A C 1
ATOM 2758 O O . PRO A 1 330 ? -2.584 -14.053 -30.990 1.00 59.72 330 PRO A O 1
ATOM 2761 N N . MET A 1 331 ? -0.879 -15.419 -30.457 1.00 62.00 331 MET A N 1
ATOM 2762 C CA . MET A 1 331 ? -0.197 -15.360 -31.748 1.00 62.00 331 MET A CA 1
ATOM 2763 C C . MET A 1 331 ? -0.337 -16.717 -32.449 1.00 62.00 331 MET A C 1
ATOM 2765 O O . MET A 1 331 ? -0.304 -17.755 -31.786 1.00 62.00 331 MET A O 1
ATOM 2769 N N . ASP A 1 332 ? -0.500 -16.716 -33.774 1.00 63.34 332 ASP A N 1
ATOM 2770 C CA . ASP A 1 332 ? -0.585 -17.955 -34.552 1.00 63.34 332 ASP A CA 1
ATOM 2771 C C . ASP A 1 332 ? 0.754 -18.713 -34.520 1.00 63.34 332 ASP A C 1
ATOM 2773 O O . ASP A 1 332 ? 1.832 -18.116 -34.551 1.00 63.34 332 ASP A O 1
ATOM 2777 N N . GLU A 1 333 ? 0.697 -20.047 -34.533 1.00 61.62 333 GLU A N 1
ATOM 2778 C CA . GLU A 1 333 ? 1.870 -20.940 -34.490 1.00 61.62 333 GLU A CA 1
ATOM 2779 C C . GLU A 1 333 ? 2.868 -20.668 -35.639 1.00 61.62 333 GLU A C 1
ATOM 2781 O O . GLU A 1 333 ? 4.082 -20.797 -35.481 1.00 61.62 333 GLU A O 1
ATOM 2786 N N . VAL A 1 334 ? 2.359 -20.186 -36.779 1.00 64.06 334 VAL A N 1
ATOM 2787 C CA . VAL A 1 334 ? 3.147 -19.776 -37.953 1.00 64.06 334 VAL A CA 1
ATOM 2788 C C . VAL A 1 334 ? 3.928 -18.479 -37.703 1.00 64.06 334 VAL A C 1
ATOM 2790 O O . VAL A 1 334 ? 5.097 -18.386 -38.075 1.00 64.06 334 VAL A O 1
ATOM 2793 N N . GLU A 1 335 ? 3.323 -17.485 -37.048 1.00 62.97 335 GLU A N 1
ATOM 2794 C CA . GLU A 1 335 ? 3.980 -16.210 -36.723 1.00 62.97 335 GLU A CA 1
ATOM 2795 C C . GLU A 1 335 ? 5.057 -16.414 -35.642 1.00 62.97 335 GLU A C 1
ATOM 2797 O O . GLU A 1 335 ? 6.155 -15.861 -35.743 1.00 62.97 335 GLU A O 1
ATOM 2802 N N . LEU A 1 336 ? 4.800 -17.301 -34.671 1.00 64.94 336 LEU A N 1
ATOM 2803 C CA . LEU A 1 336 ? 5.777 -17.699 -33.654 1.00 64.94 336 LEU A CA 1
ATOM 2804 C C . LEU A 1 336 ? 6.980 -18.439 -34.271 1.00 64.94 336 LEU A C 1
ATOM 2806 O O . LEU A 1 336 ? 8.121 -18.220 -33.861 1.00 64.94 336 LEU A O 1
ATOM 2810 N N . GLY A 1 337 ? 6.742 -19.279 -35.286 1.00 65.25 337 GLY A N 1
ATOM 2811 C CA . GLY A 1 337 ? 7.781 -19.973 -36.055 1.00 65.25 337 GLY A CA 1
ATOM 2812 C C . GLY A 1 337 ? 8.655 -19.028 -36.890 1.00 65.25 337 GLY A C 1
ATOM 2813 O O . GLY A 1 337 ? 9.880 -19.142 -36.893 1.00 65.25 337 GLY A O 1
ATOM 2814 N N . LEU A 1 338 ? 8.049 -18.041 -37.553 1.00 63.16 338 LEU A N 1
ATOM 2815 C CA . LEU A 1 338 ? 8.781 -17.031 -38.330 1.00 63.16 338 LEU A CA 1
ATOM 2816 C C . LEU A 1 338 ? 9.612 -16.104 -37.437 1.00 63.16 338 LEU A C 1
ATOM 2818 O O . LEU A 1 338 ? 10.728 -15.731 -37.794 1.00 63.16 338 LEU A O 1
ATOM 2822 N N . LEU A 1 339 ? 9.108 -15.780 -36.246 1.00 60.56 339 LEU A N 1
ATOM 2823 C CA . LEU A 1 339 ? 9.825 -14.951 -35.283 1.00 60.56 339 LEU A CA 1
ATOM 2824 C C . LEU A 1 339 ? 10.841 -15.730 -34.425 1.00 60.56 339 LEU A C 1
ATOM 2826 O O . LEU A 1 339 ? 11.639 -15.116 -33.720 1.00 60.56 339 LEU A O 1
ATOM 2830 N N . SER A 1 340 ? 10.886 -17.058 -34.506 1.00 62.31 340 SER A N 1
ATOM 2831 C CA . SER A 1 340 ? 11.906 -17.887 -33.840 1.00 62.31 340 SER A CA 1
ATOM 2832 C C . SER A 1 340 ? 12.998 -18.391 -34.789 1.00 62.31 340 SER A C 1
ATOM 2834 O O . SER A 1 340 ? 14.000 -18.947 -34.336 1.00 62.31 340 SER A O 1
ATOM 2836 N N . ARG A 1 341 ? 12.851 -18.162 -36.098 1.00 66.56 341 ARG A N 1
ATOM 2837 C CA . ARG A 1 341 ? 13.849 -18.535 -37.101 1.00 66.56 341 ARG A CA 1
ATOM 2838 C C . ARG A 1 341 ? 15.107 -17.666 -36.962 1.00 66.56 341 ARG A C 1
ATOM 2840 O O . ARG A 1 341 ? 15.022 -16.442 -36.866 1.00 66.56 341 ARG A O 1
ATOM 2847 N N . ASN A 1 342 ? 16.269 -18.320 -36.926 1.00 59.38 342 ASN A N 1
ATOM 2848 C CA . ASN A 1 342 ? 17.583 -17.674 -36.913 1.00 59.38 342 ASN A CA 1
ATOM 2849 C C . ASN A 1 342 ? 18.086 -17.497 -38.352 1.00 59.38 342 ASN A C 1
ATOM 2851 O O . ASN A 1 342 ? 17.856 -18.370 -39.190 1.00 59.38 342 ASN A O 1
ATOM 2855 N N . LEU A 1 343 ? 18.782 -16.390 -38.620 1.00 61.12 343 LEU A N 1
ATOM 2856 C CA . LEU A 1 343 ? 19.434 -16.125 -39.907 1.00 61.12 343 LEU A CA 1
ATOM 2857 C C . LEU A 1 343 ? 20.508 -17.184 -40.192 1.00 61.12 343 LEU A C 1
ATOM 2859 O O . LEU A 1 343 ? 21.312 -17.504 -39.312 1.00 61.12 343 LEU A O 1
ATOM 2863 N N . SER A 1 344 ? 20.524 -17.725 -41.413 1.00 57.12 344 SER A N 1
ATOM 2864 C CA . SER A 1 344 ? 21.581 -18.642 -41.845 1.00 57.12 344 SER A CA 1
ATOM 2865 C C . SER A 1 344 ? 22.815 -17.833 -42.262 1.00 57.12 344 SER A C 1
ATOM 2867 O O . SER A 1 344 ? 22.680 -16.931 -43.089 1.00 57.12 344 SER A O 1
ATOM 2869 N N . PRO A 1 345 ? 24.025 -18.141 -41.762 1.00 53.41 345 PRO A N 1
ATOM 2870 C CA . PRO A 1 345 ? 25.242 -17.500 -42.251 1.00 53.41 345 PRO A CA 1
ATOM 2871 C C . PRO A 1 345 ? 25.453 -17.881 -43.725 1.00 53.41 345 PRO A C 1
ATOM 2873 O O . PRO A 1 345 ? 25.537 -19.066 -44.046 1.00 53.41 345 PRO A O 1
ATOM 2876 N N . SER A 1 346 ? 25.503 -16.896 -44.620 1.00 56.38 346 SER A N 1
ATOM 2877 C CA . SER A 1 346 ? 25.809 -17.067 -46.046 1.00 56.38 346 SER A CA 1
ATOM 2878 C C . SER A 1 346 ? 26.874 -16.047 -46.451 1.00 56.38 346 SER A C 1
ATOM 2880 O O . SER A 1 346 ? 26.853 -14.923 -45.963 1.00 56.38 346 SER A O 1
ATOM 2882 N N . ASP A 1 347 ? 27.804 -16.423 -47.329 1.00 57.78 347 ASP A N 1
ATOM 2883 C CA . ASP A 1 347 ? 28.850 -15.510 -47.819 1.00 57.78 347 ASP A CA 1
ATOM 2884 C C . ASP A 1 347 ? 28.315 -14.468 -48.824 1.00 57.78 347 ASP A C 1
ATOM 2886 O O . ASP A 1 347 ? 29.000 -13.484 -49.110 1.00 57.78 347 ASP A O 1
ATOM 2890 N N . ASP A 1 348 ? 27.086 -14.652 -49.327 1.00 69.12 348 ASP A N 1
ATOM 2891 C CA . ASP A 1 348 ? 26.400 -13.706 -50.209 1.00 69.12 348 ASP A CA 1
ATOM 2892 C C . ASP A 1 348 ? 25.564 -12.704 -49.398 1.00 69.12 348 ASP A C 1
ATOM 2894 O O . ASP A 1 348 ? 24.418 -12.960 -49.011 1.00 69.12 348 ASP A O 1
ATOM 2898 N N . ASP A 1 349 ? 26.124 -11.508 -49.196 1.00 64.56 349 ASP A N 1
ATOM 2899 C CA . ASP A 1 349 ? 25.494 -10.416 -48.441 1.00 64.56 349 ASP A CA 1
ATOM 2900 C C . ASP A 1 349 ? 24.081 -10.073 -48.986 1.00 64.56 349 ASP A C 1
ATOM 2902 O O . ASP A 1 349 ? 23.167 -9.757 -48.222 1.00 64.56 349 ASP A O 1
ATOM 2906 N N . ALA A 1 350 ? 23.848 -10.199 -50.301 1.00 69.12 350 ALA A N 1
ATOM 2907 C CA . ALA A 1 350 ? 22.539 -9.959 -50.922 1.00 69.12 350 ALA A CA 1
ATOM 2908 C C . ALA A 1 350 ? 21.471 -11.000 -50.528 1.00 69.12 350 ALA A C 1
ATOM 2910 O O . ALA A 1 350 ? 20.286 -10.668 -50.436 1.00 69.12 350 ALA A O 1
ATOM 2911 N N . ALA A 1 351 ? 21.869 -12.251 -50.279 1.00 68.25 351 ALA A N 1
ATOM 2912 C CA . ALA A 1 351 ? 20.959 -13.300 -49.829 1.00 68.25 351 ALA A CA 1
ATOM 2913 C C . ALA A 1 351 ? 20.524 -13.061 -48.375 1.00 68.25 351 ALA A C 1
ATOM 2915 O O . ALA A 1 351 ? 19.336 -13.170 -48.069 1.00 68.25 351 ALA A O 1
ATOM 2916 N N . ILE A 1 352 ? 21.457 -12.631 -47.516 1.00 66.88 352 ILE A N 1
ATOM 2917 C CA . ILE A 1 352 ? 21.175 -12.269 -46.119 1.00 66.88 352 ILE A CA 1
ATOM 2918 C C . ILE A 1 352 ? 20.193 -11.096 -46.056 1.00 66.88 352 ILE A C 1
ATOM 2920 O O . ILE A 1 352 ? 19.192 -11.168 -45.344 1.00 66.88 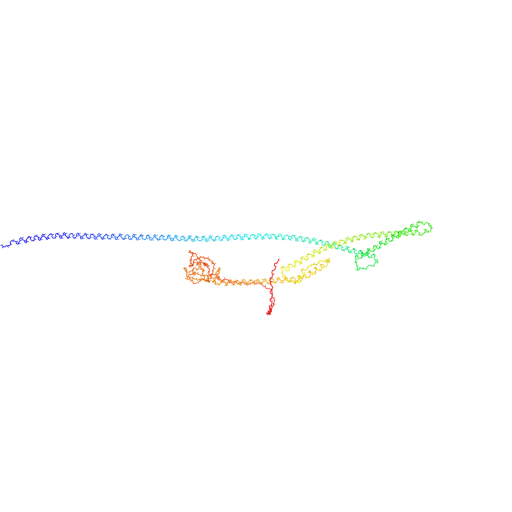352 ILE A O 1
ATOM 2924 N N . TRP A 1 353 ? 20.431 -10.027 -46.823 1.00 67.75 353 TRP A N 1
ATOM 2925 C CA . TRP A 1 353 ? 19.540 -8.862 -46.823 1.00 67.75 353 TRP A CA 1
ATOM 2926 C C . TRP A 1 353 ? 18.132 -9.192 -47.313 1.00 67.75 353 TRP A C 1
ATOM 2928 O O . TRP A 1 353 ? 17.159 -8.710 -46.733 1.00 67.75 353 TRP A O 1
ATOM 2938 N N . ASN A 1 354 ? 18.003 -10.048 -48.328 1.00 75.44 354 ASN A N 1
ATOM 2939 C CA . ASN A 1 354 ? 16.697 -10.508 -48.791 1.00 75.44 354 ASN A CA 1
ATOM 2940 C C . ASN A 1 354 ? 15.983 -11.377 -47.744 1.00 75.44 354 ASN A C 1
ATOM 2942 O O . ASN A 1 354 ? 14.775 -11.221 -47.566 1.00 75.44 354 ASN A O 1
ATOM 2946 N N . GLU A 1 355 ? 16.701 -12.235 -47.010 1.00 71.38 355 GLU A N 1
ATOM 2947 C CA . GLU A 1 355 ? 16.117 -13.023 -45.915 1.00 71.38 355 GLU A CA 1
ATOM 2948 C C . GLU A 1 355 ? 15.665 -12.117 -44.754 1.00 71.38 355 GLU A C 1
ATOM 2950 O O . GLU A 1 355 ? 14.536 -12.241 -44.281 1.00 71.38 355 GLU A O 1
ATOM 2955 N N . VAL A 1 356 ? 16.473 -11.125 -44.357 1.00 69.38 356 VAL A N 1
ATOM 2956 C CA . VAL A 1 356 ? 16.097 -10.117 -43.342 1.00 69.38 356 VAL A CA 1
ATOM 2957 C C . VAL A 1 356 ? 14.873 -9.306 -43.784 1.00 69.38 356 VAL A C 1
ATOM 2959 O O . VAL A 1 356 ? 13.964 -9.054 -42.986 1.00 69.38 356 VAL A O 1
ATOM 2962 N N . LEU A 1 357 ? 14.808 -8.902 -45.055 1.00 72.38 357 LEU A N 1
ATOM 2963 C CA . LEU A 1 357 ? 13.685 -8.132 -45.591 1.00 72.38 357 LEU A CA 1
ATOM 2964 C C . LEU A 1 357 ? 12.399 -8.973 -45.669 1.00 72.38 357 LEU A C 1
ATOM 2966 O O . LEU A 1 357 ? 11.311 -8.487 -45.357 1.00 72.38 357 LEU A O 1
ATOM 2970 N N . GLN A 1 358 ? 12.505 -10.257 -46.017 1.00 72.88 358 GLN A N 1
ATOM 2971 C CA . GLN A 1 358 ? 11.374 -11.188 -45.976 1.00 72.88 358 GLN A CA 1
ATOM 2972 C C . GLN A 1 358 ? 10.884 -11.433 -44.544 1.00 72.88 358 GLN A C 1
ATOM 2974 O O . GLN A 1 358 ? 9.684 -11.372 -44.289 1.00 72.88 358 GLN A O 1
ATOM 2979 N N . LEU A 1 359 ? 11.792 -11.639 -43.587 1.00 68.00 359 LEU A N 1
ATOM 2980 C CA . LEU A 1 359 ? 11.432 -11.857 -42.182 1.00 68.00 359 LEU A CA 1
ATOM 2981 C C . LEU A 1 359 ? 10.813 -10.611 -41.536 1.00 68.00 359 LEU A C 1
ATOM 2983 O O . LEU A 1 359 ? 9.885 -10.727 -40.740 1.00 68.00 359 LEU A O 1
ATOM 2987 N N . SER A 1 360 ? 11.289 -9.417 -41.892 1.00 66.69 360 SER A N 1
ATOM 2988 C CA . SER A 1 360 ? 10.728 -8.154 -41.395 1.00 66.69 360 SER A CA 1
ATOM 2989 C C . SER A 1 360 ? 9.393 -7.795 -42.053 1.00 66.69 360 SER A C 1
ATOM 2991 O O . SER A 1 360 ? 8.491 -7.321 -41.366 1.00 66.69 360 SER A O 1
ATOM 2993 N N . SER A 1 361 ? 9.219 -8.073 -43.348 1.00 69.81 361 SER A N 1
ATOM 2994 C CA . SER A 1 361 ? 7.936 -7.873 -44.043 1.00 69.81 361 SER A CA 1
ATOM 2995 C C . SER A 1 361 ? 6.862 -8.888 -43.644 1.00 69.81 361 SER A C 1
ATOM 2997 O O . SER A 1 361 ? 5.674 -8.583 -43.738 1.00 69.81 361 SER A O 1
ATOM 2999 N N . ALA A 1 362 ? 7.253 -10.060 -43.133 1.00 66.06 362 ALA A N 1
ATOM 3000 C CA . ALA A 1 362 ? 6.324 -11.042 -42.579 1.00 66.06 362 ALA A CA 1
ATOM 3001 C C . ALA A 1 362 ? 5.630 -10.564 -41.286 1.00 66.06 362 ALA A C 1
ATOM 3003 O O . ALA A 1 362 ? 4.610 -11.127 -40.888 1.00 66.06 362 ALA A O 1
ATOM 3004 N N . ILE A 1 363 ? 6.144 -9.515 -40.634 1.00 68.44 363 ILE A N 1
ATOM 3005 C CA . ILE A 1 363 ? 5.542 -8.947 -39.426 1.00 68.44 363 ILE A CA 1
ATOM 3006 C C . ILE A 1 363 ? 4.378 -8.034 -39.825 1.00 68.44 363 ILE A C 1
ATOM 3008 O O . ILE A 1 363 ? 4.560 -6.880 -40.215 1.00 68.44 363 ILE A O 1
ATOM 3012 N N . ASN A 1 364 ? 3.147 -8.531 -39.687 1.00 69.88 364 ASN A N 1
ATOM 3013 C CA . ASN A 1 364 ? 1.952 -7.734 -39.950 1.00 69.88 364 ASN A CA 1
ATOM 3014 C C . ASN A 1 364 ? 1.639 -6.790 -38.773 1.00 69.88 364 ASN A C 1
ATOM 3016 O O . ASN A 1 364 ? 0.896 -7.121 -37.845 1.00 69.88 364 ASN A O 1
ATOM 3020 N N . ILE A 1 365 ? 2.190 -5.576 -38.843 1.00 72.62 365 ILE A N 1
ATOM 3021 C CA . ILE A 1 365 ? 2.026 -4.528 -37.822 1.00 72.62 365 ILE A CA 1
ATOM 3022 C C . ILE A 1 365 ? 0.546 -4.175 -37.602 1.00 72.62 365 ILE A C 1
ATOM 3024 O O . ILE A 1 365 ? 0.130 -3.934 -36.472 1.00 72.62 365 ILE A O 1
ATOM 3028 N N . GLN A 1 366 ? -0.276 -4.157 -38.655 1.00 76.38 366 GLN A N 1
ATOM 3029 C CA . GLN A 1 366 ? -1.688 -3.776 -38.542 1.00 76.38 366 GLN A CA 1
ATOM 3030 C C . GLN A 1 366 ? -2.491 -4.813 -37.756 1.00 76.38 366 GLN A C 1
ATOM 3032 O O . GLN A 1 366 ? -3.252 -4.452 -36.857 1.00 76.38 366 GLN A O 1
ATOM 3037 N N . ARG A 1 367 ? -2.281 -6.102 -38.050 1.00 73.06 367 ARG A N 1
ATOM 3038 C CA . ARG A 1 367 ? -2.884 -7.205 -37.293 1.00 73.06 367 ARG A CA 1
ATOM 3039 C C . ARG A 1 367 ? -2.466 -7.147 -35.826 1.00 73.06 367 ARG A C 1
ATOM 3041 O O . ARG A 1 367 ? -3.318 -7.266 -34.948 1.00 73.06 367 ARG A O 1
ATOM 3048 N N . PHE A 1 368 ? -1.183 -6.894 -35.570 1.00 71.44 368 PHE A N 1
ATOM 3049 C CA . PHE A 1 368 ? -0.658 -6.741 -34.218 1.00 71.44 368 PHE A CA 1
ATOM 3050 C C . PHE A 1 368 ? -1.343 -5.599 -33.448 1.00 71.44 368 PHE A C 1
ATOM 3052 O O . PHE A 1 368 ? -1.841 -5.812 -32.343 1.00 71.44 368 PHE A O 1
ATOM 3059 N N . VAL A 1 369 ? -1.439 -4.405 -34.040 1.00 78.25 369 VAL A N 1
ATOM 3060 C CA . VAL A 1 369 ? -2.094 -3.247 -33.404 1.00 78.25 369 VAL A CA 1
ATOM 3061 C C . VAL A 1 369 ? -3.566 -3.538 -33.101 1.00 78.25 369 VAL A C 1
ATOM 3063 O O . VAL A 1 369 ? -4.039 -3.224 -32.009 1.00 78.25 369 VAL A O 1
ATOM 3066 N N . MET A 1 370 ? -4.285 -4.184 -34.021 1.00 80.50 370 MET A N 1
ATOM 3067 C CA . MET A 1 370 ? -5.682 -4.571 -33.801 1.00 80.50 370 MET A CA 1
ATOM 3068 C C . MET A 1 370 ? -5.830 -5.582 -32.658 1.00 80.50 370 MET A C 1
ATOM 3070 O O . MET A 1 370 ? -6.695 -5.401 -31.804 1.00 80.50 370 MET A O 1
ATOM 3074 N N . ALA A 1 371 ? -4.953 -6.587 -32.587 1.00 75.19 371 ALA A N 1
ATOM 3075 C CA . ALA A 1 371 ? -4.959 -7.580 -31.513 1.00 75.19 371 ALA A CA 1
ATOM 3076 C C . ALA A 1 371 ? -4.666 -6.952 -30.137 1.00 75.19 371 ALA A C 1
ATOM 3078 O O . ALA A 1 371 ? -5.315 -7.291 -29.147 1.00 75.19 371 ALA A O 1
ATOM 3079 N N . VAL A 1 372 ? -3.739 -5.988 -30.068 1.00 77.88 372 VAL A N 1
ATOM 3080 C CA . VAL A 1 372 ? -3.460 -5.218 -28.842 1.00 77.88 372 VAL A CA 1
ATOM 3081 C C . VAL A 1 372 ? -4.691 -4.424 -28.404 1.00 77.88 372 VAL A C 1
ATOM 3083 O O . VAL A 1 372 ? -5.055 -4.456 -27.227 1.00 77.88 372 VAL A O 1
ATOM 3086 N N . LEU A 1 373 ? -5.345 -3.724 -29.336 1.00 81.50 373 LEU A N 1
ATOM 3087 C CA . LEU A 1 373 ? -6.543 -2.931 -29.046 1.00 81.50 373 LEU A CA 1
ATOM 3088 C C . LEU A 1 373 ? -7.707 -3.809 -28.571 1.00 81.50 373 LEU A C 1
ATOM 3090 O O . LEU A 1 373 ? -8.400 -3.451 -27.616 1.00 81.50 373 LEU A O 1
ATOM 3094 N N . GLU A 1 374 ? -7.902 -4.967 -29.198 1.00 82.50 374 GLU A N 1
ATOM 3095 C CA . GLU A 1 374 ? -8.935 -5.925 -28.812 1.00 82.50 374 GLU A CA 1
ATOM 3096 C C . GLU A 1 374 ? -8.656 -6.538 -27.435 1.00 82.50 374 GLU A C 1
ATOM 3098 O O . GLU A 1 374 ? -9.551 -6.578 -26.589 1.00 82.50 374 GLU A O 1
ATOM 3103 N N . ASN A 1 375 ? -7.409 -6.923 -27.148 1.00 81.19 375 ASN A N 1
ATOM 3104 C CA . ASN A 1 375 ? -7.028 -7.431 -25.832 1.00 81.19 375 ASN A CA 1
ATOM 3105 C C . ASN A 1 375 ? -7.206 -6.369 -24.734 1.00 81.19 375 ASN A C 1
ATOM 3107 O O . ASN A 1 375 ? -7.778 -6.652 -23.683 1.00 81.19 375 ASN A O 1
ATOM 3111 N N . ALA A 1 376 ? -6.797 -5.121 -24.985 1.00 82.44 376 ALA A N 1
ATOM 3112 C CA . ALA A 1 376 ? -6.992 -4.021 -24.041 1.00 82.44 376 ALA A CA 1
ATOM 3113 C C . ALA A 1 376 ? -8.480 -3.786 -23.733 1.00 82.44 376 ALA A C 1
ATOM 3115 O O . ALA A 1 376 ? -8.858 -3.592 -22.573 1.00 82.44 376 ALA A O 1
ATOM 3116 N N . LYS A 1 377 ? -9.337 -3.861 -24.759 1.00 87.00 377 LYS A N 1
ATOM 3117 C CA . LYS A 1 377 ? -10.791 -3.774 -24.599 1.00 87.00 377 LYS A CA 1
ATOM 3118 C C . LYS A 1 377 ? -11.341 -4.950 -23.787 1.00 87.00 377 LYS A C 1
ATOM 3120 O O . LYS A 1 377 ? -12.067 -4.726 -22.821 1.00 87.00 377 LYS A O 1
ATOM 3125 N N . ASN A 1 378 ? -10.940 -6.178 -24.109 1.00 85.75 378 ASN A N 1
ATOM 3126 C CA . ASN A 1 378 ? -11.368 -7.380 -23.392 1.00 85.75 378 ASN A CA 1
ATOM 3127 C C . ASN A 1 378 ? -10.940 -7.354 -21.915 1.00 85.75 378 ASN A C 1
ATOM 3129 O O . ASN A 1 378 ? -11.728 -7.698 -21.033 1.00 85.75 378 ASN A O 1
ATOM 3133 N N . LEU A 1 379 ? -9.721 -6.894 -21.613 1.00 80.75 379 LEU A N 1
ATOM 3134 C CA . LEU A 1 379 ? -9.241 -6.711 -20.240 1.00 80.75 379 LEU A CA 1
ATOM 3135 C C . LEU A 1 379 ? -10.073 -5.675 -19.477 1.00 80.75 379 LEU A C 1
ATOM 3137 O O . LEU A 1 379 ? -10.420 -5.900 -18.313 1.00 80.75 379 LEU A O 1
ATOM 3141 N N . TYR A 1 380 ? -10.430 -4.564 -20.124 1.00 87.81 380 TYR A N 1
ATOM 3142 C CA . TYR A 1 380 ? -11.293 -3.549 -19.525 1.00 87.81 380 TYR A CA 1
ATOM 3143 C C . TYR A 1 380 ? -12.696 -4.095 -19.229 1.00 87.81 380 TYR A C 1
ATOM 3145 O O . TYR A 1 380 ? -13.194 -3.943 -18.110 1.00 87.81 380 TYR A O 1
ATOM 3153 N N . ASP A 1 381 ? -13.310 -4.791 -20.185 1.00 88.56 381 ASP A N 1
ATOM 3154 C CA . ASP A 1 381 ? -14.638 -5.386 -20.015 1.00 88.56 381 ASP A CA 1
ATOM 3155 C C . ASP A 1 381 ? -14.632 -6.433 -18.887 1.00 88.56 381 ASP A C 1
ATOM 3157 O O . ASP A 1 381 ? -15.495 -6.414 -18.000 1.00 88.56 381 ASP A O 1
ATOM 3161 N N . ASN A 1 382 ? -13.594 -7.273 -18.827 1.00 85.06 382 ASN A N 1
ATOM 3162 C CA . ASN A 1 382 ? -13.391 -8.233 -17.740 1.00 85.06 382 ASN A CA 1
ATOM 3163 C C . ASN A 1 382 ? -13.228 -7.545 -16.377 1.00 85.06 382 ASN A C 1
ATOM 3165 O O . ASN A 1 382 ? -13.804 -7.998 -15.379 1.00 85.06 382 ASN A O 1
ATOM 3169 N N . PHE A 1 383 ? -12.498 -6.429 -16.309 1.00 85.94 383 PHE A N 1
ATOM 3170 C CA . PHE A 1 383 ? -12.365 -5.639 -15.085 1.00 85.94 383 PHE A CA 1
ATOM 3171 C C . PHE A 1 383 ? -13.716 -5.075 -14.624 1.00 85.94 383 PHE A C 1
ATOM 3173 O O . PHE A 1 383 ? -14.060 -5.171 -13.440 1.00 85.94 383 PHE A O 1
ATOM 3180 N N . VAL A 1 384 ? -14.519 -4.533 -15.544 1.00 91.50 384 VAL A N 1
ATOM 3181 C CA . VAL A 1 384 ? -15.854 -3.993 -15.242 1.00 91.50 384 VAL A CA 1
ATOM 3182 C C . VAL A 1 384 ? -16.782 -5.088 -14.705 1.00 91.50 384 VAL A C 1
ATOM 3184 O O . VAL A 1 384 ? -17.447 -4.890 -13.678 1.00 91.50 384 VAL A O 1
ATOM 3187 N N . VAL A 1 385 ? -16.794 -6.262 -15.342 1.00 90.06 385 VAL A N 1
ATOM 3188 C CA . VAL A 1 385 ? -17.582 -7.419 -14.890 1.00 90.06 385 VAL A CA 1
ATOM 3189 C C . VAL A 1 385 ? -17.125 -7.886 -13.508 1.00 90.06 385 VAL A C 1
ATOM 3191 O O . VAL A 1 385 ? -17.955 -8.026 -12.605 1.00 90.06 385 VAL A O 1
ATOM 3194 N N . THR A 1 386 ? -15.818 -8.049 -13.302 1.00 81.62 386 THR A N 1
ATOM 3195 C CA . THR A 1 386 ? -15.239 -8.491 -12.022 1.00 81.62 386 THR A CA 1
ATOM 3196 C C . THR A 1 386 ? -15.560 -7.507 -10.896 1.00 81.62 386 THR A C 1
ATOM 3198 O O . THR A 1 386 ? -15.992 -7.904 -9.811 1.00 81.62 386 THR A O 1
ATOM 3201 N N . LYS A 1 387 ? -15.462 -6.198 -11.157 1.00 89.50 387 LYS A N 1
ATOM 3202 C CA . LYS A 1 387 ? -15.850 -5.143 -10.209 1.00 89.50 387 LYS A CA 1
ATOM 3203 C C . LYS A 1 387 ? -17.331 -5.234 -9.831 1.00 89.50 387 LYS A C 1
ATOM 3205 O O . LYS A 1 387 ? -17.680 -5.108 -8.654 1.00 89.50 387 LYS A O 1
ATOM 3210 N N . SER A 1 388 ? -18.206 -5.470 -10.809 1.00 88.50 388 SER A N 1
ATOM 3211 C CA . SER A 1 388 ? -19.645 -5.655 -10.583 1.00 88.50 388 SER A CA 1
ATOM 3212 C C . SER A 1 388 ? -19.936 -6.898 -9.734 1.00 88.50 388 SER A C 1
ATOM 3214 O O . SER A 1 388 ? -20.709 -6.833 -8.776 1.00 88.50 388 SER A O 1
ATOM 3216 N N . GLN A 1 389 ? -19.272 -8.021 -10.021 1.00 87.00 389 GLN A N 1
ATOM 3217 C CA . GLN A 1 389 ? -19.392 -9.251 -9.235 1.00 87.00 389 GLN A CA 1
ATOM 3218 C C . GLN A 1 389 ? -18.908 -9.058 -7.792 1.00 87.00 389 GLN A C 1
ATOM 3220 O O . GLN A 1 389 ? -19.606 -9.453 -6.858 1.00 87.00 389 GLN A O 1
ATOM 3225 N N . LEU A 1 390 ? -17.779 -8.377 -7.589 1.00 86.12 390 LEU A N 1
ATOM 3226 C CA . LEU A 1 390 ? -17.249 -8.073 -6.260 1.00 86.12 390 LEU A CA 1
ATOM 3227 C C . LEU A 1 390 ? -18.213 -7.198 -5.448 1.00 86.12 390 LEU A C 1
ATOM 3229 O O . LEU A 1 390 ? -18.415 -7.445 -4.258 1.00 86.12 390 LEU A O 1
ATOM 3233 N N . LYS A 1 391 ? -18.869 -6.222 -6.090 1.00 90.75 391 LYS A N 1
ATOM 3234 C CA . LYS A 1 391 ? -19.928 -5.427 -5.453 1.00 90.75 391 LYS A CA 1
ATOM 3235 C C . LYS A 1 391 ? -21.104 -6.308 -5.023 1.00 90.75 391 LYS A C 1
ATOM 3237 O O . LYS A 1 391 ? -21.485 -6.270 -3.857 1.00 90.75 391 LYS A O 1
ATOM 3242 N N . LYS A 1 392 ? -21.611 -7.164 -5.919 1.00 88.62 392 LYS A N 1
ATOM 3243 C CA . LYS A 1 392 ? -22.698 -8.110 -5.603 1.00 88.62 392 LYS A CA 1
ATOM 3244 C C . LYS A 1 392 ? -22.335 -9.039 -4.443 1.00 88.62 392 LYS A C 1
ATOM 3246 O O . LYS A 1 392 ? -23.178 -9.291 -3.589 1.00 88.62 392 LYS A O 1
ATOM 3251 N N . MET A 1 393 ? -21.099 -9.537 -4.388 1.00 81.06 393 MET A N 1
ATOM 3252 C CA . MET A 1 393 ? -20.648 -10.379 -3.276 1.00 81.06 393 MET A CA 1
ATOM 3253 C C . MET A 1 393 ? -20.586 -9.592 -1.966 1.00 81.06 393 MET A C 1
ATOM 3255 O O . MET A 1 393 ? -21.141 -10.049 -0.972 1.00 81.06 393 MET A O 1
ATOM 3259 N N . LYS A 1 394 ? -20.006 -8.385 -1.957 1.00 88.81 394 LYS A N 1
ATOM 3260 C CA . LYS A 1 394 ? -19.995 -7.515 -0.765 1.00 88.81 394 LYS A CA 1
ATOM 3261 C C . LYS A 1 394 ? -21.403 -7.208 -0.255 1.00 88.81 394 LYS A C 1
ATOM 3263 O O . LYS A 1 394 ? -21.631 -7.223 0.952 1.00 88.81 394 LYS A O 1
ATOM 3268 N N . ASP A 1 395 ? -22.346 -6.958 -1.157 1.00 86.62 395 ASP A N 1
ATOM 3269 C CA . ASP A 1 395 ? -23.746 -6.708 -0.805 1.00 86.62 395 ASP A CA 1
ATOM 3270 C C . ASP A 1 395 ? -24.393 -7.952 -0.181 1.00 86.62 395 ASP A C 1
ATOM 3272 O O . ASP A 1 395 ? -25.024 -7.850 0.870 1.00 86.62 395 ASP A O 1
ATOM 3276 N N . LYS A 1 396 ? -24.155 -9.143 -0.750 1.00 88.81 396 LYS A N 1
ATOM 3277 C CA . LYS A 1 396 ? -24.600 -10.420 -0.164 1.00 88.81 396 LYS A CA 1
ATOM 3278 C C . LYS A 1 396 ? -24.019 -10.653 1.232 1.00 88.81 396 LYS A C 1
ATOM 3280 O O . LYS A 1 396 ? -24.774 -10.983 2.140 1.00 88.81 396 LYS A O 1
ATOM 3285 N N . TYR A 1 397 ? -22.715 -10.443 1.426 1.00 83.62 397 TYR A N 1
ATOM 3286 C CA . TYR A 1 397 ? -22.081 -10.585 2.742 1.00 83.62 397 TYR A CA 1
ATOM 3287 C C . TYR A 1 397 ? -22.678 -9.617 3.764 1.00 83.62 397 TYR A C 1
ATOM 3289 O O . TYR A 1 397 ? -22.993 -10.034 4.874 1.00 83.62 397 TYR A O 1
ATOM 3297 N N . ARG A 1 398 ? -22.916 -8.353 3.388 1.00 81.19 398 ARG A N 1
ATOM 3298 C CA . ARG A 1 398 ? -23.588 -7.386 4.269 1.00 81.19 398 ARG A CA 1
ATOM 3299 C C . ARG A 1 398 ? -25.003 -7.823 4.630 1.00 81.19 398 ARG A C 1
ATOM 3301 O O . ARG A 1 398 ? -25.364 -7.754 5.798 1.00 81.19 398 ARG A O 1
ATOM 3308 N N . HIS A 1 399 ? -25.784 -8.314 3.669 1.00 81.06 399 HIS A N 1
ATOM 3309 C CA . HIS A 1 399 ? -27.121 -8.838 3.951 1.00 81.06 399 HIS A CA 1
ATOM 3310 C C . HIS A 1 399 ? -27.097 -10.045 4.893 1.00 81.06 399 HIS A C 1
ATOM 3312 O O . HIS A 1 399 ? -27.918 -10.105 5.804 1.00 81.06 399 HIS A O 1
ATOM 3318 N N . ILE A 1 400 ? -26.153 -10.974 4.716 1.00 78.94 400 ILE A N 1
ATOM 3319 C CA . ILE A 1 400 ? -25.994 -12.132 5.607 1.00 78.94 400 ILE A CA 1
ATOM 3320 C C . ILE A 1 400 ? -25.567 -11.681 7.007 1.00 78.94 400 ILE A C 1
ATOM 3322 O O . ILE A 1 400 ? -26.125 -12.164 7.984 1.00 78.94 400 ILE A O 1
ATOM 3326 N N . LEU A 1 401 ? -24.636 -10.729 7.119 1.00 77.62 401 LEU A N 1
ATOM 3327 C CA . LEU A 1 401 ? -24.208 -10.174 8.406 1.00 77.62 401 LEU A CA 1
ATOM 3328 C C . LEU A 1 401 ? -25.361 -9.484 9.137 1.00 77.62 401 LEU A C 1
ATOM 3330 O O . LEU A 1 401 ? -25.569 -9.755 10.314 1.00 77.62 401 LEU A O 1
ATOM 3334 N N . ILE A 1 402 ? -26.153 -8.662 8.440 1.00 78.56 402 ILE A N 1
ATOM 3335 C CA . ILE A 1 402 ? -27.329 -8.007 9.030 1.00 78.56 402 ILE A CA 1
ATOM 3336 C C . ILE A 1 402 ? -28.353 -9.067 9.453 1.00 78.56 402 ILE A C 1
ATOM 3338 O O . ILE A 1 402 ? -28.762 -9.092 10.610 1.00 78.56 402 ILE A O 1
ATOM 3342 N N . SER A 1 403 ? -28.696 -10.001 8.559 1.00 76.44 403 SER A N 1
ATOM 3343 C CA . SER A 1 403 ? -29.666 -11.065 8.844 1.00 76.44 403 SER A CA 1
ATOM 3344 C C . SER A 1 403 ? -29.235 -11.975 9.996 1.00 76.44 403 SER A C 1
ATOM 3346 O O . SER A 1 403 ? -30.081 -12.403 10.776 1.00 76.44 403 SER A O 1
ATOM 3348 N N . ASN A 1 404 ? -27.941 -12.273 10.126 1.00 75.31 404 ASN A N 1
ATOM 3349 C CA . ASN A 1 404 ? -27.423 -13.048 11.250 1.00 75.31 404 ASN A CA 1
ATOM 3350 C C . ASN A 1 404 ? -27.386 -12.223 12.533 1.00 75.31 404 ASN A C 1
ATOM 3352 O O . ASN A 1 404 ? -27.692 -12.761 13.588 1.00 75.31 404 ASN A O 1
ATOM 3356 N N . SER A 1 405 ? -27.088 -10.925 12.448 1.00 69.75 405 SER A N 1
ATOM 3357 C CA . SER A 1 405 ? -27.076 -10.063 13.628 1.00 69.75 405 SER A CA 1
ATOM 3358 C C . SER A 1 405 ? -28.462 -9.828 14.229 1.00 69.75 405 SER A C 1
ATOM 3360 O O . SER A 1 405 ? -28.517 -9.399 15.371 1.00 69.75 405 SER A O 1
ATOM 3362 N N . GLU A 1 406 ? -29.551 -10.096 13.496 1.00 78.00 406 GLU A N 1
ATOM 3363 C CA . GLU A 1 406 ? -30.945 -10.043 13.975 1.00 78.00 406 GLU A CA 1
ATOM 3364 C C . GLU A 1 406 ? -31.465 -11.358 14.578 1.00 78.00 406 GLU A C 1
ATOM 3366 O O . GLU A 1 406 ? -32.546 -11.373 15.172 1.00 78.00 406 GLU A O 1
ATOM 3371 N N . LYS A 1 407 ? -30.730 -12.466 14.438 1.00 84.44 407 LYS A N 1
ATOM 3372 C CA . LYS A 1 407 ? -31.143 -13.780 14.949 1.00 84.44 407 LYS A CA 1
ATOM 3373 C C . LYS A 1 407 ? -30.602 -14.010 16.355 1.00 84.44 407 LYS A C 1
ATOM 3375 O O . LYS A 1 407 ? -29.497 -13.592 16.679 1.00 84.44 407 LYS A O 1
ATOM 3380 N N . ILE A 1 408 ? -31.383 -14.719 17.166 1.00 87.12 408 ILE A N 1
ATOM 3381 C CA . ILE A 1 408 ? -30.975 -15.129 18.511 1.00 87.12 408 ILE A CA 1
ATOM 3382 C C . ILE A 1 408 ? -30.046 -16.341 18.391 1.00 87.12 408 ILE A C 1
ATOM 3384 O O . ILE A 1 408 ? -30.442 -17.385 17.865 1.00 87.12 408 ILE A O 1
ATOM 3388 N N . SER A 1 409 ? -28.822 -16.202 18.886 1.00 87.62 409 SER A N 1
ATOM 3389 C CA . SER A 1 409 ? -27.883 -17.300 19.086 1.00 87.62 409 SER A CA 1
ATOM 3390 C C . SER A 1 409 ? -28.335 -18.146 20.277 1.00 87.62 409 SER A C 1
ATOM 3392 O O . SER A 1 409 ? -28.726 -17.621 21.315 1.00 87.62 409 SER A O 1
ATOM 3394 N N . PHE A 1 410 ? -28.278 -19.469 20.130 1.00 86.25 410 PHE A N 1
ATOM 3395 C CA . PHE A 1 410 ? -28.620 -20.441 21.183 1.00 86.25 410 PHE A CA 1
ATOM 3396 C C . PHE A 1 410 ? -27.493 -21.456 21.430 1.00 86.25 410 PHE A C 1
ATOM 3398 O O . PHE A 1 410 ? -27.691 -22.441 22.139 1.00 86.25 410 PHE A O 1
ATOM 3405 N N . ARG A 1 411 ? -26.336 -21.264 20.779 1.00 86.81 411 ARG A N 1
ATOM 3406 C CA . ARG A 1 411 ? -25.136 -22.099 20.890 1.00 86.81 411 ARG A CA 1
ATOM 3407 C C . ARG A 1 411 ? -23.902 -21.260 20.555 1.00 86.81 411 ARG A C 1
ATOM 3409 O O . ARG A 1 411 ? -23.986 -20.410 19.675 1.00 86.81 411 ARG A O 1
ATOM 3416 N N . ASN A 1 412 ? -22.764 -21.551 21.193 1.00 84.81 412 ASN A N 1
ATOM 3417 C CA . ASN A 1 412 ? -21.460 -20.936 20.897 1.00 84.81 412 ASN A CA 1
ATOM 3418 C C . ASN A 1 412 ? -21.513 -19.397 20.868 1.00 84.81 412 ASN A C 1
ATOM 3420 O O . ASN A 1 412 ? -21.121 -18.792 19.871 1.00 84.81 412 ASN A O 1
ATOM 3424 N N . PHE A 1 413 ? -22.003 -18.788 21.950 1.00 88.12 413 PHE A N 1
ATOM 3425 C CA . PHE A 1 413 ? -22.114 -17.336 22.063 1.00 88.12 413 PHE A CA 1
ATOM 3426 C C . PHE A 1 413 ? -20.799 -16.627 21.733 1.00 88.12 413 PHE A C 1
ATOM 3428 O O . PHE A 1 413 ? -19.732 -17.020 22.211 1.00 88.12 413 PHE A O 1
ATOM 3435 N N . LYS A 1 414 ? -20.896 -15.572 20.923 1.00 88.75 414 LYS A N 1
ATOM 3436 C CA . LYS A 1 414 ? -19.792 -14.663 20.611 1.00 88.75 414 LYS A CA 1
ATOM 3437 C C . LYS A 1 414 ? -20.159 -13.232 20.974 1.00 88.75 414 LYS A C 1
ATOM 3439 O O . LYS A 1 414 ? -21.333 -12.872 21.038 1.00 88.75 414 LYS A O 1
ATOM 3444 N N . VAL A 1 415 ? -19.137 -12.404 21.157 1.00 87.31 415 VAL A N 1
ATOM 3445 C CA . VAL A 1 415 ? -19.308 -10.956 21.281 1.00 87.31 415 VAL A CA 1
ATOM 3446 C C . VAL A 1 415 ? -20.034 -10.422 20.041 1.00 87.31 415 VAL A C 1
ATOM 3448 O O . VAL A 1 415 ? -19.642 -10.704 18.908 1.00 87.31 415 VAL A O 1
ATOM 3451 N N . GLY A 1 416 ? -21.113 -9.674 20.261 1.00 84.12 416 GLY A N 1
ATOM 3452 C CA . GLY A 1 416 ? -21.996 -9.133 19.232 1.00 84.12 416 GLY A CA 1
ATOM 3453 C C . GLY A 1 416 ? -23.238 -9.978 18.934 1.00 84.12 416 GLY A C 1
ATOM 3454 O O . GLY A 1 416 ? -24.134 -9.478 18.249 1.00 84.12 416 GLY A O 1
ATOM 3455 N N . ASP A 1 417 ? -23.345 -11.203 19.451 1.00 87.88 417 ASP A N 1
ATOM 3456 C CA . ASP A 1 417 ? -24.522 -12.052 19.249 1.00 87.88 417 ASP A CA 1
ATOM 3457 C C . ASP A 1 417 ? -25.722 -11.582 20.074 1.00 87.88 417 ASP A C 1
ATOM 3459 O O . ASP A 1 417 ? -25.586 -10.967 21.131 1.00 87.88 417 ASP A O 1
ATOM 3463 N N . VAL A 1 418 ? -26.924 -11.902 19.599 1.00 88.94 418 VAL A N 1
ATOM 3464 C CA . VAL A 1 418 ? -28.164 -11.669 20.344 1.00 88.94 418 VAL A CA 1
ATOM 3465 C C . VAL A 1 418 ? -28.499 -12.922 21.128 1.00 88.94 418 VAL A C 1
ATOM 3467 O O . VAL A 1 418 ? -28.599 -13.995 20.543 1.00 88.94 418 VAL A O 1
ATOM 3470 N N . ALA A 1 419 ? -28.725 -12.797 22.429 1.00 90.69 419 ALA A N 1
ATOM 3471 C CA . ALA A 1 419 ? -29.108 -13.910 23.286 1.00 90.69 419 ALA A CA 1
ATOM 3472 C C . ALA A 1 419 ? -30.429 -13.624 24.008 1.00 90.69 419 ALA A C 1
ATOM 3474 O O . ALA A 1 419 ? -30.789 -12.473 24.280 1.00 90.69 419 ALA A O 1
ATOM 3475 N N . LEU A 1 420 ? -31.166 -14.698 24.289 1.00 90.31 420 LEU A N 1
ATOM 3476 C CA . LEU A 1 420 ? -32.370 -14.678 25.113 1.00 90.31 420 LEU A CA 1
ATOM 3477 C C . LEU A 1 420 ? -31.986 -15.063 26.538 1.00 90.31 420 LEU A C 1
ATOM 3479 O O . LEU A 1 420 ? -31.452 -16.145 26.745 1.00 90.31 420 LEU A O 1
ATOM 3483 N N . PHE A 1 421 ? -32.299 -14.213 27.504 1.00 90.19 421 PHE A N 1
ATOM 3484 C CA . PHE A 1 421 ? -32.047 -14.437 28.920 1.00 90.19 421 PHE A CA 1
ATOM 3485 C C . PHE A 1 421 ? -33.349 -14.733 29.652 1.00 90.19 421 PHE A C 1
ATOM 3487 O O . PHE A 1 421 ? -34.363 -14.061 29.433 1.00 90.19 421 PHE A O 1
ATOM 3494 N N . LEU A 1 422 ? -33.299 -15.737 30.522 1.00 89.12 422 LEU A N 1
ATOM 3495 C CA . LEU A 1 422 ? -34.422 -16.239 31.307 1.00 89.12 422 LEU A CA 1
ATOM 3496 C C . LEU A 1 422 ? -34.007 -16.365 32.784 1.00 89.12 422 LEU A C 1
ATOM 3498 O O . LEU A 1 422 ? -32.850 -16.699 33.059 1.00 89.12 422 LEU A O 1
ATOM 3502 N N . PRO A 1 423 ? -34.920 -16.141 33.743 1.00 86.75 423 PRO A N 1
ATOM 3503 C CA . PRO A 1 423 ? -34.640 -16.352 35.161 1.00 86.75 423 PRO A CA 1
ATOM 3504 C C . PRO A 1 423 ? -34.444 -17.845 35.465 1.00 86.75 423 PRO A C 1
ATOM 3506 O O . PRO A 1 423 ? -35.219 -18.693 35.013 1.00 86.75 423 PRO A O 1
ATOM 3509 N N . THR A 1 424 ? -33.418 -18.188 36.247 1.00 81.44 424 THR A N 1
ATOM 3510 C CA . THR A 1 424 ? -33.174 -19.576 36.656 1.00 81.44 424 THR A CA 1
ATOM 3511 C C . THR A 1 424 ? -34.031 -19.962 37.862 1.00 81.44 424 THR A C 1
ATOM 3513 O O . THR A 1 424 ? -34.385 -19.150 38.718 1.00 81.44 424 THR A O 1
ATOM 3516 N N . ARG A 1 425 ? -34.392 -21.247 37.929 1.00 67.88 425 ARG A N 1
ATOM 3517 C CA . ARG A 1 425 ? -35.355 -21.775 38.906 1.00 67.88 425 ARG A CA 1
ATOM 3518 C C . ARG A 1 425 ? -34.703 -22.339 40.182 1.00 67.88 425 ARG A C 1
ATOM 3520 O O . ARG A 1 425 ? -35.402 -22.517 41.172 1.00 67.88 425 ARG A O 1
ATOM 3527 N N . ASN A 1 426 ? -33.388 -22.596 40.162 1.00 57.38 426 ASN A N 1
ATOM 3528 C CA . ASN A 1 426 ? -32.716 -23.513 41.098 1.00 57.38 426 ASN A CA 1
ATOM 3529 C C . ASN A 1 426 ? -31.521 -22.921 41.881 1.00 57.38 426 ASN A C 1
ATOM 3531 O O . ASN A 1 426 ? -30.778 -23.687 42.485 1.00 57.38 426 ASN A O 1
ATOM 3535 N N . SER A 1 427 ? -31.306 -21.602 41.893 1.00 59.59 427 SER A N 1
ATOM 3536 C CA . SER A 1 427 ? -30.139 -20.996 42.563 1.00 59.59 427 SER A CA 1
ATOM 3537 C C . SER A 1 427 ? -30.520 -19.837 43.488 1.00 59.59 427 SER A C 1
ATOM 3539 O O . SER A 1 427 ? -31.418 -19.042 43.191 1.00 59.59 427 SER A O 1
ATOM 3541 N N . THR A 1 428 ? -29.823 -19.746 44.624 1.00 56.78 428 THR A N 1
ATOM 3542 C CA . THR A 1 428 ? -29.879 -18.635 45.583 1.00 56.78 428 THR A CA 1
ATOM 3543 C C . THR A 1 428 ? -29.669 -17.316 44.835 1.00 56.78 428 THR A C 1
ATOM 3545 O O . THR A 1 428 ? -28.688 -17.160 44.121 1.00 56.78 428 THR A O 1
ATOM 3548 N N . GLY A 1 429 ? -30.624 -16.385 44.925 1.00 62.84 429 GLY A N 1
ATOM 3549 C CA . GLY A 1 429 ? -30.539 -15.080 44.251 1.00 62.84 429 GLY A CA 1
ATOM 3550 C C . GLY A 1 429 ? -31.203 -14.964 42.870 1.00 62.84 429 GLY A C 1
ATOM 3551 O O . GLY A 1 429 ? -31.198 -13.870 42.320 1.00 62.84 429 GLY A O 1
ATOM 3552 N N . LYS A 1 430 ? -31.822 -16.030 42.325 1.00 73.19 430 LYS A N 1
ATOM 3553 C CA . LYS A 1 430 ? -32.545 -16.015 41.024 1.00 73.19 430 LYS A CA 1
ATOM 3554 C C . LYS A 1 430 ? -31.763 -15.316 39.883 1.00 73.19 430 LYS A C 1
ATOM 3556 O O . LYS A 1 430 ? -32.272 -14.368 39.277 1.00 73.19 430 LYS A O 1
ATOM 3561 N N . PRO A 1 431 ? -30.530 -15.756 39.585 1.00 82.25 431 PRO A N 1
ATOM 3562 C CA . PRO A 1 431 ? -29.754 -15.215 38.484 1.00 82.25 431 PRO A CA 1
ATOM 3563 C C . PRO A 1 431 ? -30.455 -15.461 37.147 1.00 82.25 431 PRO A C 1
ATOM 3565 O O . PRO A 1 431 ? -31.285 -16.358 36.989 1.00 82.25 431 PRO A O 1
ATOM 3568 N N . TRP A 1 432 ? -30.109 -14.640 36.169 1.00 87.31 432 TRP A N 1
ATOM 3569 C CA . TRP A 1 432 ? -30.607 -14.774 34.810 1.00 87.31 432 TRP A CA 1
ATOM 3570 C C . TRP A 1 432 ? -29.560 -15.486 33.970 1.00 87.31 432 TRP A C 1
ATOM 3572 O O . TRP A 1 432 ? -28.378 -15.173 34.075 1.00 87.31 432 TRP A O 1
ATOM 3582 N N . ALA A 1 433 ? -29.982 -16.438 33.145 1.00 89.06 433 ALA A N 1
ATOM 3583 C CA . ALA A 1 433 ? -29.088 -17.205 32.291 1.00 89.06 433 ALA A CA 1
ATOM 3584 C C . ALA A 1 433 ? -29.515 -17.125 30.827 1.00 89.06 433 ALA A C 1
ATOM 3586 O O . ALA A 1 433 ? -30.707 -17.040 30.516 1.00 89.06 433 ALA A O 1
ATOM 3587 N N . ALA A 1 434 ? -28.539 -17.157 29.924 1.00 90.81 434 ALA A N 1
ATOM 3588 C CA . ALA A 1 434 ? -28.798 -17.230 28.498 1.00 90.81 434 ALA A CA 1
ATOM 3589 C C . ALA A 1 434 ? -29.357 -18.612 28.132 1.00 90.81 434 ALA A C 1
ATOM 3591 O O . ALA A 1 434 ? -28.859 -19.651 28.569 1.00 90.81 434 ALA A O 1
ATOM 3592 N N . PHE A 1 435 ? -30.384 -18.631 27.288 1.00 89.38 435 PHE A N 1
ATOM 3593 C CA . PHE A 1 435 ? -30.933 -19.848 26.719 1.00 89.38 435 PHE A CA 1
ATOM 3594 C C . PHE A 1 435 ? -29.889 -20.507 25.813 1.00 89.38 435 PHE A C 1
ATOM 3596 O O . PHE A 1 435 ? -29.560 -19.983 24.748 1.00 89.38 435 PHE A O 1
ATOM 3603 N N . ASN A 1 436 ? -29.372 -21.660 26.235 1.00 86.31 436 ASN A N 1
ATOM 3604 C CA . ASN A 1 436 ? -28.332 -22.389 25.522 1.00 86.31 436 ASN A CA 1
ATOM 3605 C C . ASN A 1 436 ? -28.652 -23.883 25.442 1.00 86.31 436 ASN A C 1
ATOM 3607 O O . ASN A 1 436 ? -29.295 -24.447 26.327 1.00 86.31 436 ASN A O 1
ATOM 3611 N N . ILE A 1 437 ? -28.143 -24.538 24.402 1.00 80.50 437 ILE A N 1
ATOM 3612 C CA . ILE A 1 437 ? -28.209 -25.987 24.225 1.00 80.50 437 ILE A CA 1
ATOM 3613 C C . ILE A 1 437 ? -26.819 -26.577 24.512 1.00 80.50 437 ILE A C 1
ATOM 3615 O O . ILE A 1 437 ? -25.828 -26.172 23.908 1.00 80.50 437 ILE A O 1
ATOM 3619 N N . ASN A 1 438 ? -26.751 -27.568 25.408 1.00 67.88 438 ASN A N 1
ATOM 3620 C CA . ASN A 1 438 ? -25.550 -28.332 25.802 1.00 67.88 438 ASN A CA 1
ATOM 3621 C C . ASN A 1 438 ? -24.490 -27.614 26.671 1.00 67.88 438 ASN A C 1
ATOM 3623 O O . ASN A 1 438 ? -23.504 -28.253 27.027 1.00 67.88 438 ASN A O 1
ATOM 3627 N N . ALA A 1 439 ? -24.663 -26.340 27.044 1.00 62.25 439 ALA A N 1
ATOM 3628 C CA . ALA A 1 439 ? -23.745 -25.633 27.955 1.00 62.25 439 ALA A CA 1
ATOM 3629 C C . ALA A 1 439 ? -24.486 -24.565 28.797 1.00 62.25 439 ALA A C 1
ATOM 3631 O O . ALA A 1 439 ? -24.596 -23.416 28.375 1.00 62.25 439 ALA A O 1
ATOM 3632 N N . PRO A 1 440 ? -25.044 -24.914 29.970 1.00 68.31 440 PRO A N 1
ATOM 3633 C CA . PRO A 1 440 ? -26.040 -24.081 30.657 1.00 68.31 440 PRO A CA 1
ATOM 3634 C C . PRO A 1 440 ? -25.472 -22.922 31.499 1.00 68.31 440 PRO A C 1
ATOM 3636 O O . PRO A 1 440 ? -26.246 -22.121 32.013 1.00 68.31 440 PRO A O 1
ATOM 3639 N N . HIS A 1 441 ? -24.151 -22.811 31.665 1.00 84.75 441 HIS A N 1
ATOM 3640 C CA . HIS A 1 441 ? -23.531 -21.873 32.613 1.00 84.75 441 HIS A CA 1
ATOM 3641 C C . HIS A 1 441 ? -23.172 -20.515 31.989 1.00 84.75 441 HIS A C 1
ATOM 3643 O O . HIS A 1 441 ? -22.041 -20.060 32.117 1.00 84.75 441 HIS A O 1
ATOM 3649 N N . TYR A 1 442 ? -24.119 -19.883 31.298 1.00 88.62 442 TYR A N 1
ATOM 3650 C CA . TYR A 1 442 ? -23.977 -18.512 30.794 1.00 88.62 442 TYR A CA 1
ATOM 3651 C C . TYR A 1 442 ? -24.920 -17.598 31.567 1.00 88.62 442 TYR A C 1
ATOM 3653 O O . TYR A 1 442 ? -26.129 -17.646 31.342 1.00 88.62 442 TYR A O 1
ATOM 3661 N N . PHE A 1 443 ? -24.385 -16.787 32.471 1.00 88.88 443 PHE A N 1
ATOM 3662 C CA . PHE A 1 443 ? -25.151 -15.927 33.367 1.00 88.88 443 PHE A CA 1
ATOM 3663 C C . PHE A 1 443 ? -25.079 -14.471 32.934 1.00 88.88 443 PHE A C 1
ATOM 3665 O O . PHE A 1 443 ? -24.115 -14.031 32.323 1.00 88.88 443 PHE A O 1
ATOM 3672 N N . LEU A 1 444 ? -26.133 -13.723 33.222 1.00 87.50 444 LEU A N 1
ATOM 3673 C CA . LEU A 1 444 ? -26.196 -12.293 32.979 1.00 87.50 444 LEU A CA 1
ATOM 3674 C C . LEU A 1 444 ? -25.517 -11.550 34.131 1.00 87.50 444 LEU A C 1
ATOM 3676 O O . LEU A 1 444 ? -25.946 -11.674 35.279 1.00 87.50 444 LEU A O 1
ATOM 3680 N N . LYS A 1 445 ? -24.511 -10.732 33.815 1.00 84.25 445 LYS A N 1
ATOM 3681 C CA . LYS A 1 445 ? -23.886 -9.833 34.786 1.00 84.25 445 LYS A CA 1
ATOM 3682 C C . LYS A 1 445 ? -24.817 -8.650 35.056 1.00 84.25 445 LYS A C 1
ATOM 3684 O O . LYS A 1 445 ? -25.197 -7.932 34.131 1.00 84.25 445 LYS A O 1
ATOM 3689 N N . SER A 1 446 ? -25.185 -8.443 36.318 1.00 70.00 446 SER A N 1
ATOM 3690 C CA . SER A 1 446 ? -26.058 -7.339 36.730 1.00 70.00 446 SER A CA 1
ATOM 3691 C C . SER A 1 446 ? -25.382 -5.987 36.478 1.00 70.00 446 SER A C 1
ATOM 3693 O O . SER A 1 446 ? -24.415 -5.644 37.151 1.00 70.00 446 SER A O 1
ATOM 3695 N N . ASN A 1 447 ? -25.910 -5.211 35.534 1.00 72.38 447 ASN A N 1
ATOM 3696 C CA . ASN A 1 447 ? -25.606 -3.786 35.364 1.00 72.38 447 ASN A CA 1
ATOM 3697 C C . ASN A 1 447 ? -26.850 -2.944 35.727 1.00 72.38 447 ASN A C 1
ATOM 3699 O O . ASN A 1 447 ? -27.966 -3.468 35.737 1.00 72.38 447 ASN A O 1
ATOM 3703 N N . ASP A 1 448 ? -26.698 -1.650 36.023 1.00 65.12 448 ASP A N 1
ATOM 3704 C CA . ASP A 1 448 ? -27.800 -0.799 36.525 1.00 65.12 448 ASP A CA 1
ATOM 3705 C C . ASP A 1 448 ? -29.026 -0.731 35.591 1.00 65.12 448 ASP A C 1
ATOM 3707 O O . ASP A 1 448 ? -30.163 -0.533 36.025 1.00 65.12 448 ASP A O 1
ATOM 3711 N N . THR A 1 449 ? -28.819 -0.933 34.288 1.00 65.25 449 THR A N 1
ATOM 3712 C CA . THR A 1 449 ? -29.891 -0.937 33.281 1.00 65.25 449 THR A CA 1
ATOM 3713 C C . THR A 1 449 ? -30.594 -2.290 33.156 1.00 65.25 449 THR A C 1
ATOM 3715 O O . THR A 1 449 ? -31.804 -2.331 32.920 1.00 65.25 449 THR A O 1
ATOM 3718 N N . THR A 1 450 ? -29.876 -3.399 33.325 1.00 67.62 450 THR A N 1
ATOM 3719 C CA . THR A 1 450 ? -30.433 -4.761 33.283 1.00 67.62 450 THR A CA 1
ATOM 3720 C C . THR A 1 450 ? -31.075 -5.149 34.606 1.00 67.62 450 THR A C 1
ATOM 3722 O O . THR A 1 450 ? -32.111 -5.807 34.582 1.00 67.62 450 THR A O 1
ATOM 3725 N N . SER A 1 451 ? -30.574 -4.663 35.744 1.00 66.56 451 SER A N 1
ATOM 3726 C CA . SER A 1 451 ? -31.136 -4.931 37.076 1.00 66.56 451 SER A CA 1
ATOM 3727 C C . SER A 1 451 ? -32.598 -4.475 37.191 1.00 66.56 451 SER A C 1
ATOM 3729 O O . SER A 1 451 ? -33.460 -5.231 37.643 1.00 66.56 451 SER A O 1
ATOM 3731 N N . SER A 1 452 ? -32.915 -3.289 36.661 1.00 64.81 452 SER A N 1
ATOM 3732 C CA . SER A 1 452 ? -34.285 -2.757 36.580 1.00 64.81 452 SER A CA 1
ATOM 3733 C C . SER A 1 452 ? -35.200 -3.590 35.667 1.00 64.81 452 SER A C 1
ATOM 3735 O O . SER A 1 452 ? -36.412 -3.676 35.883 1.00 64.81 452 SER A O 1
ATOM 3737 N N . GLN A 1 453 ? -34.640 -4.215 34.626 1.00 69.12 453 GLN A N 1
ATOM 3738 C CA . GLN A 1 453 ? -35.382 -5.089 33.710 1.00 69.12 453 GLN A CA 1
ATOM 3739 C C . GLN A 1 453 ? -35.600 -6.485 34.300 1.00 69.12 453 GLN A C 1
ATOM 3741 O O . GLN A 1 453 ? -36.664 -7.062 34.085 1.00 69.12 453 GLN A O 1
ATOM 3746 N N . MET A 1 454 ? -34.638 -6.994 35.071 1.00 71.19 454 MET A N 1
ATOM 3747 C CA . MET A 1 454 ? -34.690 -8.302 35.729 1.00 71.19 454 MET A CA 1
ATOM 3748 C C . MET A 1 454 ? -35.791 -8.395 36.794 1.00 71.19 454 MET A C 1
ATOM 3750 O O . MET A 1 454 ? -36.293 -9.486 37.049 1.00 71.19 454 MET A O 1
ATOM 3754 N N . GLN A 1 455 ? -36.187 -7.274 37.406 1.00 70.62 455 GLN A N 1
ATOM 3755 C CA . GLN A 1 455 ? -37.254 -7.249 38.418 1.00 70.62 455 GLN A CA 1
ATOM 3756 C C . GLN A 1 455 ? -38.666 -7.317 37.818 1.00 70.62 455 GLN A C 1
ATOM 3758 O O . GLN A 1 455 ? -39.567 -7.876 38.434 1.00 70.62 455 GLN A O 1
ATOM 3763 N N . ASN A 1 456 ? -38.859 -6.762 36.617 1.00 73.94 456 ASN A N 1
ATOM 3764 C CA . ASN A 1 456 ? -40.189 -6.518 36.043 1.00 73.94 456 ASN A CA 1
ATOM 3765 C C . ASN A 1 456 ? -40.498 -7.354 34.790 1.00 73.94 456 ASN A C 1
ATOM 3767 O O . ASN A 1 456 ? -41.567 -7.192 34.201 1.00 73.94 456 ASN A O 1
ATOM 3771 N N . ARG A 1 457 ? -39.569 -8.196 34.321 1.00 79.88 457 ARG A N 1
ATOM 3772 C CA . ARG A 1 457 ? -39.729 -8.971 33.080 1.00 79.88 457 ARG A CA 1
ATOM 3773 C C . ARG A 1 457 ? -39.512 -10.457 33.309 1.00 79.88 457 ARG A C 1
ATOM 3775 O O . ARG A 1 457 ? -38.757 -10.856 34.182 1.00 79.88 457 ARG A O 1
ATOM 3782 N N . GLU A 1 458 ? -40.145 -11.266 32.467 1.00 83.69 458 GLU A N 1
ATOM 3783 C CA . GLU A 1 458 ? -39.986 -12.728 32.459 1.00 83.69 458 GLU A CA 1
ATOM 3784 C C . GLU A 1 458 ? -38.864 -13.194 31.519 1.00 83.69 458 GLU A C 1
ATOM 3786 O O . GLU A 1 458 ? -38.347 -14.298 31.656 1.00 83.69 458 GLU A O 1
ATOM 3791 N N . TRP A 1 459 ? -38.487 -12.355 30.550 1.00 87.00 459 TRP A N 1
ATOM 3792 C CA . TRP A 1 459 ? -37.435 -12.625 29.576 1.00 87.00 459 TRP A CA 1
ATOM 3793 C C . TRP A 1 459 ? -36.793 -11.320 29.088 1.00 87.00 459 TRP A C 1
ATOM 3795 O O . TRP A 1 459 ? -37.428 -10.259 29.061 1.00 87.00 459 TRP A O 1
ATOM 3805 N N . ILE A 1 460 ? -35.524 -11.394 28.680 1.00 86.75 460 ILE A N 1
ATOM 3806 C CA . ILE A 1 460 ? -34.750 -10.263 28.155 1.00 86.75 460 ILE A CA 1
ATOM 3807 C C . ILE A 1 460 ? -34.049 -10.717 26.875 1.00 86.75 460 ILE A C 1
ATOM 3809 O O . ILE A 1 460 ? -33.420 -11.767 26.845 1.00 86.75 460 ILE A O 1
ATOM 3813 N N . VAL A 1 461 ? -34.152 -9.925 25.807 1.00 87.44 461 VAL A N 1
ATOM 3814 C CA . VAL A 1 461 ? -33.360 -10.121 24.584 1.00 87.44 461 VAL A CA 1
ATOM 3815 C C . VAL A 1 461 ? -32.325 -9.014 24.528 1.00 87.44 461 VAL A C 1
ATOM 3817 O O . VAL A 1 461 ? -32.684 -7.834 24.483 1.00 87.44 461 VAL A O 1
ATOM 3820 N N . ALA A 1 462 ? -31.055 -9.394 24.536 1.00 88.38 462 ALA A N 1
ATOM 3821 C CA . ALA A 1 462 ? -29.946 -8.460 24.632 1.00 88.38 462 ALA A CA 1
ATOM 3822 C C . ALA A 1 462 ? -28.789 -8.895 23.730 1.00 88.38 462 ALA A C 1
ATOM 3824 O O . ALA A 1 462 ? -28.664 -10.073 23.386 1.00 88.38 462 ALA A O 1
ATOM 3825 N N . ARG A 1 463 ? -27.971 -7.928 23.312 1.00 89.12 463 ARG A N 1
ATOM 3826 C CA . ARG A 1 463 ? -26.749 -8.183 22.553 1.00 89.12 463 ARG A CA 1
ATOM 3827 C C . ARG A 1 463 ? -25.591 -8.351 23.527 1.00 89.12 463 ARG A C 1
ATOM 3829 O O . ARG A 1 463 ? -25.402 -7.501 24.388 1.00 89.12 463 ARG A O 1
ATOM 3836 N N . ILE A 1 464 ? -24.823 -9.418 23.370 1.00 89.44 464 ILE A N 1
ATOM 3837 C CA . ILE A 1 464 ? -23.632 -9.692 24.171 1.00 89.44 464 ILE A CA 1
ATOM 3838 C C . ILE A 1 464 ? -22.536 -8.697 23.780 1.00 89.44 464 ILE A C 1
ATOM 3840 O O . ILE A 1 464 ? -22.167 -8.617 22.609 1.00 89.44 464 ILE A O 1
ATOM 3844 N N . ILE A 1 465 ? -22.034 -7.939 24.749 1.00 89.56 465 ILE A N 1
ATOM 3845 C CA . ILE A 1 465 ? -20.920 -6.995 24.597 1.00 89.56 465 ILE A CA 1
ATOM 3846 C C . ILE A 1 465 ? -19.614 -7.678 24.988 1.00 89.56 465 ILE A C 1
ATOM 3848 O O . ILE A 1 465 ? -18.614 -7.521 24.295 1.00 89.56 465 ILE A O 1
ATOM 3852 N N . ASP A 1 466 ? -19.642 -8.457 26.068 1.00 90.25 466 ASP A N 1
ATOM 3853 C CA . ASP A 1 466 ? -18.466 -9.148 26.579 1.00 90.25 466 ASP A CA 1
ATOM 3854 C C . ASP A 1 466 ? -18.832 -10.497 27.212 1.00 90.25 466 ASP A C 1
ATOM 3856 O O . ASP A 1 466 ? -19.969 -10.710 27.650 1.00 90.25 466 ASP A O 1
ATOM 3860 N N . ILE A 1 467 ? -17.868 -11.419 27.210 1.00 90.69 467 ILE A N 1
ATOM 3861 C CA . ILE A 1 467 ? -17.988 -12.774 27.755 1.00 90.69 467 ILE A CA 1
ATOM 3862 C C . ILE A 1 467 ? -16.768 -13.040 28.635 1.00 90.69 467 ILE A C 1
ATOM 3864 O O . ILE A 1 467 ? -15.679 -13.294 28.121 1.00 90.69 467 ILE A O 1
ATOM 3868 N N . THR A 1 468 ? -16.952 -13.057 29.953 1.00 89.94 468 THR A N 1
ATOM 3869 C CA . THR A 1 468 ? -15.869 -13.352 30.900 1.00 89.94 468 THR A CA 1
ATOM 3870 C C . THR A 1 468 ? -15.982 -14.786 31.415 1.00 89.94 468 THR A C 1
ATOM 3872 O O . THR A 1 468 ? -16.991 -15.151 32.018 1.00 89.94 468 THR A O 1
ATOM 3875 N N . GLU A 1 469 ? -14.962 -15.611 31.152 1.00 89.69 469 GLU A N 1
ATOM 3876 C CA . GLU A 1 469 ? -14.869 -16.998 31.634 1.00 89.69 469 GLU A CA 1
ATOM 3877 C C . GLU A 1 469 ? -14.318 -17.037 33.059 1.00 89.69 469 GLU A C 1
ATOM 3879 O O . GLU A 1 469 ? -13.182 -16.633 33.298 1.00 89.69 469 GLU A O 1
ATOM 3884 N N . ASN A 1 470 ? -15.098 -17.602 33.977 1.00 84.31 470 ASN A N 1
ATOM 3885 C CA . ASN A 1 470 ? -14.750 -17.753 35.382 1.00 84.31 470 ASN A CA 1
ATOM 3886 C C . ASN A 1 470 ? -14.880 -19.225 35.807 1.00 84.31 470 ASN A C 1
ATOM 3888 O O . ASN A 1 470 ? -15.655 -20.000 35.241 1.00 84.31 470 ASN A O 1
ATOM 3892 N N . THR A 1 471 ? -14.119 -19.629 36.825 1.00 85.12 471 THR A N 1
ATOM 3893 C CA . THR A 1 471 ? -14.234 -20.959 37.448 1.00 85.12 471 THR A CA 1
ATOM 3894 C C . THR A 1 471 ? -14.741 -20.794 38.877 1.00 85.12 471 THR A C 1
ATOM 3896 O O . THR A 1 471 ? -14.433 -19.804 39.534 1.00 85.12 471 THR A O 1
ATOM 3899 N N . VAL A 1 472 ? -15.592 -21.714 39.331 1.00 81.56 472 VAL A N 1
ATOM 3900 C CA . VAL A 1 472 ? -16.179 -21.665 40.677 1.00 81.56 472 VAL A CA 1
ATOM 3901 C C . VAL A 1 472 ? -15.128 -22.054 41.715 1.00 81.56 472 VAL A C 1
ATOM 3903 O O . VAL A 1 472 ? -14.774 -23.233 41.817 1.00 81.56 472 VAL A O 1
ATOM 3906 N N . ASP A 1 473 ? -14.697 -21.070 42.501 1.00 76.81 473 ASP A N 1
ATOM 3907 C CA . ASP A 1 473 ? -13.813 -21.233 43.658 1.00 76.81 473 ASP A CA 1
ATOM 3908 C C . ASP A 1 473 ? -14.619 -21.301 44.970 1.00 76.81 473 ASP A C 1
ATOM 3910 O O . ASP A 1 473 ? -15.746 -20.805 45.048 1.00 76.81 473 ASP A O 1
ATOM 3914 N N . GLU A 1 474 ? -14.034 -21.872 46.032 1.00 65.81 474 GLU A N 1
ATOM 3915 C CA . GLU A 1 474 ? -14.688 -22.069 47.345 1.00 65.81 474 GLU A CA 1
ATOM 3916 C C . GLU A 1 474 ? -15.209 -20.773 47.991 1.00 65.81 474 GLU A C 1
ATOM 3918 O O . GLU A 1 474 ? -16.164 -20.810 48.765 1.00 65.81 474 GLU A O 1
ATOM 3923 N N . ASN A 1 475 ? -14.641 -19.623 47.619 1.00 66.12 475 ASN A N 1
ATOM 3924 C CA . ASN A 1 475 ? -14.975 -18.321 48.196 1.00 66.12 475 ASN A CA 1
ATOM 3925 C C . ASN A 1 475 ? -15.955 -17.486 47.349 1.00 66.12 475 ASN A C 1
ATOM 3927 O O . ASN A 1 475 ? -16.499 -16.508 47.860 1.00 66.12 475 ASN A O 1
ATOM 3931 N N . LEU A 1 476 ? -16.186 -17.824 46.072 1.00 64.69 476 LEU A N 1
ATOM 3932 C CA . LEU A 1 476 ? -16.944 -16.974 45.142 1.00 64.69 476 LEU A CA 1
ATOM 3933 C C . LEU A 1 476 ? -17.893 -17.805 44.262 1.00 64.69 476 LEU A C 1
ATOM 3935 O O . LEU A 1 476 ? -17.624 -18.089 43.096 1.00 64.69 476 LEU A O 1
ATOM 3939 N N . ASN A 1 477 ? -19.039 -18.185 44.834 1.00 72.31 477 ASN A N 1
ATOM 3940 C CA . ASN A 1 477 ? -20.079 -18.953 44.144 1.00 72.31 477 ASN A CA 1
ATOM 3941 C C . ASN A 1 477 ? -21.439 -18.220 44.135 1.00 72.31 477 ASN A C 1
ATOM 3943 O O . ASN A 1 477 ? -22.380 -18.647 44.810 1.00 72.31 477 ASN A O 1
ATOM 3947 N N . PRO A 1 478 ? -21.569 -17.115 43.376 1.00 72.00 478 PRO A N 1
ATOM 3948 C CA . PRO A 1 478 ? -22.798 -16.316 43.329 1.00 72.00 478 PRO A CA 1
ATOM 3949 C C . PRO A 1 478 ? -23.990 -17.059 42.703 1.00 72.00 478 PRO A C 1
ATOM 3951 O O . PRO A 1 478 ? -25.136 -16.682 42.934 1.00 72.00 478 PRO A O 1
ATOM 3954 N N . TYR A 1 479 ? -23.740 -18.124 41.934 1.00 77.00 479 TYR A N 1
ATOM 3955 C CA . TYR A 1 479 ? -24.764 -18.844 41.167 1.00 77.00 479 TYR A CA 1
ATOM 3956 C C . TYR A 1 479 ? -25.099 -20.240 41.714 1.00 77.00 479 TYR A C 1
ATOM 3958 O O . TYR A 1 479 ? -25.929 -20.937 41.130 1.00 77.00 479 TYR A O 1
ATOM 3966 N N . GLY A 1 480 ? -24.490 -20.655 42.831 1.00 74.12 480 GLY A N 1
ATOM 3967 C CA . GLY A 1 480 ? -24.765 -21.946 43.475 1.00 74.12 480 GLY A CA 1
ATOM 3968 C C . GLY A 1 480 ? -24.337 -23.166 42.649 1.00 74.12 480 GLY A C 1
ATOM 3969 O O . GLY A 1 480 ? -25.001 -24.199 42.682 1.00 74.12 480 GLY A O 1
ATOM 3970 N N . LEU A 1 481 ? -23.255 -23.046 41.878 1.00 80.38 481 LEU A N 1
ATOM 3971 C CA . LEU A 1 481 ? -22.695 -24.114 41.044 1.00 80.38 481 LEU A CA 1
ATOM 3972 C C . LEU A 1 481 ? -21.740 -25.012 41.849 1.00 80.38 481 LEU A C 1
ATOM 3974 O O . LEU A 1 481 ? -21.257 -24.622 42.908 1.00 80.38 481 LEU A O 1
ATOM 3978 N N . THR A 1 482 ? -21.442 -26.222 41.372 1.00 80.31 482 THR A N 1
ATOM 3979 C CA . THR A 1 482 ? -20.452 -27.089 42.035 1.00 80.31 482 THR A CA 1
ATOM 3980 C C . THR A 1 482 ? -19.029 -26.567 41.823 1.00 80.31 482 THR A C 1
ATOM 3982 O O . THR A 1 482 ? -18.714 -26.035 40.758 1.00 80.31 482 THR A O 1
ATOM 3985 N N . LEU A 1 483 ? -18.166 -26.760 42.823 1.00 80.31 483 LEU A N 1
ATOM 3986 C CA . LEU A 1 483 ? -16.758 -26.348 42.792 1.00 80.31 483 LEU A CA 1
ATOM 3987 C C . LEU A 1 483 ? -16.034 -26.891 41.549 1.00 80.31 483 LEU A C 1
ATOM 3989 O O . LEU A 1 483 ? -16.236 -28.044 41.162 1.00 80.31 483 LEU A O 1
ATOM 3993 N N . GLY A 1 484 ? -15.210 -26.051 40.918 1.00 78.56 484 GLY A N 1
ATOM 3994 C CA . GLY A 1 484 ? -14.444 -26.399 39.717 1.00 78.56 484 GLY A CA 1
ATOM 3995 C C . GLY A 1 484 ? -15.222 -26.362 38.394 1.00 78.56 484 GLY A C 1
ATOM 3996 O O . GLY A 1 484 ? -14.635 -26.629 37.344 1.00 78.56 484 GLY A O 1
ATOM 3997 N N . LEU A 1 485 ? -16.519 -26.019 38.395 1.00 84.19 485 LEU A N 1
ATOM 3998 C CA . LEU A 1 485 ? -17.254 -25.778 37.150 1.00 84.19 485 LEU A CA 1
ATOM 3999 C C . LEU A 1 485 ? -16.885 -24.430 36.531 1.00 84.19 485 LEU A C 1
ATOM 4001 O O . LEU A 1 485 ? -16.721 -23.425 37.222 1.00 84.19 485 LEU A O 1
ATOM 4005 N N . LYS A 1 486 ? -16.818 -24.412 35.201 1.00 86.75 486 LYS A N 1
ATOM 4006 C CA . LYS A 1 486 ? -16.658 -23.193 34.409 1.00 86.75 486 LYS A CA 1
ATOM 4007 C C . LYS A 1 486 ? -18.012 -22.543 34.158 1.00 86.75 486 LYS A C 1
ATOM 4009 O O . LYS A 1 486 ? -18.957 -23.220 33.743 1.00 86.75 486 LYS A O 1
ATOM 4014 N N . TYR A 1 487 ? -18.085 -21.238 34.367 1.00 87.38 487 TYR A N 1
ATOM 4015 C CA . TYR A 1 487 ? -19.230 -20.410 34.019 1.00 87.38 487 TYR A CA 1
ATOM 4016 C C . TYR A 1 487 ? -18.774 -19.162 33.270 1.00 87.38 487 TYR A C 1
ATOM 4018 O O . TYR A 1 487 ? -17.607 -18.780 33.301 1.00 87.38 487 TYR A O 1
ATOM 4026 N N . TYR A 1 488 ? -19.710 -18.547 32.565 1.00 89.44 488 TYR A N 1
ATOM 4027 C CA . TYR A 1 488 ? -19.470 -17.364 31.761 1.00 89.44 488 TYR A CA 1
ATOM 4028 C C . TYR A 1 488 ? -20.408 -16.262 32.225 1.00 89.44 488 TYR A C 1
ATOM 4030 O O . TYR A 1 488 ? -21.625 -16.440 32.176 1.00 89.44 488 TYR A O 1
ATOM 4038 N N . ASP A 1 489 ? -19.850 -15.133 32.641 1.00 89.00 489 ASP A N 1
ATOM 4039 C CA . ASP A 1 489 ? -20.623 -13.918 32.877 1.00 89.00 489 ASP A CA 1
ATOM 4040 C C . ASP A 1 489 ? -20.716 -13.128 31.570 1.00 89.00 489 ASP A C 1
ATOM 4042 O O . ASP A 1 489 ? -19.718 -12.855 30.902 1.00 89.00 489 ASP A O 1
ATOM 4046 N N . LEU A 1 490 ? -21.943 -12.802 31.182 1.00 90.06 490 LEU A N 1
ATOM 4047 C CA . LEU A 1 490 ? -22.275 -12.083 29.965 1.00 90.06 490 LEU A CA 1
ATOM 4048 C C . LEU A 1 490 ? -22.641 -10.649 30.318 1.00 90.06 490 LEU A C 1
ATOM 4050 O O . LEU A 1 490 ? -23.633 -10.403 31.011 1.00 90.06 490 LEU A O 1
ATOM 4054 N N . GLU A 1 491 ? -21.868 -9.704 29.797 1.00 89.44 491 GLU A N 1
ATOM 4055 C CA . GLU A 1 491 ? -22.234 -8.294 29.797 1.00 89.44 491 GLU A CA 1
ATOM 4056 C C . GLU A 1 491 ? -23.025 -7.984 28.529 1.00 89.44 491 GLU A C 1
ATOM 4058 O O . GLU A 1 491 ? -22.644 -8.396 27.429 1.00 89.44 491 GLU A O 1
ATOM 4063 N N . VAL A 1 492 ? -24.160 -7.298 28.669 1.00 87.44 492 VAL A N 1
ATOM 4064 C CA . VAL A 1 492 ? -25.115 -7.153 27.567 1.00 87.44 492 VAL A CA 1
ATOM 4065 C C . VAL A 1 492 ? -25.678 -5.743 27.437 1.00 87.44 492 VAL A C 1
ATOM 4067 O O . VAL A 1 492 ? -25.922 -5.048 28.424 1.00 87.44 492 VAL A O 1
ATOM 4070 N N . GLU A 1 493 ? -25.963 -5.363 26.193 1.00 87.19 493 GLU A N 1
ATOM 4071 C CA . GLU A 1 493 ? -26.697 -4.154 25.828 1.00 87.19 493 GLU A CA 1
ATOM 4072 C C . GLU A 1 493 ? -28.127 -4.518 25.414 1.00 87.19 493 GLU A C 1
ATOM 4074 O O . GLU A 1 493 ? -28.385 -5.555 24.795 1.00 87.19 493 GLU A O 1
ATOM 4079 N N . ASN A 1 494 ? -29.085 -3.637 25.688 1.00 81.19 494 ASN A N 1
ATOM 4080 C CA . ASN A 1 494 ? -30.453 -3.821 25.227 1.00 81.19 494 ASN A CA 1
ATOM 4081 C C . ASN A 1 494 ? -30.528 -3.828 23.685 1.00 81.19 494 ASN A C 1
ATOM 4083 O O . ASN A 1 494 ? -30.212 -2.847 23.017 1.00 81.19 494 ASN A O 1
ATOM 4087 N N . TRP A 1 495 ? -31.046 -4.919 23.114 1.00 73.50 495 TRP A N 1
ATOM 4088 C CA . TRP A 1 495 ? -31.179 -5.105 21.664 1.00 73.50 495 TRP A CA 1
ATOM 4089 C C . TRP A 1 495 ? -32.005 -3.999 20.969 1.00 73.50 495 TRP A C 1
ATOM 4091 O O . TRP A 1 495 ? -31.834 -3.741 19.777 1.00 73.50 495 TRP A O 1
ATOM 4101 N N . ARG A 1 496 ? -32.928 -3.338 21.687 1.00 65.88 496 ARG A N 1
ATOM 4102 C CA . ARG A 1 496 ? -33.909 -2.410 21.089 1.00 65.88 496 ARG A CA 1
ATOM 4103 C C . ARG A 1 496 ? -33.562 -0.917 21.154 1.00 65.88 496 ARG A C 1
ATOM 4105 O O . ARG A 1 496 ? -34.347 -0.131 20.626 1.00 65.88 496 ARG A O 1
ATOM 4112 N N . THR A 1 497 ? -32.450 -0.488 21.749 1.00 53.00 497 THR A N 1
ATOM 4113 C CA . THR A 1 497 ? -32.227 0.950 22.025 1.00 53.00 497 THR A CA 1
ATOM 4114 C C . THR A 1 497 ? -31.619 1.776 20.892 1.00 53.00 497 THR A C 1
ATOM 4116 O O . THR A 1 497 ? -31.658 2.995 20.985 1.00 53.00 497 THR A O 1
ATOM 4119 N N . ASN A 1 498 ? -31.176 1.183 19.778 1.00 46.19 498 ASN A N 1
ATOM 4120 C CA . ASN A 1 498 ? -30.550 1.944 18.685 1.00 46.19 498 ASN A CA 1
ATOM 4121 C C . ASN A 1 498 ? -31.160 1.677 17.298 1.00 46.19 498 ASN A C 1
ATOM 4123 O O . ASN A 1 498 ? -30.470 1.332 16.341 1.00 46.19 498 ASN A O 1
ATOM 4127 N N . ARG A 1 499 ? -32.469 1.920 17.142 1.00 42.38 499 ARG A N 1
ATOM 4128 C CA . ARG A 1 499 ? -32.968 2.414 15.847 1.00 42.38 499 ARG A CA 1
ATOM 4129 C C . ARG A 1 499 ? -32.952 3.941 15.906 1.00 42.38 499 ARG A C 1
ATOM 4131 O O . ARG A 1 499 ? -33.866 4.499 16.513 1.00 42.38 499 ARG A O 1
ATOM 4138 N N . PRO A 1 500 ? -31.979 4.639 15.288 1.00 40.31 500 PRO A N 1
ATOM 4139 C CA . PRO A 1 500 ? -32.133 6.066 15.071 1.00 40.31 500 PRO A CA 1
ATOM 4140 C C . PRO A 1 500 ? -33.405 6.249 14.249 1.00 40.31 500 PRO A C 1
ATOM 4142 O O . PRO A 1 500 ? -33.534 5.755 13.125 1.00 40.31 500 PRO A O 1
ATOM 4145 N N . ASN A 1 501 ? -34.384 6.897 14.864 1.00 37.34 501 ASN A N 1
ATOM 4146 C CA . ASN A 1 501 ? -35.664 7.224 14.274 1.00 37.34 501 ASN A CA 1
ATOM 4147 C C . ASN A 1 501 ? -35.403 8.307 13.213 1.00 37.34 501 ASN A C 1
ATOM 4149 O O . ASN A 1 501 ? -35.606 9.493 13.447 1.00 37.34 501 ASN A O 1
ATOM 4153 N N . ASN A 1 502 ? -34.872 7.911 12.052 1.00 38.41 502 ASN A N 1
ATOM 4154 C CA . ASN A 1 502 ? -34.613 8.789 10.913 1.00 38.41 502 ASN A CA 1
ATOM 4155 C C . ASN A 1 502 ? -35.949 9.164 10.251 1.00 38.41 502 ASN A C 1
ATOM 4157 O O . ASN A 1 502 ? -36.280 8.732 9.149 1.00 38.41 502 ASN A O 1
ATOM 4161 N N . LYS A 1 503 ? -36.734 9.985 10.950 1.00 45.03 503 LYS A N 1
ATOM 4162 C CA . LYS A 1 503 ? -37.900 10.702 10.435 1.00 45.03 503 LYS A CA 1
ATOM 4163 C C . LYS A 1 503 ? -37.676 12.206 10.572 1.00 45.03 503 LYS A C 1
ATOM 4165 O O . LYS A 1 503 ? -38.439 12.874 11.251 1.00 45.03 503 LYS A O 1
ATOM 4170 N N . SER A 1 504 ? -36.645 12.737 9.917 1.00 41.62 504 SER A N 1
ATOM 4171 C CA . SER A 1 504 ? -36.534 14.180 9.633 1.00 41.62 504 SER A CA 1
ATOM 4172 C C . SER A 1 504 ? -35.254 14.511 8.863 1.00 41.62 504 SER A C 1
ATOM 4174 O O . SER A 1 504 ? -34.317 15.093 9.389 1.00 41.62 504 SER A O 1
ATOM 4176 N N . LYS A 1 505 ? -35.225 14.205 7.564 1.00 36.44 505 LYS A N 1
ATOM 4177 C CA . LYS A 1 505 ? -34.515 15.055 6.593 1.00 36.44 505 LYS A CA 1
ATOM 4178 C C . LYS A 1 505 ? -35.265 15.014 5.271 1.00 36.44 505 LYS A C 1
ATOM 4180 O O . LYS A 1 505 ? -34.983 14.241 4.359 1.00 36.44 505 LYS A O 1
ATOM 4185 N N . LYS A 1 506 ? -36.307 15.846 5.249 1.00 35.12 506 LYS A N 1
ATOM 4186 C CA . LYS A 1 506 ? -37.000 16.332 4.060 1.00 35.12 506 LYS A CA 1
ATOM 4187 C C . LYS A 1 506 ? -35.909 16.889 3.137 1.00 35.12 506 LYS A C 1
ATOM 4189 O O . LYS A 1 506 ? -35.269 17.880 3.478 1.00 35.12 506 LYS A O 1
ATOM 4194 N N . ARG A 1 507 ? -35.630 16.196 2.030 1.00 31.69 507 ARG A N 1
ATOM 4195 C CA . ARG A 1 507 ? -34.816 16.737 0.939 1.00 31.69 507 ARG A CA 1
ATOM 4196 C C . ARG A 1 507 ? -35.595 17.926 0.385 1.00 31.69 507 ARG A C 1
ATOM 4198 O O . ARG A 1 507 ? -36.632 17.731 -0.243 1.00 31.69 507 ARG A O 1
ATOM 4205 N N . LEU A 1 508 ? -35.135 19.130 0.709 1.00 35.53 508 LEU A N 1
ATOM 4206 C CA . LEU A 1 508 ? -35.501 20.339 -0.009 1.00 35.53 508 LEU A CA 1
ATOM 4207 C C . LEU A 1 508 ? -34.986 20.173 -1.436 1.00 35.53 508 LEU A C 1
ATOM 4209 O O . LEU A 1 508 ? -33.786 20.070 -1.680 1.00 35.53 508 LEU A O 1
ATOM 4213 N N . ILE A 1 509 ? -35.949 20.024 -2.332 1.00 40.66 509 ILE A N 1
ATOM 4214 C CA . ILE A 1 509 ? -35.813 20.243 -3.759 1.00 40.66 509 ILE A CA 1
ATOM 4215 C C . ILE A 1 509 ? -35.877 21.759 -3.919 1.00 40.66 509 ILE A C 1
ATOM 4217 O O . ILE A 1 509 ? -36.879 22.358 -3.535 1.00 40.66 509 ILE A O 1
ATOM 4221 N N . GLU A 1 510 ? -34.833 22.354 -4.478 1.00 31.69 510 GLU A N 1
ATOM 4222 C CA . GLU A 1 510 ? -34.922 23.653 -5.137 1.00 31.69 510 GLU A CA 1
ATOM 4223 C C . GLU A 1 510 ? -34.230 23.582 -6.504 1.00 31.69 510 GLU A C 1
ATOM 4225 O O . GLU A 1 510 ? -33.442 22.661 -6.745 1.00 31.69 510 GLU A O 1
ATOM 4230 N N . PRO A 1 511 ? -34.654 24.451 -7.435 1.00 38.31 511 PRO A N 1
ATOM 4231 C CA . PRO A 1 511 ? -34.879 24.078 -8.816 1.00 38.31 511 PRO A CA 1
ATOM 4232 C C . PRO A 1 511 ? -33.678 24.339 -9.714 1.00 38.31 511 PRO A C 1
ATOM 4234 O O . PRO A 1 511 ? -32.865 25.234 -9.503 1.00 38.31 511 PRO A O 1
ATOM 4237 N N . ASP A 1 512 ? -33.658 23.537 -10.766 1.00 30.16 512 ASP A N 1
ATOM 4238 C CA . ASP A 1 512 ? -32.829 23.664 -11.946 1.00 30.16 512 ASP A CA 1
ATOM 4239 C C . ASP A 1 512 ? -33.118 25.002 -12.653 1.00 30.16 512 ASP A C 1
ATOM 4241 O O . ASP A 1 512 ? -34.256 25.282 -13.042 1.00 30.16 512 ASP A O 1
ATOM 4245 N N . SER A 1 513 ? -32.089 25.829 -12.829 1.00 33.78 513 SER A N 1
ATOM 4246 C CA . SER A 1 513 ? -32.094 26.988 -13.722 1.00 33.78 513 SER A CA 1
ATOM 4247 C C . SER A 1 513 ? -31.038 26.792 -14.806 1.00 33.78 513 SER A C 1
ATOM 4249 O O . SER A 1 513 ? -29.917 27.279 -14.735 1.00 33.78 513 SER A O 1
ATOM 4251 N N . GLY A 1 514 ? -31.458 26.042 -15.823 1.00 29.02 514 GLY A N 1
ATOM 4252 C CA . GLY A 1 514 ? -31.361 26.411 -17.231 1.00 29.02 514 GLY A CA 1
ATOM 4253 C C . GLY A 1 514 ? -30.009 26.873 -17.769 1.00 29.02 514 GLY A C 1
ATOM 4254 O O . GLY A 1 514 ? -29.660 28.043 -17.664 1.00 29.02 514 GLY A O 1
ATOM 4255 N N . LEU A 1 515 ? -29.394 26.008 -18.576 1.00 31.36 515 LEU A N 1
ATOM 4256 C CA . LEU A 1 515 ? -28.856 26.430 -19.869 1.00 31.36 515 LEU A CA 1
ATOM 4257 C C . LEU A 1 515 ? -28.973 25.295 -20.900 1.00 31.36 515 LEU A C 1
ATOM 4259 O O . LEU A 1 515 ? -28.460 24.193 -20.729 1.00 31.36 515 LEU A O 1
ATOM 4263 N N . ALA A 1 516 ? -29.741 25.628 -21.939 1.00 32.75 516 ALA A N 1
ATOM 4264 C CA . ALA A 1 516 ? -30.009 24.958 -23.210 1.00 32.75 516 ALA A CA 1
ATOM 4265 C C . ALA A 1 516 ? -28.834 24.118 -23.757 1.00 32.75 516 ALA A C 1
ATOM 4267 O O . ALA A 1 516 ? -27.686 24.542 -23.725 1.00 32.75 516 ALA A O 1
ATOM 4268 N N . SER A 1 517 ? -29.062 22.875 -24.195 1.00 31.20 517 SER A N 1
ATOM 4269 C CA . SER A 1 517 ? -29.698 22.471 -25.468 1.00 31.20 517 SER A CA 1
ATOM 4270 C C . SER A 1 517 ? -28.882 22.820 -26.716 1.00 31.20 517 SER A C 1
ATOM 4272 O O . SER A 1 517 ? -28.879 23.965 -27.148 1.00 31.20 517 SER A O 1
ATOM 4274 N N . LEU A 1 518 ? -28.336 21.771 -27.335 1.00 31.61 518 LEU A N 1
ATOM 4275 C CA . LEU A 1 518 ? -28.081 21.534 -28.766 1.00 31.61 518 LEU A CA 1
ATOM 4276 C C . LEU A 1 518 ? -27.789 20.019 -28.851 1.00 31.61 518 LEU A C 1
ATOM 4278 O O . LEU A 1 518 ? -26.961 19.533 -28.095 1.00 31.61 518 LEU A O 1
ATOM 4282 N N . GLY A 1 519 ? -28.405 19.160 -29.652 1.00 29.25 519 GLY A N 1
ATOM 4283 C CA . GLY A 1 519 ? -29.479 19.242 -30.625 1.00 29.25 519 GLY A CA 1
ATOM 4284 C C . GLY A 1 519 ? -29.878 17.797 -30.976 1.00 29.25 519 GLY A C 1
ATOM 4285 O O . GLY A 1 519 ? -29.097 16.861 -30.817 1.00 29.25 519 GLY A O 1
ATOM 4286 N N . SER A 1 520 ? -31.134 17.639 -31.375 1.00 30.42 520 SER A N 1
ATOM 4287 C CA . SER A 1 520 ? -31.841 16.387 -31.660 1.00 30.42 520 SER A CA 1
ATOM 4288 C C . SER A 1 520 ? -31.285 15.603 -32.860 1.00 30.42 520 SER A C 1
ATOM 4290 O O . SER A 1 520 ? -30.780 16.194 -33.812 1.00 30.42 520 SER A O 1
ATOM 4292 N N . GLY A 1 521 ? -31.482 14.280 -32.852 1.00 27.77 521 GLY A N 1
ATOM 4293 C CA . GLY A 1 521 ? -31.267 13.396 -33.999 1.00 27.77 521 GLY A CA 1
ATOM 4294 C C . GLY A 1 521 ? -31.806 11.982 -33.759 1.00 27.77 521 GLY A C 1
ATOM 4295 O O . GLY A 1 521 ? -31.096 11.117 -33.264 1.00 27.77 521 GLY A O 1
ATOM 4296 N N . ASN A 1 522 ? -33.083 11.780 -34.089 1.00 32.03 522 ASN A N 1
ATOM 4297 C CA . ASN A 1 522 ? -33.880 10.550 -33.988 1.00 32.03 522 ASN A CA 1
ATOM 4298 C C . ASN A 1 522 ? -33.215 9.263 -34.524 1.00 32.03 522 ASN A C 1
ATOM 4300 O O . ASN A 1 522 ? -32.775 9.246 -35.670 1.00 32.03 522 ASN A O 1
ATOM 4304 N N . ALA A 1 523 ? -33.356 8.145 -33.796 1.00 30.44 523 ALA A N 1
ATOM 4305 C CA . ALA A 1 523 ? -33.593 6.820 -34.388 1.00 30.44 523 ALA A CA 1
ATOM 4306 C C . ALA A 1 523 ? -34.183 5.829 -33.361 1.00 30.44 523 ALA A C 1
ATOM 4308 O O . ALA A 1 523 ? -33.676 5.641 -32.259 1.00 30.44 523 ALA A O 1
ATOM 4309 N N . THR A 1 524 ? -35.286 5.205 -33.761 1.00 38.62 524 THR A N 1
ATOM 4310 C CA . THR A 1 524 ? -36.064 4.147 -33.097 1.00 38.62 524 THR A CA 1
ATOM 4311 C C . THR A 1 524 ? -35.269 2.867 -32.778 1.00 38.62 524 THR A C 1
ATOM 4313 O O . THR A 1 524 ? -34.297 2.567 -33.470 1.00 38.62 524 THR A O 1
ATOM 4316 N N . PRO A 1 525 ? -35.711 2.045 -31.802 1.00 36.75 525 PRO A N 1
ATOM 4317 C CA . PRO A 1 525 ? -34.969 0.871 -31.344 1.00 36.75 525 PRO A CA 1
ATOM 4318 C C . PRO A 1 525 ? -35.290 -0.384 -32.177 1.00 36.75 525 PRO A C 1
ATOM 4320 O O . PRO A 1 525 ? -36.471 -0.674 -32.396 1.00 36.75 525 PRO A O 1
ATOM 4323 N N . PRO A 1 526 ? -34.307 -1.223 -32.559 1.00 34.25 526 PRO A N 1
ATOM 4324 C CA . PRO A 1 526 ? -34.599 -2.571 -33.008 1.00 34.25 526 PRO A CA 1
ATOM 4325 C C . PRO A 1 526 ? -34.386 -3.595 -31.885 1.00 34.25 526 PRO A C 1
ATOM 4327 O O . PRO A 1 526 ? -33.299 -3.800 -31.355 1.00 34.25 526 PRO A O 1
ATOM 4330 N N . LYS A 1 527 ? -35.515 -4.212 -31.537 1.00 30.92 527 LYS A N 1
ATOM 4331 C CA . LYS A 1 527 ? -35.752 -5.637 -31.266 1.00 30.92 527 LYS A CA 1
ATOM 4332 C C . LYS A 1 527 ? -34.541 -6.535 -30.956 1.00 30.92 527 LYS A C 1
ATOM 4334 O O . LYS A 1 527 ? -33.717 -6.860 -31.802 1.00 30.92 527 LYS A O 1
ATOM 4339 N N . ARG A 1 528 ? -34.617 -7.090 -29.748 1.00 33.97 528 ARG A N 1
ATOM 4340 C CA . ARG A 1 528 ? -34.046 -8.366 -29.295 1.00 33.97 528 ARG A CA 1
ATOM 4341 C C . ARG A 1 528 ? -34.350 -9.512 -30.281 1.00 33.97 528 ARG A C 1
ATOM 4343 O O . ARG A 1 528 ? -35.512 -9.641 -30.672 1.00 33.97 528 ARG A O 1
ATOM 4350 N N . PRO A 1 529 ? -33.401 -10.428 -30.531 1.00 32.41 529 PRO A N 1
ATOM 4351 C CA . PRO A 1 529 ? -33.733 -11.813 -30.827 1.00 32.41 529 PRO A CA 1
ATOM 4352 C C . PRO A 1 529 ? -33.430 -12.717 -29.632 1.00 32.41 529 PRO A C 1
ATOM 4354 O O . PRO A 1 529 ? -32.480 -12.534 -28.871 1.00 32.41 529 PRO A O 1
ATOM 4357 N N . SER A 1 530 ? -34.329 -13.673 -29.478 1.00 30.12 530 SER A N 1
ATOM 4358 C CA . SER A 1 530 ? -34.348 -14.779 -28.540 1.00 30.12 530 SER A CA 1
ATOM 4359 C C . SER A 1 530 ? -33.269 -15.825 -28.816 1.00 30.12 530 SER A C 1
ATOM 4361 O O . SER A 1 530 ? -32.862 -16.046 -29.951 1.00 30.12 530 SER A O 1
ATOM 4363 N N . PHE A 1 531 ? -32.901 -16.499 -27.730 1.00 28.91 531 PHE A N 1
ATOM 4364 C CA . PHE A 1 531 ? -32.179 -17.761 -27.620 1.00 28.91 531 PHE A CA 1
ATOM 4365 C C . PHE A 1 531 ? -32.378 -18.760 -28.772 1.00 28.91 531 PHE A C 1
ATOM 4367 O O . PHE A 1 531 ? -33.507 -19.098 -29.120 1.00 28.91 531 PHE A O 1
ATOM 4374 N N . SER A 1 532 ? -31.270 -19.367 -29.201 1.00 28.31 532 SER A N 1
ATOM 4375 C CA . SER A 1 532 ? -31.235 -20.757 -29.659 1.00 28.31 532 SER A CA 1
ATOM 4376 C C . SER A 1 532 ? -30.060 -21.471 -28.993 1.00 28.31 532 SER A C 1
ATOM 4378 O O . SER A 1 532 ? -28.901 -21.088 -29.138 1.00 28.31 532 SER A O 1
ATOM 4380 N N . SER A 1 533 ? -30.407 -22.493 -28.224 1.00 29.50 533 SER A N 1
ATOM 4381 C CA . SER A 1 533 ? -29.546 -23.485 -27.596 1.00 29.50 533 SER A CA 1
ATOM 4382 C C . SER A 1 533 ? -28.740 -24.287 -28.617 1.00 29.50 533 SER A C 1
ATOM 4384 O O . SER A 1 533 ? -29.347 -24.870 -29.513 1.00 29.50 533 SER A O 1
ATOM 4386 N N . VAL A 1 534 ? -27.433 -24.452 -28.401 1.00 29.22 534 VAL A N 1
ATOM 4387 C CA . VAL A 1 534 ? -26.719 -25.679 -28.786 1.00 29.22 534 VAL A CA 1
ATOM 4388 C C . VAL A 1 534 ? -25.736 -26.042 -27.673 1.00 29.22 534 VAL A C 1
ATOM 4390 O O . VAL A 1 534 ? -25.132 -25.182 -27.038 1.00 29.22 534 VAL A O 1
ATOM 4393 N N . ALA A 1 535 ? -25.709 -27.337 -27.392 1.00 27.75 535 ALA A N 1
ATOM 4394 C CA . ALA A 1 535 ? -25.150 -27.995 -26.234 1.00 27.75 535 ALA A CA 1
ATOM 4395 C C . ALA A 1 535 ? -23.615 -28.004 -26.172 1.00 27.75 535 ALA A C 1
ATOM 4397 O O . ALA A 1 535 ? -22.923 -28.054 -27.183 1.00 27.75 535 ALA A O 1
ATOM 4398 N N . SER A 1 536 ? -23.146 -28.015 -24.926 1.00 28.39 536 SER A N 1
ATOM 4399 C CA . SER A 1 536 ? -22.071 -28.831 -24.360 1.00 28.39 536 SER A CA 1
ATOM 4400 C C . SER A 1 536 ? -21.057 -29.473 -25.314 1.00 28.39 536 SER A C 1
ATOM 4402 O O . SER A 1 536 ? -21.382 -30.412 -26.033 1.00 28.39 536 SER A O 1
ATOM 4404 N N . SER A 1 537 ? -19.783 -29.131 -25.121 1.00 26.33 537 SER A N 1
ATOM 4405 C CA . SER A 1 537 ? -18.765 -30.169 -24.962 1.00 26.33 537 SER A CA 1
ATOM 4406 C C . SER A 1 537 ? -17.638 -29.677 -24.063 1.00 26.33 537 SER A C 1
ATOM 4408 O O . SER A 1 537 ? -16.950 -28.697 -24.329 1.00 26.33 537 SER A O 1
ATOM 4410 N N . SER A 1 538 ? -17.541 -30.353 -22.932 1.00 28.45 538 SER A N 1
ATOM 4411 C CA . SER A 1 538 ? -16.541 -30.238 -21.888 1.00 28.45 538 SER A CA 1
ATOM 4412 C C . SER A 1 538 ? -15.246 -30.924 -22.305 1.00 28.45 538 SER A C 1
ATOM 4414 O O . SER A 1 538 ? -15.274 -32.114 -22.604 1.00 28.45 538 SER A O 1
ATOM 4416 N N . THR A 1 539 ? -14.112 -30.237 -22.183 1.00 30.28 539 THR A N 1
ATOM 4417 C CA . THR A 1 539 ? -12.812 -30.897 -22.014 1.00 30.28 539 THR A CA 1
ATOM 4418 C C . THR A 1 539 ? -11.975 -30.143 -20.992 1.00 30.28 539 THR A C 1
ATOM 4420 O O . THR A 1 539 ? -11.496 -29.038 -21.232 1.00 30.28 539 THR A O 1
ATOM 4423 N N . ASN A 1 540 ? -11.834 -30.787 -19.834 1.00 30.81 540 ASN A N 1
ATOM 4424 C CA . ASN A 1 540 ? -10.812 -30.532 -18.832 1.00 30.81 540 ASN A CA 1
ATOM 4425 C C . ASN A 1 540 ? -9.425 -30.595 -19.480 1.00 30.81 540 ASN A C 1
ATOM 4427 O O . ASN A 1 540 ? -9.113 -31.612 -20.097 1.00 30.81 540 ASN A O 1
ATOM 4431 N N . ILE A 1 541 ? -8.571 -29.595 -19.255 1.00 28.72 541 ILE A N 1
ATOM 4432 C CA . ILE A 1 541 ? -7.122 -29.800 -19.317 1.00 28.72 541 ILE A CA 1
ATOM 4433 C C . ILE A 1 541 ? -6.500 -29.236 -18.043 1.00 28.72 541 ILE A C 1
ATOM 4435 O O . ILE A 1 541 ? -6.716 -28.098 -17.635 1.00 28.72 541 ILE A O 1
ATOM 4439 N N . VAL A 1 542 ? -5.808 -30.156 -17.389 1.00 29.44 542 VAL A N 1
ATOM 4440 C CA . VAL A 1 542 ? -5.228 -30.130 -16.058 1.00 29.44 542 VAL A CA 1
ATOM 4441 C C . VAL A 1 542 ? -3.958 -29.281 -16.050 1.00 29.44 542 VAL A C 1
ATOM 4443 O O . VAL A 1 542 ? -3.109 -29.405 -16.928 1.00 29.44 542 VAL A O 1
ATOM 4446 N N . HIS A 1 543 ? -3.818 -28.452 -15.016 1.00 28.64 543 HIS A N 1
ATOM 4447 C CA . HIS A 1 543 ? -2.556 -27.838 -14.611 1.00 28.64 543 HIS A CA 1
ATOM 4448 C C . HIS A 1 543 ? -1.523 -28.924 -14.274 1.00 28.64 543 HIS A C 1
ATOM 4450 O O . HIS A 1 543 ? -1.730 -29.697 -13.340 1.00 28.64 543 HIS A O 1
ATOM 4456 N N . SER A 1 544 ? -0.368 -28.915 -14.938 1.00 29.81 544 SER A N 1
ATOM 4457 C CA . SER A 1 544 ? 0.846 -29.535 -14.403 1.00 29.81 544 SER A CA 1
ATOM 4458 C C . SER A 1 544 ? 1.985 -28.521 -14.407 1.00 29.81 544 SER A C 1
ATOM 4460 O O . SER A 1 544 ? 2.553 -28.205 -15.450 1.00 29.81 544 SER A O 1
ATOM 4462 N N . TYR A 1 545 ? 2.301 -28.013 -13.217 1.00 29.09 545 TYR A N 1
ATOM 4463 C CA . TYR A 1 545 ? 3.585 -27.392 -12.918 1.00 29.09 545 TYR A CA 1
ATOM 4464 C C . TYR A 1 545 ? 4.673 -28.467 -12.991 1.00 29.09 545 TYR A C 1
ATOM 4466 O O . TYR A 1 545 ? 4.573 -29.488 -12.311 1.00 29.09 545 TYR A O 1
ATOM 4474 N N . VAL A 1 546 ? 5.722 -28.224 -13.773 1.00 33.22 546 VAL A N 1
ATOM 4475 C CA . VAL A 1 546 ? 6.980 -28.968 -13.679 1.00 33.22 546 VAL A CA 1
ATOM 4476 C C . VAL A 1 546 ? 8.064 -27.970 -13.305 1.00 33.22 546 VAL A C 1
ATOM 4478 O O . VAL A 1 546 ? 8.398 -27.078 -14.077 1.00 33.22 546 VAL A O 1
ATOM 4481 N N . ASN A 1 547 ? 8.571 -28.132 -12.084 1.00 32.28 547 ASN A N 1
ATOM 4482 C CA . ASN A 1 547 ? 9.825 -27.554 -11.623 1.00 32.28 547 ASN A CA 1
ATOM 4483 C C . ASN A 1 547 ? 10.975 -28.051 -12.504 1.00 32.28 547 ASN A C 1
ATOM 4485 O O . ASN A 1 547 ? 11.136 -29.267 -12.636 1.00 32.28 547 ASN A O 1
ATOM 4489 N N . LYS A 1 548 ? 11.807 -27.131 -12.987 1.00 34.94 548 LYS A N 1
ATOM 4490 C CA . LYS A 1 548 ? 13.269 -27.235 -12.955 1.00 34.94 548 LYS A CA 1
ATOM 4491 C C . LYS A 1 548 ? 13.865 -25.845 -12.824 1.00 34.94 548 LYS A C 1
ATOM 4493 O O . LYS A 1 548 ? 13.352 -24.939 -13.514 1.00 34.94 548 LYS A O 1
#

Foldseek 3Di:
DDDPPPVVVVVVVVVVVVVVVVVVVVVVVVVVVVVVVVVVVVVVVVVVVVVVVVVVVVVVVVVVVVVVVVVVVVVVVVVVVVVVVVVVVVVVVVVVVVVVVVVVVVVVVVVVVVVVVVVVVVVVVVVVVVVVVVVVVVVVVVVVVVVVVVVVVVVVVVVVVVVVVVVVVVVVVVVVVVVVVVVVVVVVVCCVVVVNPDDDDDDDVVVVVVVVVVVVVVVVVVVVVVVVVVVVVVVVVVVVVPDDDDDDPPVPVVVVVVVVVVVVVVVVVVVVVVVVVVVVVVVVVVVVVVVVVVVVVVVVVVVVLVVVLVVLLVVLVVVCCCLCPVLVFDDDPVLVVLSPDDQDDDPPSVVSVVSSVVSVVVDPVVVSVVSSVVSVVVVVVVVVVVVVVVVVVVVVVVVVVVVQLPDADAEDDDQSHKWKWAFDDDFDPRWIWTRHDPATQETEDDDPVVVVVVVPDGMAIWGFHDKDKDFDDPVDDRGPDDHGDIHIYTYTDHPPDDPPPPPDDDPDDDDDDDDDDDDDDDDDDDDDDDDDDDDDDDDDDDDDDDDD

Sequence (548 aa):
MPTFCIIQFINELKNKDKTADFRIASAEDDFQSKISDLQYALEEEKRMKKNLEIELNTVNADHEAEIEELKELLRQEKQKTQDALNEKWEETSRANLLTETVTSLKSNLQIEKTHHEETQSERALYKDRSDKLLVKLEEKTKAIDEIKVFQEHTKLMVARTQQDWIFKDKELKKCKEDQEAVNTAIKELLSRFSNGKYDNDQFDLKKDVRYFKESLENHSVRTYELEQCFKDVKDLLNSYKREDSPKKDINLKTDIKAFKECLETFLKHHYDLSSSYETMTEEFAQLSESHKNLTDIQLEWRTIASRMAEKLEEFRKSILYEIVIKLQLPMDEVELGLLSRNLSPSDDDAAIWNEVLQLSSAINIQRFVMAVLENAKNLYDNFVVTKSQLKKMKDKYRHILISNSEKISFRNFKVGDVALFLPTRNSTGKPWAAFNINAPHYFLKSNDTTSSQMQNREWIVARIIDITENTVDENLNPYGLTLGLKYYDLEVENWRTNRPNNKSKKRLIEPDSGLASLGSGNATPPKRPSFSSVASSSTNIVHSYVNK

pLDDT: mean 73.4, std 18.12, range [26.33, 95.44]

Radius of gyration: 77.63 Å; chains: 1; bounding box: 168×58×284 Å

Organism: NCBI:txid101142